Protein AF-0000000086666698 (afdb_homodimer)

pLDDT: mean 89.37, std 16.43, range [21.28, 98.88]

Solvent-accessible surface area (backbone atoms only — not comparable to full-atom values): 31390 Å² total; per-residue (Å²): 134,84,81,78,79,78,75,77,78,77,80,77,75,77,70,74,69,69,66,70,77,75,73,53,64,47,36,32,30,35,35,54,25,46,58,32,77,41,70,49,96,86,42,71,49,53,50,94,73,56,42,22,39,74,70,54,30,25,86,28,43,51,73,78,51,79,39,68,32,31,28,41,44,73,35,39,56,43,76,32,83,58,40,39,69,46,55,92,45,92,59,46,81,63,41,53,20,41,58,43,81,42,64,43,100,83,67,44,84,34,82,44,74,44,74,49,53,75,72,48,40,22,25,34,31,30,24,20,84,58,42,55,44,33,33,29,87,35,65,56,54,49,30,73,48,32,80,78,75,42,58,80,35,57,71,23,20,30,65,37,82,91,44,74,13,25,21,26,52,79,43,83,34,72,38,47,33,27,41,83,40,72,48,54,54,31,52,39,59,65,80,33,46,51,54,68,70,49,47,88,82,44,48,57,21,49,24,37,25,22,61,60,40,55,54,52,42,35,51,24,49,24,29,34,84,96,34,49,60,50,48,55,76,69,50,24,52,38,72,24,27,61,64,60,63,74,45,37,62,57,29,65,42,48,73,76,38,67,40,43,38,32,38,19,41,32,25,36,29,48,88,86,34,54,82,16,12,43,71,67,53,51,50,45,40,28,74,70,34,59,62,26,50,70,132,88,79,78,78,80,74,79,78,76,81,77,76,77,71,75,70,70,67,71,78,77,71,54,64,45,36,33,29,35,36,55,27,50,58,34,76,41,71,50,97,86,41,69,50,54,51,95,72,54,43,22,40,74,73,53,30,25,84,29,42,51,73,78,52,81,38,67,32,31,28,41,46,71,36,38,56,42,77,33,83,59,41,39,69,46,56,92,44,93,60,46,81,63,42,54,22,40,58,43,80,41,65,43,100,84,66,42,84,36,82,46,76,44,73,48,55,72,73,48,40,21,25,34,33,29,24,21,82,57,42,55,43,34,32,30,87,35,65,56,56,47,30,74,48,32,81,79,75,43,60,79,36,57,71,25,19,30,65,38,83,91,43,72,14,25,20,25,53,80,44,84,34,71,38,48,33,27,40,82,41,70,47,54,54,29,52,39,59,67,80,33,47,53,54,67,68,49,47,86,82,44,46,57,20,48,25,36,24,23,61,60,40,56,55,51,42,34,51,25,49,25,30,32,84,98,33,49,59,50,47,55,75,70,49,25,52,39,72,24,28,62,66,59,62,75,46,39,62,57,30,65,42,48,71,76,37,68,41,42,38,33,38,18,40,34,25,36,29,49,87,87,34,52,81,15,13,41,69,66,54,52,50,46,40,27,74,71,34,57,63,26,53,72

Radius of gyration: 33.04 Å; Cα contacts (8 Å, |Δi|>4): 1367; chains: 2; bounding box: 126×126×82 Å

Secondary structure (DSSP, 8-state):
--------------------------EEEEEEEEPPB--BTTB--B-TT--B---SSGGGB---B---EEEEETTEEEE-TTEEEE-SSTTSPPEEEEEEEEE-TTS-EEEEEEEPPEEEEEEEEE--TTS--EEESS-GGG-S-HHHH---EE--EEE-SSSTTEEEESSSBSS-SSBS-TTTTTTS-GGGSPPHHHHTTSPBP-EEES-HHHHHHHHHTTS-TT-TTHHHHTT-EETTEE---SPPTT-SPPTTSPPEEEEEEEE--TTT-TTTSSHHHHHHHHHHS-SEE-/--------------------------EEEEEEEEPPB--BTTB--B-TT--B---SSGGGB---B---EEEEETTEEEE-TTEEEE-SSTTS--EEEEEEEEE-TTS-EEEEEEEPPEEEEEEEEE--TTS--EEESS-GGG-S-HHHH---EE--EEE-SSSTTEEEESSSBSS-SSBS-TTTTTTS-GGGSPPHHHHTTSPBP-EEES-HHHHHHHHHTTS-TT-TTHHHHTT-EETTEE---SPPTT-SPPTTSPPEEEEEEEE--TTT-TTTSSHHHHHHHHHHS-SEE-

Sequence (588 aa):
GKKSERRSKPKESSSKQGGAPQTAPLSFLFVVNEFEICDGEDGPLCDRFGNPLPPNTSANYGTESPGTVWRYGNGTVSQADGYLWRRPQPGQPGNIAYEYQSLDEYGQQTSLDYNMGVHSTHSVFNCWRFLPCIYADADTSIVEDLEVEHRWMQLEFDHDSREPGMTRISGSERYVAGRNPSWIPSLLPETYALPQSQSSSSPQSKGLGGPLGIIIGLMAFNRRPRHADYVFQQGWWRNNRWTGGPRSTHAEPDSKGPPRGVLVQICYDEYSNPHGSNFETLNDFEENGKAIIGGKKSERRSKPKESSSKQGGAPQTAPLSFLFVVNEFEICDGEDGPLCDRFGNPLPPNTSANYGTESPGTVWRYGNGTVSQADGYLWRRPQPGQPGNIAYEYQSLDEYGQQTSLDYNMGVHSTHSVFNCWRFLPCIYADADTSIVEDLEVEHRWMQLEFDHDSREPGMTRISGSERYVAGRNPSWIPSLLPETYALPQSQSSSSPQSKGLGGPLGIIIGLMAFNRRPRHADYVFQQGWWRNNRWTGGPRSTHAEPDSKGPPRGVLVQICYDEYSNPHGSNFETLNDFEENGKAIIG

Organism: Colletotrichum gloeosporioides (NCBI:txid474922)

Foldseek 3Di:
DPPPPPPDDPDPPPPPPPPPPPQFWAKWKKWKKWWDFAADPVGFDADPVQFTDGDQALVGTDDIDTGFMWMDTQQAIDGDPQWGWDDPDFLGDIAIWGWDWDADPVRDIDIDTDGFAFQWKKKWWQRFDVQGIKMWRDDSNNDGGCVVVIDIDGWAWDQDPVDQQETATDDDHQAGTAADDVCPPQLPDCVRHDDPVCHVVGHHHFAYAADPFRSLFSCLLLEAPPCSCVCNVVGQRGSLAGNDDGRDPRSGADNNDDIIIMMMIMGFPCVPGVSNGDNVNNVCCRVPNGSHGD/DPPPPPPPDPDPPPPPPPPPPPQFWAKWKKWKKWWDFAADPVGFDADPVQFTDGDQALVGTDDIDTGFMWMDTQQAIDTDPQWGWDDPDFLGDIAIWGWDWDADPVRDIDIDTDGFAFQWKKKWWQRFDVQGIWMWRDDSNNDGGCVVVIDIDGWAWDQDPVDQQETATDDDHQAGGAADDVCPPQLPDCVRHDDPVCHVVGHHHFAYAADPFRSLFSCLLLEAPPCSCVCNVVGQRGSLAGNDDGRDPRSGADNNDDIIIMMMIMGFPCPPGVSNGDNVNNVCCRVPNGSHGD

Structure (mmCIF, N/CA/C/O backbone):
data_AF-0000000086666698-model_v1
#
loop_
_entity.id
_entity.type
_entity.pdbx_description
1 polymer 'Uncharacterized protein'
#
loop_
_atom_site.group_PDB
_atom_site.id
_atom_site.type_symbol
_atom_site.label_atom_id
_atom_site.label_alt_id
_atom_site.label_comp_id
_atom_site.label_asym_id
_atom_site.label_entity_id
_atom_site.label_seq_id
_atom_site.pdbx_PDB_ins_code
_atom_site.Cartn_x
_atom_site.Cartn_y
_atom_site.Cartn_z
_atom_site.occupancy
_atom_site.B_iso_or_equiv
_atom_site.auth_seq_id
_atom_site.auth_comp_id
_atom_site.auth_asym_id
_atom_site.auth_atom_id
_atom_site.pdbx_PDB_model_num
ATOM 1 N N . GLY A 1 1 ? 70.688 46.688 42.969 1 21.28 1 GLY A N 1
ATOM 2 C CA . GLY A 1 1 ? 69.375 47.031 43.469 1 21.28 1 GLY A CA 1
ATOM 3 C C . GLY A 1 1 ? 68.312 47.094 42.406 1 21.28 1 GLY A C 1
ATOM 4 O O . GLY A 1 1 ? 68.188 48.094 41.688 1 21.28 1 GLY A O 1
ATOM 5 N N . LYS A 1 2 ? 67.938 45.844 41.844 1 33.44 2 LYS A N 1
ATOM 6 C CA . LYS A 1 2 ? 67.125 45.594 40.656 1 33.44 2 LYS A CA 1
ATOM 7 C C . LYS A 1 2 ? 65.75 46.219 40.812 1 33.44 2 LYS A C 1
ATOM 9 O O . LYS A 1 2 ? 65 45.875 41.75 1 33.44 2 LYS A O 1
ATOM 14 N N . LYS A 1 3 ? 65.562 47.5 40.312 1 28.88 3 LYS A N 1
ATOM 15 C CA . LYS A 1 3 ? 64.375 48.312 40.344 1 28.88 3 LYS A CA 1
ATOM 16 C C . LYS A 1 3 ? 63.156 47.5 39.875 1 28.88 3 LYS A C 1
ATOM 18 O O . LYS A 1 3 ? 63.188 46.938 38.781 1 28.88 3 LYS A O 1
ATOM 23 N N . SER A 1 4 ? 62.25 47.062 40.719 1 31.14 4 SER A N 1
ATOM 24 C CA . SER A 1 4 ? 61 46.312 40.688 1 31.14 4 SER A CA 1
ATOM 25 C C . SER A 1 4 ? 59.906 47.094 40 1 31.14 4 SER A C 1
ATOM 27 O O . SER A 1 4 ? 59.438 48.094 40.5 1 31.14 4 SER A O 1
ATOM 29 N N . GLU A 1 5 ? 59.969 47.312 38.719 1 32.91 5 GLU A N 1
ATOM 30 C CA . GLU A 1 5 ? 58.938 48.031 37.938 1 32.91 5 GLU A CA 1
ATOM 31 C C . GLU A 1 5 ? 57.562 47.438 38.125 1 32.91 5 GLU A C 1
ATOM 33 O O . GLU A 1 5 ? 57.375 46.219 37.906 1 32.91 5 GLU A O 1
ATOM 38 N N . ARG A 1 6 ? 56.75 48 39.031 1 30.47 6 ARG A N 1
ATOM 39 C CA . ARG A 1 6 ? 55.344 47.688 39.312 1 30.47 6 ARG A CA 1
ATOM 40 C C . ARG A 1 6 ? 54.469 47.875 38.094 1 30.47 6 ARG A C 1
ATOM 42 O O . ARG A 1 6 ? 54.312 48.969 37.594 1 30.47 6 ARG A O 1
ATOM 49 N N . ARG A 1 7 ? 54.469 46.938 37.188 1 36 7 ARG A N 1
ATOM 50 C CA . ARG A 1 7 ? 53.562 46.938 36.031 1 36 7 ARG A CA 1
ATOM 51 C C . ARG A 1 7 ? 52.125 47.062 36.469 1 36 7 ARG A C 1
ATOM 53 O O . ARG A 1 7 ? 51.656 46.312 37.312 1 36 7 ARG A O 1
ATOM 60 N N . SER A 1 8 ? 51.594 48.281 36.406 1 30.69 8 SER A N 1
ATOM 61 C CA . SER A 1 8 ? 50.188 48.562 36.656 1 30.69 8 SER A CA 1
ATOM 62 C C . SER A 1 8 ? 49.281 47.594 35.875 1 30.69 8 SER A C 1
ATOM 64 O O . SER A 1 8 ? 49.562 47.281 34.719 1 30.69 8 SER A O 1
ATOM 66 N N . LYS A 1 9 ? 48.5 46.75 36.625 1 37.31 9 LYS A N 1
ATOM 67 C CA . LYS A 1 9 ? 47.5 45.781 36.125 1 37.31 9 LYS A CA 1
ATOM 68 C C . LYS A 1 9 ? 46.469 46.469 35.25 1 37.31 9 LYS A C 1
ATOM 70 O O . LYS A 1 9 ? 45.906 47.5 35.656 1 37.31 9 LYS A O 1
ATOM 75 N N . PRO A 1 10 ? 46.531 46.281 33.969 1 35.25 10 PRO A N 1
ATOM 76 C CA . PRO A 1 10 ? 45.5 46.812 33.062 1 35.25 10 PRO A CA 1
ATOM 77 C C . PRO A 1 10 ? 44.094 46.531 33.531 1 35.25 10 PRO A C 1
ATOM 79 O O . PRO A 1 10 ? 43.844 45.5 34.188 1 35.25 10 PRO A O 1
ATOM 82 N N . LYS A 1 11 ? 43.219 47.562 33.812 1 36.91 11 LYS A N 1
ATOM 83 C CA . LYS A 1 11 ? 41.781 47.5 34.094 1 36.91 11 LYS A CA 1
ATOM 84 C C . LYS A 1 11 ? 41.094 46.5 33.156 1 36.91 11 LYS A C 1
ATOM 86 O O . LYS A 1 11 ? 41.281 46.562 31.953 1 36.91 11 LYS A O 1
ATOM 91 N N . GLU A 1 12 ? 40.688 45.312 33.625 1 31.84 12 GLU A N 1
ATOM 92 C CA . GLU A 1 12 ? 39.875 44.281 32.969 1 31.84 12 GLU A CA 1
ATOM 93 C C . GLU A 1 12 ? 38.562 44.875 32.438 1 31.84 12 GLU A C 1
ATOM 95 O O . GLU A 1 12 ? 37.781 45.438 33.188 1 31.84 12 GLU A O 1
ATOM 100 N N . SER A 1 13 ? 38.562 45.5 31.219 1 32.38 13 SER A N 1
ATOM 101 C CA . SER A 1 13 ? 37.312 45.812 30.562 1 32.38 13 SER A CA 1
ATOM 102 C C . SER A 1 13 ? 36.281 44.688 30.672 1 32.38 13 SER A C 1
ATOM 104 O O . SER A 1 13 ? 36.594 43.531 30.359 1 32.38 13 SER A O 1
ATOM 106 N N . SER A 1 14 ? 35.375 44.781 31.672 1 33.34 14 SER A N 1
ATOM 107 C CA . SER A 1 14 ? 34.219 43.906 31.734 1 33.34 14 SER A CA 1
ATOM 108 C C . SER A 1 14 ? 33.531 43.781 30.375 1 33.34 14 SER A C 1
ATOM 110 O O . SER A 1 14 ? 33 44.75 29.844 1 33.34 14 SER A O 1
ATOM 112 N N . SER A 1 15 ? 34.062 43.094 29.453 1 35.66 15 SER A N 1
ATOM 113 C CA . SER A 1 15 ? 33.344 42.688 28.234 1 35.66 15 SER A CA 1
ATOM 114 C C . SER A 1 15 ? 31.938 42.219 28.562 1 35.66 15 SER A C 1
ATOM 116 O O . SER A 1 15 ? 31.766 41.219 29.297 1 35.66 15 SER A O 1
ATOM 118 N N . LYS A 1 16 ? 30.984 43.156 28.703 1 37.97 16 LYS A N 1
ATOM 119 C CA . LYS A 1 16 ? 29.578 42.781 28.625 1 37.97 16 LYS A CA 1
ATOM 120 C C . LYS A 1 16 ? 29.375 41.656 27.594 1 37.97 16 LYS A C 1
ATOM 122 O O . LYS A 1 16 ? 29.625 41.875 26.406 1 37.97 16 LYS A O 1
ATOM 127 N N . GLN A 1 17 ? 29.703 40.5 28 1 34.78 17 GLN A N 1
ATOM 128 C CA . GLN A 1 17 ? 29.203 39.375 27.219 1 34.78 17 GLN A CA 1
ATOM 129 C C . GLN A 1 17 ? 27.812 39.656 26.672 1 34.78 17 GLN A C 1
ATOM 131 O O . GLN A 1 17 ? 26.844 39.75 27.453 1 34.78 17 GLN A O 1
ATOM 136 N N . GLY A 1 18 ? 27.672 40.594 25.734 1 34.94 18 GLY A N 1
ATOM 137 C CA . GLY A 1 18 ? 26.406 40.594 25.016 1 34.94 18 GLY A CA 1
ATOM 138 C C . GLY A 1 18 ? 25.734 39.25 24.969 1 34.94 18 GLY A C 1
ATOM 139 O O . GLY A 1 18 ? 26.344 38.25 24.547 1 34.94 18 GLY A O 1
ATOM 140 N N . GLY A 1 19 ? 24.891 38.969 25.953 1 36.81 19 GLY A N 1
ATOM 141 C CA . GLY A 1 19 ? 24.078 37.75 25.906 1 36.81 19 GLY A CA 1
ATOM 142 C C . GLY A 1 19 ? 23.703 37.344 24.5 1 36.81 19 GLY A C 1
ATOM 143 O O . GLY A 1 19 ? 23.594 38.188 23.609 1 36.81 19 GLY A O 1
ATOM 144 N N . ALA A 1 20 ? 24.141 36.281 24.078 1 44.47 20 ALA A N 1
ATOM 145 C CA . ALA A 1 20 ? 23.672 35.719 22.797 1 44.47 20 ALA A CA 1
ATOM 146 C C . ALA A 1 20 ? 22.25 36.188 22.5 1 44.47 20 ALA A C 1
ATOM 148 O O . ALA A 1 20 ? 21.359 36.125 23.359 1 44.47 20 ALA A O 1
ATOM 149 N N . PRO A 1 21 ? 21.969 37.125 21.688 1 45.5 21 PRO A N 1
ATOM 150 C CA . PRO A 1 21 ? 20.594 37.469 21.375 1 45.5 21 PRO A CA 1
ATOM 151 C C . PRO A 1 21 ? 19.625 36.312 21.484 1 45.5 21 PRO A C 1
ATOM 153 O O . PRO A 1 21 ? 19.922 35.219 20.984 1 45.5 21 PRO A O 1
ATOM 156 N N . GLN A 1 22 ? 19 36.031 22.578 1 50.88 22 GLN A N 1
ATOM 157 C CA . GLN A 1 22 ? 18.031 34.969 22.828 1 50.88 22 GLN A CA 1
ATOM 158 C C . GLN A 1 22 ? 17.125 34.781 21.625 1 50.88 22 GLN A C 1
ATOM 160 O O . GLN A 1 22 ? 16.359 35.688 21.266 1 50.88 22 GLN A O 1
ATOM 165 N N . THR A 1 23 ? 17.562 34.094 20.578 1 69.12 23 THR A N 1
ATOM 166 C CA . THR A 1 23 ? 16.734 33.75 19.422 1 69.12 23 THR A CA 1
ATOM 167 C C . THR A 1 23 ? 15.312 33.406 19.859 1 69.12 23 THR A C 1
ATOM 169 O O . THR A 1 23 ? 15.117 32.688 20.828 1 69.12 23 THR A O 1
ATOM 172 N N . ALA A 1 24 ? 14.398 34.281 19.625 1 83.69 24 ALA A N 1
ATOM 173 C CA . ALA A 1 24 ? 12.984 34.094 19.938 1 83.69 24 ALA A CA 1
ATOM 174 C C . ALA A 1 24 ? 12.547 32.656 19.656 1 83.69 24 ALA A C 1
ATOM 176 O O . ALA A 1 24 ? 12.953 32.062 18.672 1 83.69 24 ALA A O 1
ATOM 177 N N . PRO A 1 25 ? 11.961 32.094 20.688 1 92.38 25 PRO A N 1
ATOM 178 C CA . PRO A 1 25 ? 11.508 30.719 20.516 1 92.38 25 PRO A CA 1
ATOM 179 C C . PRO A 1 25 ? 10.539 30.562 19.344 1 92.38 25 PRO A C 1
ATOM 181 O O . PRO A 1 25 ? 9.766 31.469 19.047 1 92.38 25 PRO A O 1
ATOM 184 N N . LEU A 1 26 ? 10.617 29.469 18.688 1 96.06 26 LEU A N 1
ATOM 185 C CA . LEU A 1 26 ? 9.781 29.188 17.516 1 96.06 26 LEU A CA 1
ATOM 186 C C . LEU A 1 26 ? 8.32 29.031 17.938 1 96.06 26 LEU A C 1
ATOM 188 O O . LEU A 1 26 ? 8.016 28.406 18.953 1 96.06 26 LEU A O 1
ATOM 192 N N . SER A 1 27 ? 7.473 29.656 17.172 1 97.94 27 SER A N 1
ATOM 193 C CA . SER A 1 27 ? 6.039 29.453 17.359 1 97.94 27 SER A CA 1
ATOM 194 C C . SER A 1 27 ? 5.293 29.578 16.031 1 97.94 27 SER A C 1
ATOM 196 O O . SER A 1 27 ? 5.809 30.156 15.078 1 97.94 27 SER A O 1
ATOM 198 N N . PHE A 1 28 ? 4.172 28.984 15.883 1 98.56 28 PHE A N 1
ATOM 199 C CA . PHE A 1 28 ? 3.291 29.141 14.734 1 98.56 28 PHE A CA 1
ATOM 200 C C . PHE A 1 28 ? 1.861 28.75 15.094 1 98.56 28 PHE A C 1
ATOM 202 O O . PHE A 1 28 ? 1.627 28.094 16.109 1 98.56 28 PHE A O 1
ATOM 209 N N . LEU A 1 29 ? 0.937 29.203 14.328 1 98.75 29 LEU A N 1
ATOM 210 C CA . LEU A 1 29 ? -0.471 28.844 14.453 1 98.75 29 LEU A CA 1
ATOM 211 C C . LEU A 1 29 ? -0.858 27.781 13.43 1 98.75 29 LEU A C 1
ATOM 213 O O . LEU A 1 29 ? -0.319 27.766 12.32 1 98.75 29 LEU A O 1
ATOM 217 N N . PHE A 1 30 ? -1.733 26.906 13.836 1 98.81 30 PHE A N 1
ATOM 218 C CA . PHE A 1 30 ? -2.201 25.953 12.828 1 98.81 30 PHE A CA 1
ATOM 219 C C . PHE A 1 30 ? -3.643 25.547 13.109 1 98.81 30 PHE A C 1
ATOM 221 O O . PHE A 1 30 ? -4.137 25.703 14.227 1 98.81 30 PHE A O 1
ATOM 228 N N . VAL A 1 31 ? -4.281 25.109 12.109 1 98.75 31 VAL A N 1
ATOM 229 C CA . VAL A 1 31 ? -5.629 24.547 12.18 1 98.75 31 VAL A CA 1
ATOM 230 C C . VAL A 1 31 ? -5.715 23.281 11.336 1 98.75 31 VAL A C 1
ATOM 232 O O . VAL A 1 31 ? -4.992 23.141 10.344 1 98.75 31 VAL A O 1
ATOM 235 N N . VAL A 1 32 ? -6.473 22.344 11.781 1 98.56 32 VAL A N 1
ATOM 236 C CA . VAL A 1 32 ? -6.777 21.125 11.039 1 98.56 32 VAL A CA 1
ATOM 237 C C . VAL A 1 32 ? -8.281 21.047 10.773 1 98.56 32 VAL A C 1
ATOM 239 O O . VAL A 1 32 ? -9.078 20.938 11.711 1 98.56 32 VAL A O 1
ATOM 242 N N . ASN A 1 33 ? -8.656 21.141 9.5 1 97.94 33 ASN A N 1
ATOM 243 C CA . ASN A 1 33 ? -10.047 21 9.078 1 97.94 33 ASN A CA 1
ATOM 244 C C . ASN A 1 33 ? -10.273 19.703 8.32 1 97.94 33 ASN A C 1
ATOM 246 O O . ASN A 1 33 ? -9.633 19.453 7.297 1 97.94 33 ASN A O 1
ATOM 250 N N . GLU A 1 34 ? -11.18 18.922 8.789 1 97 34 GLU A N 1
ATOM 251 C CA . GLU A 1 34 ? -11.477 17.688 8.078 1 97 34 GLU A CA 1
ATOM 252 C C . GLU A 1 34 ? -12.375 17.938 6.879 1 97 34 GLU A C 1
ATOM 254 O O . GLU A 1 34 ? -13.344 18.688 6.973 1 97 34 GLU A O 1
ATOM 259 N N . PHE A 1 35 ? -12.023 17.328 5.781 1 96.06 35 PHE A N 1
ATOM 260 C CA . PHE A 1 35 ? -12.828 17.469 4.578 1 96.06 35 PHE A CA 1
ATOM 261 C C . PHE A 1 35 ? -14.055 16.562 4.645 1 96.06 35 PHE A C 1
ATOM 263 O O . PHE A 1 35 ? -13.977 15.438 5.145 1 96.06 35 PHE A O 1
ATOM 270 N N . GLU A 1 36 ? -15.102 17.031 4.16 1 94.31 36 GLU A N 1
ATOM 271 C CA . GLU A 1 36 ? -16.234 16.203 3.791 1 94.31 36 GLU A CA 1
ATOM 272 C C . GLU A 1 36 ? -16.234 15.898 2.295 1 94.31 36 GLU A C 1
ATOM 274 O O . GLU A 1 36 ? -16.312 16.828 1.477 1 94.31 36 GLU A O 1
ATOM 279 N N . ILE A 1 37 ? -16.109 14.633 1.993 1 93.75 37 ILE A N 1
ATOM 280 C CA . ILE A 1 37 ? -16.031 14.25 0.588 1 93.75 37 ILE A CA 1
ATOM 281 C C . ILE A 1 37 ? -17.391 13.758 0.112 1 93.75 37 ILE A C 1
ATOM 283 O O . ILE A 1 37 ? -18 12.891 0.744 1 93.75 37 ILE A O 1
ATOM 287 N N . CYS A 1 38 ? -17.828 14.297 -1.006 1 88 38 CYS A N 1
ATOM 288 C CA . CYS A 1 38 ? -19.094 13.914 -1.617 1 88 38 CYS A CA 1
ATOM 289 C C . CYS A 1 38 ? -18.859 13.188 -2.939 1 88 38 CYS A C 1
ATOM 291 O O . CYS A 1 38 ? -18.109 13.664 -3.787 1 88 38 CYS A O 1
ATOM 293 N N . ASP A 1 39 ? -19.375 12 -3.012 1 79.69 39 ASP A N 1
ATOM 294 C CA . ASP A 1 39 ? -19.219 11.266 -4.258 1 79.69 39 ASP A CA 1
ATOM 295 C C . ASP A 1 39 ? -19.922 11.969 -5.414 1 79.69 39 ASP A C 1
ATOM 297 O O . ASP A 1 39 ? -21.016 12.516 -5.234 1 79.69 39 ASP A O 1
ATOM 301 N N . GLY A 1 40 ? -19.188 12.062 -6.465 1 74.38 40 GLY A N 1
ATOM 302 C CA . GLY A 1 40 ? -19.828 12.578 -7.66 1 74.38 40 GLY A CA 1
ATOM 303 C C . GLY A 1 40 ? -20.844 11.617 -8.25 1 74.38 40 GLY A C 1
ATOM 304 O O . GLY A 1 40 ? -21.125 10.562 -7.68 1 74.38 40 GLY A O 1
ATOM 305 N N . GLU A 1 41 ? -21.453 12.094 -9.344 1 72.5 41 GLU A N 1
ATOM 306 C CA . GLU A 1 41 ? -22.438 11.305 -10.055 1 72.5 41 GLU A CA 1
ATOM 307 C C . GLU A 1 41 ? -21.875 9.961 -10.5 1 72.5 41 GLU A C 1
ATOM 309 O O . GLU A 1 41 ? -22.578 8.953 -10.523 1 72.5 41 GLU A O 1
ATOM 314 N N . ASP A 1 42 ? -20.562 9.984 -10.812 1 73.44 42 ASP A N 1
ATOM 315 C CA . ASP A 1 42 ? -19.938 8.789 -11.375 1 73.44 42 ASP A CA 1
ATOM 316 C C . ASP A 1 42 ? -19.359 7.91 -10.273 1 73.44 42 ASP A C 1
ATOM 318 O O . ASP A 1 42 ? -18.719 6.891 -10.555 1 73.44 42 ASP A O 1
ATOM 322 N N . GLY A 1 43 ? -19.547 8.312 -9.07 1 75.25 43 GLY A N 1
ATOM 323 C CA . GLY A 1 43 ? -19.016 7.52 -7.969 1 75.25 43 GLY A CA 1
ATOM 324 C C . GLY A 1 43 ? -17.641 7.969 -7.523 1 75.25 43 GLY A C 1
ATOM 325 O O . GLY A 1 43 ? -17.141 9.008 -7.969 1 75.25 43 GLY A O 1
ATOM 326 N N . PRO A 1 44 ? -17.094 7.18 -6.648 1 80 44 PRO A N 1
ATOM 327 C CA . PRO A 1 44 ? -15.781 7.559 -6.109 1 80 44 PRO A CA 1
ATOM 328 C C . PRO A 1 44 ? -14.664 7.441 -7.141 1 80 44 PRO A C 1
ATOM 330 O O . PRO A 1 44 ? -14.68 6.535 -7.98 1 80 44 PRO A O 1
ATOM 333 N N . LEU A 1 45 ? -13.82 8.453 -7.16 1 88.56 45 LEU A N 1
ATOM 334 C CA . LEU A 1 45 ? -12.633 8.438 -8.016 1 88.56 45 LEU A CA 1
ATOM 335 C C . LEU A 1 45 ? -11.625 7.406 -7.523 1 88.56 45 LEU A C 1
ATOM 337 O O . LEU A 1 45 ? -11.391 7.285 -6.316 1 88.56 45 LEU A O 1
ATOM 341 N N . CYS A 1 46 ? -11.125 6.586 -8.398 1 91.06 46 CYS A N 1
ATOM 342 C CA . CYS A 1 46 ? -10.102 5.613 -8.047 1 91.06 46 CYS A CA 1
ATOM 343 C C . CYS A 1 46 ? -8.992 5.57 -9.094 1 91.06 46 CYS A C 1
ATOM 345 O O . CYS A 1 46 ? -9.203 5.992 -10.234 1 91.06 46 CYS A O 1
ATOM 347 N N . ASP A 1 47 ? -7.871 5.172 -8.711 1 91.38 47 ASP A N 1
ATOM 348 C CA . ASP A 1 47 ? -6.805 4.996 -9.695 1 91.38 47 ASP A CA 1
ATOM 349 C C . ASP A 1 47 ? -6.926 3.641 -10.391 1 91.38 47 ASP A C 1
ATOM 351 O O . ASP A 1 47 ? -7.895 2.91 -10.18 1 91.38 47 ASP A O 1
ATOM 355 N N . ARG A 1 48 ? -6.008 3.342 -11.266 1 89.44 48 ARG A N 1
ATOM 356 C CA . ARG A 1 48 ? -6.094 2.152 -12.109 1 89.44 48 ARG A CA 1
ATOM 357 C C . ARG A 1 48 ? -6.031 0.882 -11.266 1 89.44 48 ARG A C 1
ATOM 359 O O . ARG A 1 48 ? -6.402 -0.197 -11.727 1 89.44 48 ARG A O 1
ATOM 366 N N . PHE A 1 49 ? -5.527 0.995 -10.047 1 91.56 49 PHE A N 1
ATOM 367 C CA . PHE A 1 49 ? -5.398 -0.192 -9.211 1 91.56 49 PHE A CA 1
ATOM 368 C C . PHE A 1 49 ? -6.453 -0.194 -8.109 1 91.56 49 PHE A C 1
ATOM 370 O O . PHE A 1 49 ? -6.34 -0.938 -7.133 1 91.56 49 PHE A O 1
ATOM 377 N N . GLY A 1 50 ? -7.391 0.703 -8.234 1 90.88 50 GLY A N 1
ATOM 378 C CA . GLY A 1 50 ? -8.562 0.649 -7.367 1 90.88 50 GLY A CA 1
ATOM 379 C C . GLY A 1 50 ? -8.406 1.478 -6.105 1 90.88 50 GLY A C 1
ATOM 380 O O . GLY A 1 50 ? -9.297 1.481 -5.25 1 90.88 50 GLY A O 1
ATOM 381 N N . ASN A 1 51 ? -7.305 2.188 -5.906 1 94.44 51 ASN A N 1
ATOM 382 C CA . ASN A 1 51 ? -7.168 3.064 -4.75 1 94.44 51 ASN A CA 1
ATOM 383 C C . ASN A 1 51 ? -8.117 4.254 -4.832 1 94.44 51 ASN A C 1
ATOM 385 O O . ASN A 1 51 ? -8.18 4.934 -5.859 1 94.44 51 ASN A O 1
ATOM 389 N N . PRO A 1 52 ? -8.859 4.465 -3.758 1 95.38 52 PRO A N 1
ATOM 390 C CA . PRO A 1 52 ? -9.672 5.684 -3.758 1 95.38 52 PRO A CA 1
ATOM 391 C C . PRO A 1 52 ? -8.828 6.953 -3.826 1 95.38 52 PRO A C 1
ATOM 393 O O . PRO A 1 52 ? -7.754 7.02 -3.219 1 95.38 52 PRO A O 1
ATOM 396 N N . LEU A 1 53 ? -9.281 7.875 -4.594 1 95 53 LEU A N 1
ATOM 397 C CA . LEU A 1 53 ? -8.562 9.141 -4.742 1 95 53 LEU A CA 1
ATOM 398 C C . LEU A 1 53 ? -9.414 10.305 -4.266 1 95 53 LEU A C 1
ATOM 400 O O . LEU A 1 53 ? -10.641 10.242 -4.305 1 95 53 LEU A O 1
ATOM 404 N N . PRO A 1 54 ? -8.758 11.32 -3.754 1 94.81 54 PRO A N 1
ATOM 405 C CA . PRO A 1 54 ? -9.523 12.523 -3.416 1 94.81 54 PRO A CA 1
ATOM 406 C C . PRO A 1 54 ? -10.133 13.195 -4.641 1 94.81 54 PRO A C 1
ATOM 408 O O . PRO A 1 54 ? -9.719 12.938 -5.77 1 94.81 54 PRO A O 1
ATOM 411 N N . PRO A 1 55 ? -11.148 14.031 -4.41 1 92 55 PRO A N 1
ATOM 412 C CA . PRO A 1 55 ? -11.758 14.758 -5.527 1 92 55 PRO A CA 1
ATOM 413 C C . PRO A 1 55 ? -10.773 15.672 -6.25 1 92 55 PRO A C 1
ATOM 415 O O . PRO A 1 55 ? -9.891 16.25 -5.613 1 92 55 PRO A O 1
ATOM 418 N N . ASN A 1 56 ? -11.016 15.812 -7.512 1 87.88 56 ASN A N 1
ATOM 419 C CA . ASN A 1 56 ? -10.172 16.688 -8.32 1 87.88 56 ASN A CA 1
ATOM 420 C C . ASN A 1 56 ? -10.789 18.062 -8.477 1 87.88 56 ASN A C 1
ATOM 422 O O . ASN A 1 56 ? -10.18 18.953 -9.078 1 87.88 56 ASN A O 1
ATOM 426 N N . THR A 1 57 ? -11.977 18.156 -7.984 1 88.31 57 THR A N 1
ATOM 427 C CA . THR A 1 57 ? -12.68 19.438 -8.125 1 88.31 57 THR A CA 1
ATOM 428 C C . THR A 1 57 ? -13.32 19.844 -6.801 1 88.31 57 THR A C 1
ATOM 430 O O . THR A 1 57 ? -13.75 18.984 -6.023 1 88.31 57 THR A O 1
ATOM 433 N N . SER A 1 58 ? -13.5 21.125 -6.664 1 90.19 58 SER A N 1
ATOM 434 C CA . SER A 1 58 ? -14.078 21.672 -5.445 1 90.19 58 SER A CA 1
ATOM 435 C C . SER A 1 58 ? -15.539 21.266 -5.285 1 90.19 58 SER A C 1
ATOM 437 O O . SER A 1 58 ? -16.062 21.234 -4.168 1 90.19 58 SER A O 1
ATOM 439 N N . ALA A 1 59 ? -16.188 20.844 -6.328 1 88.88 59 ALA A N 1
ATOM 440 C CA . ALA A 1 59 ? -17.609 20.5 -6.32 1 88.88 59 ALA A CA 1
ATOM 441 C C . ALA A 1 59 ? -17.859 19.25 -5.5 1 88.88 59 ALA A C 1
ATOM 443 O O . ALA A 1 59 ? -19 19 -5.082 1 88.88 59 ALA A O 1
ATOM 444 N N . ASN A 1 60 ? -16.875 18.484 -5.234 1 92.38 60 ASN A N 1
ATOM 445 C CA . ASN A 1 60 ? -17.062 17.203 -4.559 1 92.38 60 ASN A CA 1
ATOM 446 C C . ASN A 1 60 ? -16.609 17.266 -3.1 1 92.38 60 ASN A C 1
ATOM 448 O O . ASN A 1 60 ? -16.375 16.234 -2.471 1 92.38 60 ASN A O 1
ATOM 452 N N . TYR A 1 61 ? -16.438 18.484 -2.65 1 92.94 61 TYR A N 1
ATOM 453 C CA . TYR A 1 61 ? -16.203 18.719 -1.229 1 92.94 61 TYR A CA 1
ATOM 454 C C . TYR A 1 61 ? -17.453 19.281 -0.558 1 92.94 61 TYR A C 1
ATOM 456 O O . TYR A 1 61 ? -18.125 20.156 -1.107 1 92.94 61 TYR A O 1
ATOM 464 N N . GLY A 1 62 ? -17.734 18.688 0.574 1 92.25 62 GLY A N 1
ATOM 465 C CA . GLY A 1 62 ? -18.906 19.094 1.317 1 92.25 62 GLY A CA 1
ATOM 466 C C . GLY A 1 62 ? -18.641 20.266 2.252 1 92.25 62 GLY A C 1
ATOM 467 O O . GLY A 1 62 ? -17.75 21.078 2.006 1 92.25 62 GLY A O 1
ATOM 468 N N . THR A 1 63 ? -19.5 20.328 3.23 1 89.56 63 THR A N 1
ATOM 469 C CA . THR A 1 63 ? -19.438 21.422 4.188 1 89.56 63 THR A CA 1
ATOM 470 C C . THR A 1 63 ? -18.219 21.281 5.094 1 89.56 63 THR A C 1
ATOM 472 O O . THR A 1 63 ? -17.922 20.188 5.578 1 89.56 63 THR A O 1
ATOM 475 N N . GLU A 1 64 ? -17.547 22.359 5.207 1 88.06 64 GLU A N 1
ATOM 476 C CA . GLU A 1 64 ? -16.359 22.406 6.059 1 88.06 64 GLU A CA 1
ATOM 477 C C . GLU A 1 64 ? -16.75 22.422 7.535 1 88.06 64 GLU A C 1
ATOM 479 O O . GLU A 1 64 ? -17.688 23.094 7.93 1 88.06 64 GLU A O 1
ATOM 484 N N . SER A 1 65 ? -16.062 21.562 8.32 1 86.31 65 SER A N 1
ATOM 485 C CA . SER A 1 65 ? -16.125 21.641 9.773 1 86.31 65 SER A CA 1
ATOM 486 C C . SER A 1 65 ? -14.828 22.219 10.344 1 86.31 65 SER A C 1
ATOM 488 O O . SER A 1 65 ? -13.836 21.5 10.508 1 86.31 65 SER A O 1
ATOM 490 N N . PRO A 1 66 ? -14.898 23.484 10.648 1 93.25 66 PRO A N 1
ATOM 491 C CA . PRO A 1 66 ? -13.672 24.141 11.094 1 93.25 66 PRO A CA 1
ATOM 492 C C . PRO A 1 66 ? -13.109 23.531 12.383 1 93.25 66 PRO A C 1
ATOM 494 O O . PRO A 1 66 ? -13.867 23.188 13.289 1 93.25 66 PRO A O 1
ATOM 497 N N . GLY A 1 67 ? -11.852 23.391 12.398 1 95.94 67 GLY A N 1
ATOM 498 C CA . GLY A 1 67 ? -11.172 22.938 13.609 1 95.94 67 GLY A CA 1
ATOM 499 C C . GLY A 1 67 ? -10.781 24.078 14.539 1 95.94 67 GLY A C 1
ATOM 500 O O . GLY A 1 67 ? -11.062 25.234 14.25 1 95.94 67 GLY A O 1
ATOM 501 N N . THR A 1 68 ? -10.234 23.719 15.688 1 97.56 68 THR A N 1
ATOM 502 C CA . THR A 1 68 ? -9.648 24.656 16.641 1 97.56 68 THR A CA 1
ATOM 503 C C . THR A 1 68 ? -8.305 25.172 16.141 1 97.56 68 THR A C 1
ATOM 505 O O . THR A 1 68 ? -7.535 24.422 15.531 1 97.56 68 THR A O 1
ATOM 508 N N . VAL A 1 69 ? -8.125 26.422 16.375 1 98.5 69 VAL A N 1
ATOM 509 C CA . VAL A 1 69 ? -6.801 26.953 16.062 1 98.5 69 VAL A CA 1
ATOM 510 C C . VAL A 1 69 ? -5.855 26.688 17.234 1 98.5 69 VAL A C 1
ATOM 512 O O . VAL A 1 69 ? -6.191 26.953 18.391 1 98.5 69 VAL A O 1
ATOM 515 N N . TRP A 1 70 ? -4.699 26.156 16.891 1 98.69 70 TRP A N 1
ATOM 516 C CA . TRP A 1 70 ? -3.691 25.797 17.891 1 98.69 70 TRP A CA 1
ATOM 517 C C . TRP A 1 70 ? -2.434 26.641 17.719 1 98.69 70 TRP A C 1
ATOM 519 O O . TRP A 1 70 ? -2.17 27.156 16.625 1 98.69 70 TRP A O 1
ATOM 529 N N . ARG A 1 71 ? -1.711 26.766 18.828 1 98.38 71 ARG A N 1
ATOM 530 C CA . ARG A 1 71 ? -0.401 27.422 18.812 1 98.38 71 ARG A CA 1
ATOM 531 C C . ARG A 1 71 ? 0.69 26.438 19.25 1 98.38 71 ARG A C 1
ATOM 533 O O . ARG A 1 71 ? 0.587 25.797 20.297 1 98.38 71 ARG A O 1
ATOM 540 N N . TYR A 1 72 ? 1.598 26.266 18.344 1 98.25 72 TYR A N 1
ATOM 541 C CA . TYR A 1 72 ? 2.854 25.625 18.719 1 98.25 72 TYR A CA 1
ATOM 542 C C . TYR A 1 72 ? 3.85 26.656 19.25 1 98.25 72 TYR A C 1
ATOM 544 O O . TYR A 1 72 ? 4.09 27.688 18.594 1 98.25 72 TYR A O 1
ATOM 552 N N . GLY A 1 73 ? 4.41 26.391 20.391 1 95.62 73 GLY A N 1
ATOM 553 C CA . GLY A 1 73 ? 5.449 27.219 20.969 1 95.62 73 GLY A CA 1
ATOM 554 C C . GLY A 1 73 ? 6.543 26.422 21.656 1 95.62 73 GLY A C 1
ATOM 555 O O . GLY A 1 73 ? 6.336 25.875 22.734 1 95.62 73 GLY A O 1
ATOM 556 N N . ASN A 1 74 ? 7.582 26.422 21.031 1 90.38 74 ASN A N 1
ATOM 557 C CA . ASN A 1 74 ? 8.789 25.781 21.578 1 90.38 74 ASN A CA 1
ATOM 558 C C . ASN A 1 74 ? 8.5 24.391 22.125 1 90.38 74 ASN A C 1
ATOM 560 O O . ASN A 1 74 ? 8.836 24.094 23.266 1 90.38 74 ASN A O 1
ATOM 564 N N . GLY A 1 75 ? 7.738 23.641 21.375 1 91.94 75 GLY A N 1
ATOM 565 C CA . GLY A 1 75 ? 7.539 22.234 21.703 1 91.94 75 GLY A CA 1
ATOM 566 C C . GLY A 1 75 ? 6.195 21.953 22.344 1 91.94 75 GLY A C 1
ATOM 567 O O . GLY A 1 75 ? 5.836 20.797 22.562 1 91.94 75 GLY A O 1
ATOM 568 N N . THR A 1 76 ? 5.488 22.984 22.625 1 93.69 76 THR A N 1
ATOM 569 C CA . THR A 1 76 ? 4.191 22.797 23.266 1 93.69 76 THR A CA 1
ATOM 570 C C . THR A 1 76 ? 3.064 23.266 22.359 1 93.69 76 THR A C 1
ATOM 572 O O . THR A 1 76 ? 3.199 24.266 21.656 1 93.69 76 THR A O 1
ATOM 575 N N . VAL A 1 77 ? 1.975 22.516 22.438 1 97.69 77 VAL A N 1
ATOM 576 C CA . VAL A 1 77 ? 0.796 22.875 21.641 1 97.69 77 VAL A CA 1
ATOM 577 C C . VAL A 1 77 ? -0.359 23.234 22.578 1 97.69 77 VAL A C 1
ATOM 579 O O . VAL A 1 77 ? -0.653 22.5 23.531 1 97.69 77 VAL A O 1
ATOM 582 N N . SER A 1 78 ? -0.898 24.422 22.344 1 97.44 78 SER A N 1
ATOM 583 C CA . SER A 1 78 ? -2.047 24.891 23.109 1 97.44 78 SER A CA 1
ATOM 584 C C . SER A 1 78 ? -3.074 25.562 22.203 1 97.44 78 SER A C 1
ATOM 586 O O . SER A 1 78 ? -2.756 25.969 21.078 1 97.44 78 SER A O 1
ATOM 588 N N . GLN A 1 79 ? -4.258 25.594 22.703 1 97.81 79 GLN A N 1
ATOM 589 C CA . GLN A 1 79 ? -5.27 26.328 21.969 1 97.81 79 GLN A CA 1
ATOM 590 C C . GLN A 1 79 ? -4.898 27.797 21.844 1 97.81 79 GLN A C 1
ATOM 592 O O . GLN A 1 79 ? -4.43 28.406 22.797 1 97.81 79 GLN A O 1
ATOM 597 N N . ALA A 1 80 ? -5.074 28.359 20.672 1 97.69 80 ALA A N 1
ATOM 598 C CA . ALA A 1 80 ? -4.773 29.781 20.453 1 97.69 80 ALA A CA 1
ATOM 599 C C . ALA A 1 80 ? -6.004 30.641 20.688 1 97.69 80 ALA A C 1
ATOM 601 O O . ALA A 1 80 ? -6.719 31 19.75 1 97.69 80 ALA A O 1
ATOM 602 N N . ASP A 1 81 ? -6.141 31.094 21.875 1 94.56 81 ASP A N 1
ATOM 603 C CA . ASP A 1 81 ? -7.301 31.906 22.219 1 94.56 81 ASP A CA 1
ATOM 604 C C . ASP A 1 81 ? -7.363 33.188 21.375 1 94.56 81 ASP A C 1
ATOM 606 O O . ASP A 1 81 ? -6.344 33.844 21.188 1 94.56 81 ASP A O 1
ATOM 610 N N . GLY A 1 82 ? -8.539 33.469 20.922 1 93.75 82 GLY A N 1
ATOM 611 C CA . GLY A 1 82 ? -8.742 34.656 20.125 1 93.75 82 GLY A CA 1
ATOM 612 C C . GLY A 1 82 ? -8.578 34.438 18.641 1 93.75 82 GLY A C 1
ATOM 613 O O . GLY A 1 82 ? -8.898 35.312 17.828 1 93.75 82 GLY A O 1
ATOM 614 N N . TYR A 1 83 ? -8.008 33.312 18.297 1 97.19 83 TYR A N 1
ATOM 615 C CA . TYR A 1 83 ? -7.828 33 16.891 1 97.19 83 TYR A CA 1
ATOM 616 C C . TYR A 1 83 ? -8.898 32 16.422 1 97.19 83 TYR A C 1
ATOM 618 O O . TYR A 1 83 ? -9.25 31.078 17.141 1 97.19 83 TYR A O 1
ATOM 626 N N . LEU A 1 84 ? -9.383 32.281 15.195 1 96.81 84 LEU A N 1
ATOM 627 C CA . LEU A 1 84 ? -10.422 31.422 14.633 1 96.81 84 LEU A CA 1
ATOM 628 C C . LEU A 1 84 ? -10.164 31.172 13.148 1 96.81 84 LEU A C 1
ATOM 630 O O . LEU A 1 84 ? -9.477 31.953 12.492 1 96.81 84 LEU A O 1
ATOM 634 N N . TRP A 1 85 ? -10.641 30.078 12.695 1 97.75 85 TRP A N 1
ATOM 635 C CA . TRP A 1 85 ? -10.695 29.828 11.266 1 97.75 85 TRP A CA 1
ATOM 636 C C . TRP A 1 85 ? -11.875 30.547 10.625 1 97.75 85 TRP A C 1
ATOM 638 O O . TRP A 1 85 ? -13 30.469 11.117 1 97.75 85 TRP A O 1
ATOM 648 N N . ARG A 1 86 ? -11.562 31.25 9.547 1 95.56 86 ARG A N 1
ATOM 649 C CA . ARG A 1 86 ? -12.586 32 8.82 1 95.56 86 ARG A CA 1
ATOM 650 C C . ARG A 1 86 ? -12.547 31.672 7.332 1 95.56 86 ARG A C 1
ATOM 652 O O . ARG A 1 86 ? -11.484 31.734 6.707 1 95.56 86 ARG A O 1
ATOM 659 N N . ARG A 1 87 ? -13.594 31.219 6.82 1 95.31 87 ARG A N 1
ATOM 660 C CA . ARG A 1 87 ? -13.844 31.094 5.387 1 95.31 87 ARG A CA 1
ATOM 661 C C . ARG A 1 87 ? -15.125 31.828 4.992 1 95.31 87 ARG A C 1
ATOM 663 O O . ARG A 1 87 ? -16.219 31.438 5.41 1 95.31 87 ARG A O 1
ATOM 670 N N . PRO A 1 88 ? -15.078 32.938 4.18 1 90.81 88 PRO A N 1
ATOM 671 C CA . PRO A 1 88 ? -16.266 33.719 3.877 1 90.81 88 PRO A CA 1
ATOM 672 C C . PRO A 1 88 ? -17.359 32.938 3.199 1 90.81 88 PRO A C 1
ATOM 674 O O . PRO A 1 88 ? -18.531 33.031 3.586 1 90.81 88 PRO A O 1
ATOM 677 N N . GLN A 1 89 ? -17.031 32.188 2.137 1 90 89 GLN A N 1
ATOM 678 C CA . GLN A 1 89 ? -17.969 31.312 1.402 1 90 89 GLN A CA 1
ATOM 679 C C . GLN A 1 89 ? -17.266 30.062 0.885 1 90 89 GLN A C 1
ATOM 681 O O . GLN A 1 89 ? -16.047 30.062 0.692 1 90 89 GLN A O 1
ATOM 686 N N . PRO A 1 90 ? -18.125 29.031 0.741 1 86.31 90 PRO A N 1
ATOM 687 C CA . PRO A 1 90 ? -17.531 27.859 0.113 1 86.31 90 PRO A CA 1
ATOM 688 C C . PRO A 1 90 ? -16.828 28.188 -1.208 1 86.31 90 PRO A C 1
ATOM 690 O O . PRO A 1 90 ? -17.344 28.984 -1.991 1 86.31 90 PRO A O 1
ATOM 693 N N . GLY A 1 91 ? -15.672 27.609 -1.372 1 87.5 91 GLY A N 1
ATOM 694 C CA . GLY A 1 91 ? -14.953 27.844 -2.609 1 87.5 91 GLY A CA 1
ATOM 695 C C . GLY A 1 91 ? -13.984 29 -2.52 1 87.5 91 GLY A C 1
ATOM 696 O O . GLY A 1 91 ? -13.219 29.266 -3.455 1 87.5 91 GLY A O 1
ATOM 697 N N . GLN A 1 92 ? -14.039 29.703 -1.449 1 92.56 92 GLN A N 1
ATOM 698 C CA . GLN A 1 92 ? -13.117 30.828 -1.238 1 92.56 92 GLN A CA 1
ATOM 699 C C . GLN A 1 92 ? -12.016 30.438 -0.26 1 92.56 92 GLN A C 1
ATOM 701 O O . GLN A 1 92 ? -12.18 29.531 0.553 1 92.56 92 GLN A O 1
ATOM 706 N N . PRO A 1 93 ? -10.938 31.125 -0.372 1 95.25 93 PRO A N 1
ATOM 707 C CA . PRO A 1 93 ? -9.844 30.812 0.542 1 95.25 93 PRO A CA 1
ATOM 708 C C . PRO A 1 93 ? -10.195 31.078 2.004 1 95.25 93 PRO A C 1
ATOM 710 O O . PRO A 1 93 ? -10.891 32.062 2.311 1 95.25 93 PRO A O 1
ATOM 713 N N . GLY A 1 94 ? -9.867 30.156 2.873 1 97.12 94 GLY A N 1
ATOM 714 C CA . GLY A 1 94 ? -9.969 30.344 4.312 1 97.12 94 GLY A CA 1
ATOM 715 C C . GLY A 1 94 ? -8.656 30.766 4.953 1 97.12 94 GLY A C 1
ATOM 716 O O . GLY A 1 94 ? -7.598 30.656 4.336 1 97.12 94 GLY A O 1
ATOM 717 N N . ASN A 1 95 ? -8.82 31.281 6.191 1 98 95 ASN A N 1
ATOM 718 C CA . ASN A 1 95 ? -7.633 31.766 6.887 1 98 95 ASN A CA 1
ATOM 719 C C . ASN A 1 95 ? -7.816 31.719 8.398 1 98 95 ASN A C 1
ATOM 721 O O . ASN A 1 95 ? -8.938 31.844 8.898 1 98 95 ASN A O 1
ATOM 725 N N . ILE A 1 96 ? -6.723 31.469 9.062 1 98.31 96 ILE A N 1
ATOM 726 C CA . ILE A 1 96 ? -6.699 31.766 10.492 1 98.31 96 ILE A CA 1
ATOM 727 C C . ILE A 1 96 ? -6.73 33.281 10.711 1 98.31 96 ILE A C 1
ATOM 729 O O . ILE A 1 96 ? -5.941 34 10.117 1 98.31 96 ILE A O 1
ATOM 733 N N . ALA A 1 97 ? -7.652 33.688 11.562 1 97.25 97 ALA A N 1
ATOM 734 C CA . ALA A 1 97 ? -7.797 35.125 11.812 1 97.25 97 ALA A CA 1
ATOM 735 C C . ALA A 1 97 ? -7.84 35.406 13.312 1 97.25 97 ALA A C 1
ATOM 737 O O . ALA A 1 97 ? -8.32 34.594 14.102 1 97.25 97 ALA A O 1
ATOM 738 N N . TYR A 1 98 ? -7.277 36.531 13.594 1 95.56 98 TYR A N 1
ATOM 739 C CA . TYR A 1 98 ? -7.406 37.031 14.953 1 95.56 98 TYR A CA 1
ATOM 740 C C . TYR A 1 98 ? -8.641 37.938 15.07 1 95.56 98 TYR A C 1
ATOM 742 O O . TYR A 1 98 ? -8.812 38.875 14.297 1 95.56 98 TYR A O 1
ATOM 750 N N . GLU A 1 99 ? -9.492 37.531 15.961 1 90.94 99 GLU A N 1
ATOM 751 C CA . GLU A 1 99 ? -10.688 38.344 16.203 1 90.94 99 GLU A CA 1
ATOM 752 C C . GLU A 1 99 ? -10.43 39.406 17.281 1 90.94 99 GLU A C 1
ATOM 754 O O . GLU A 1 99 ? -9.992 39.062 18.375 1 90.94 99 GLU A O 1
ATOM 759 N N . TYR A 1 100 ? -10.695 40.656 16.891 1 87.44 100 TYR A N 1
ATOM 760 C CA . TYR A 1 100 ? -10.523 41.719 17.891 1 87.44 100 TYR A CA 1
ATOM 761 C C . TYR A 1 100 ? -11.711 42.656 17.859 1 87.44 100 TYR A C 1
ATOM 763 O O . TYR A 1 100 ? -12.445 42.719 16.875 1 87.44 100 TYR A O 1
ATOM 771 N N . GLN A 1 101 ? -11.992 43.25 19.016 1 88.5 101 GLN A N 1
ATOM 772 C CA . GLN A 1 101 ? -13.086 44.188 19.156 1 88.5 101 GLN A CA 1
ATOM 773 C C . GLN A 1 101 ? -12.625 45.625 18.844 1 88.5 101 GLN A C 1
ATOM 775 O O . GLN A 1 101 ? -11.508 46 19.203 1 88.5 101 GLN A O 1
ATOM 780 N N . SER A 1 102 ? -13.398 46.188 18.016 1 86.25 102 SER A N 1
ATOM 781 C CA . SER A 1 102 ? -13.156 47.625 17.734 1 86.25 102 SER A CA 1
ATOM 782 C C . SER A 1 102 ? -14.453 48.406 17.797 1 86.25 102 SER A C 1
ATOM 784 O O . SER A 1 102 ? -15.539 47.844 17.922 1 86.25 102 SER A O 1
ATOM 786 N N . LEU A 1 103 ? -14.406 49.688 18 1 87.31 103 LEU A N 1
ATOM 787 C CA . LEU A 1 103 ? -15.555 50.562 17.953 1 87.31 103 LEU A CA 1
ATOM 788 C C . LEU A 1 103 ? -15.797 51.094 16.531 1 87.31 103 LEU A C 1
ATOM 790 O O . LEU A 1 103 ? -14.859 51.469 15.836 1 87.31 103 LEU A O 1
ATOM 794 N N . ASP A 1 104 ? -17.078 50.938 16.141 1 83.94 104 ASP A N 1
ATOM 795 C CA . ASP A 1 104 ? -17.391 51.469 14.812 1 83.94 104 ASP A CA 1
ATOM 796 C C . ASP A 1 104 ? -17.531 52.969 14.852 1 83.94 104 ASP A C 1
ATOM 798 O O . ASP A 1 104 ? -17.203 53.625 15.852 1 83.94 104 ASP A O 1
ATOM 802 N N . GLU A 1 105 ? -17.812 53.531 13.633 1 86.56 105 GLU A N 1
ATOM 803 C CA . GLU A 1 105 ? -17.906 54.969 13.508 1 86.56 105 GLU A CA 1
ATOM 804 C C . GLU A 1 105 ? -18.953 55.531 14.469 1 86.56 105 GLU A C 1
ATOM 806 O O . GLU A 1 105 ? -18.922 56.719 14.789 1 86.56 105 GLU A O 1
ATOM 811 N N . TYR A 1 106 ? -19.812 54.75 14.953 1 90.94 106 TYR A N 1
ATOM 812 C CA . TYR A 1 106 ? -20.891 55.188 15.836 1 90.94 106 TYR A CA 1
ATOM 813 C C . TYR A 1 106 ? -20.578 54.875 17.281 1 90.94 106 TYR A C 1
ATOM 815 O O . TYR A 1 106 ? -21.406 55.062 18.172 1 90.94 106 TYR A O 1
ATOM 823 N N . GLY A 1 107 ? -19.375 54.344 17.516 1 87.88 107 GLY A N 1
ATOM 824 C CA . GLY A 1 107 ? -18.953 54.031 18.875 1 87.88 107 GLY A CA 1
ATOM 825 C C . GLY A 1 107 ? -19.484 52.688 19.359 1 87.88 107 GLY A C 1
ATOM 826 O O . GLY A 1 107 ? -19.438 52.406 20.562 1 87.88 107 GLY A O 1
ATOM 827 N N . GLN A 1 108 ? -20.031 51.969 18.375 1 89.69 108 GLN A N 1
ATOM 828 C CA . GLN A 1 108 ? -20.547 50.656 18.766 1 89.69 108 GLN A CA 1
ATOM 829 C C . GLN A 1 108 ? -19.469 49.594 18.609 1 89.69 108 GLN A C 1
ATOM 831 O O . GLN A 1 108 ? -18.688 49.625 17.656 1 89.69 108 GLN A O 1
ATOM 836 N N . GLN A 1 109 ? -19.469 48.656 19.516 1 89 109 GLN A N 1
ATOM 837 C CA . GLN A 1 109 ? -18.5 47.594 19.5 1 89 109 GLN A CA 1
ATOM 838 C C . GLN A 1 109 ? -18.734 46.656 18.297 1 89 109 GLN A C 1
ATOM 840 O O . GLN A 1 109 ? -19.875 46.219 18.062 1 89 109 GLN A O 1
ATOM 845 N N . THR A 1 110 ? -17.672 46.656 17.484 1 87.5 110 THR A N 1
ATOM 846 C CA . THR A 1 110 ? -17.734 45.719 16.359 1 87.5 110 THR A CA 1
ATOM 847 C C . THR A 1 110 ? -16.562 44.75 16.391 1 87.5 110 THR A C 1
ATOM 849 O O . THR A 1 110 ? -15.484 45.062 16.906 1 87.5 110 THR A O 1
ATOM 852 N N . SER A 1 111 ? -16.875 43.5 16.016 1 86.56 111 SER A N 1
ATOM 853 C CA . SER A 1 111 ? -15.82 42.5 15.906 1 86.56 111 SER A CA 1
ATOM 854 C C . SER A 1 111 ? -15.18 42.5 14.523 1 86.56 111 SER A C 1
ATOM 856 O O . SER A 1 111 ? -15.875 42.5 13.508 1 86.56 111 SER A O 1
ATOM 858 N N . LEU A 1 112 ? -13.828 42.719 14.477 1 87.69 112 LEU A N 1
ATOM 859 C CA . LEU A 1 112 ? -13.07 42.719 13.234 1 87.69 112 LEU A CA 1
ATOM 860 C C . LEU A 1 112 ? -12.094 41.531 13.203 1 87.69 112 LEU A C 1
ATOM 862 O O . LEU A 1 112 ? -11.703 41.031 14.258 1 87.69 112 LEU A O 1
ATOM 866 N N . ASP A 1 113 ? -11.789 41.062 11.977 1 90.88 113 ASP A N 1
ATOM 867 C CA . ASP A 1 113 ? -10.859 39.938 11.789 1 90.88 113 ASP A CA 1
ATOM 868 C C . ASP A 1 113 ? -9.562 40.438 11.133 1 90.88 113 ASP A C 1
ATOM 870 O O . ASP A 1 113 ? -9.586 41.25 10.211 1 90.88 113 ASP A O 1
ATOM 874 N N . TYR A 1 114 ? -8.562 40.031 11.703 1 93.5 114 TYR A N 1
ATOM 875 C CA . TYR A 1 114 ? -7.258 40.219 11.078 1 93.5 114 TYR A CA 1
ATOM 876 C C . TYR A 1 114 ? -6.688 38.875 10.609 1 93.5 114 TYR A C 1
ATOM 878 O O . TYR A 1 114 ? -6.379 38 11.422 1 93.5 114 TYR A O 1
ATOM 886 N N . ASN A 1 115 ? -6.52 38.719 9.273 1 96.12 115 ASN A N 1
ATOM 887 C CA . ASN A 1 115 ? -5.996 37.5 8.711 1 96.12 115 ASN A CA 1
ATOM 888 C C . ASN A 1 115 ? -4.504 37.344 9 1 96.12 115 ASN A C 1
ATOM 890 O O . ASN A 1 115 ? -3.723 38.25 8.766 1 96.12 115 ASN A O 1
ATOM 894 N N . MET A 1 116 ? -4.18 36.219 9.508 1 97.62 116 MET A N 1
ATOM 895 C CA . MET A 1 116 ? -2.771 35.938 9.773 1 97.62 116 MET A CA 1
ATOM 896 C C . MET A 1 116 ? -2.035 35.594 8.477 1 97.62 116 MET A C 1
ATOM 898 O O . MET A 1 116 ? -2.639 35.094 7.531 1 97.62 116 MET A O 1
ATOM 902 N N . GLY A 1 117 ? -0.733 35.906 8.453 1 98 117 GLY A N 1
ATOM 903 C CA . GLY A 1 117 ? 0.08 35.5 7.324 1 98 117 GLY A CA 1
ATOM 904 C C . GLY A 1 117 ? 0.203 34 7.211 1 98 117 GLY A C 1
ATOM 905 O O . GLY A 1 117 ? 0.464 33.312 8.203 1 98 117 GLY A O 1
ATOM 906 N N . VAL A 1 118 ? -0.001 33.5 6 1 98.62 118 VAL A N 1
ATOM 907 C CA . VAL A 1 118 ? 0.004 32.062 5.781 1 98.62 118 VAL A CA 1
ATOM 908 C C . VAL A 1 118 ? 1.417 31.594 5.434 1 98.62 118 VAL A C 1
ATOM 910 O O . VAL A 1 118 ? 2.064 32.156 4.551 1 98.62 118 VAL A O 1
ATOM 913 N N . HIS A 1 119 ? 1.894 30.641 6.176 1 98.69 119 HIS A N 1
ATOM 914 C CA . HIS A 1 119 ? 3.156 30 5.832 1 98.69 119 HIS A CA 1
ATOM 915 C C . HIS A 1 119 ? 2.949 28.891 4.805 1 98.69 119 HIS A C 1
ATOM 917 O O . HIS A 1 119 ? 3.648 28.844 3.789 1 98.69 119 HIS A O 1
ATOM 923 N N . SER A 1 120 ? 2.016 28.047 5.023 1 98.5 120 SER A N 1
ATOM 924 C CA . SER A 1 120 ? 1.729 26.953 4.086 1 98.5 120 SER A CA 1
ATOM 925 C C . SER A 1 120 ? 0.32 26.406 4.285 1 98.5 120 SER A C 1
ATOM 927 O O . SER A 1 120 ? -0.283 26.609 5.344 1 98.5 120 SER A O 1
ATOM 929 N N . THR A 1 121 ? -0.217 25.859 3.236 1 98.25 121 THR A N 1
ATOM 930 C CA . THR A 1 121 ? -1.479 25.125 3.242 1 98.25 121 THR A CA 1
ATOM 931 C C . THR A 1 121 ? -1.32 23.766 2.561 1 98.25 121 THR A C 1
ATOM 933 O O . THR A 1 121 ? -0.752 23.688 1.471 1 98.25 121 THR A O 1
ATOM 936 N N . HIS A 1 122 ? -1.772 22.734 3.264 1 98 122 HIS A N 1
ATOM 937 C CA . HIS A 1 122 ? -1.695 21.391 2.691 1 98 122 HIS A CA 1
ATOM 938 C C . HIS A 1 122 ? -3.035 20.672 2.793 1 98 122 HIS A C 1
ATOM 940 O O . HIS A 1 122 ? -3.738 20.797 3.799 1 98 122 HIS A O 1
ATOM 946 N N . SER A 1 123 ? -3.4 20.016 1.765 1 97.75 123 SER A N 1
ATOM 947 C CA . SER A 1 123 ? -4.414 18.969 1.82 1 97.75 123 SER A CA 1
ATOM 948 C C . SER A 1 123 ? -3.773 17.578 1.921 1 97.75 123 SER A C 1
ATOM 950 O O . SER A 1 123 ? -2.979 17.203 1.061 1 97.75 123 SER A O 1
ATOM 952 N N . VAL A 1 124 ? -4.051 16.875 2.988 1 97.94 124 VAL A N 1
ATOM 953 C CA . VAL A 1 124 ? -3.461 15.57 3.254 1 97.94 124 VAL A CA 1
ATOM 954 C C . VAL A 1 124 ? -4.555 14.5 3.275 1 97.94 124 VAL A C 1
ATOM 956 O O . VAL A 1 124 ? -5.594 14.68 3.922 1 97.94 124 VAL A O 1
ATOM 959 N N . PHE A 1 125 ? -4.312 13.414 2.566 1 97.69 125 PHE A N 1
ATOM 960 C CA . PHE A 1 125 ? -5.348 12.391 2.457 1 97.69 125 PHE A CA 1
ATOM 961 C C . PHE A 1 125 ? -4.793 11.016 2.801 1 97.69 125 PHE A C 1
ATOM 963 O O . PHE A 1 125 ? -3.656 10.695 2.443 1 97.69 125 PHE A O 1
ATOM 970 N N . ASN A 1 126 ? -5.555 10.273 3.508 1 97.56 126 ASN A N 1
ATOM 971 C CA . ASN A 1 126 ? -5.406 8.828 3.623 1 97.56 126 ASN A CA 1
ATOM 972 C C . ASN A 1 126 ? -6.355 8.094 2.682 1 97.56 126 ASN A C 1
ATOM 974 O O . ASN A 1 126 ? -7.574 8.125 2.869 1 97.56 126 ASN A O 1
ATOM 978 N N . CYS A 1 127 ? -5.848 7.406 1.695 1 97 127 CYS A N 1
ATOM 979 C CA . CYS A 1 127 ? -6.633 6.723 0.674 1 97 127 CYS A CA 1
ATOM 980 C C . CYS A 1 127 ? -6.629 5.215 0.903 1 97 127 CYS A C 1
ATOM 982 O O . CYS A 1 127 ? -6.598 4.438 -0.053 1 97 127 CYS A O 1
ATOM 984 N N . TRP A 1 128 ? -6.5 4.867 2.08 1 96.25 128 TRP A N 1
ATOM 985 C CA . TRP A 1 128 ? -6.484 3.484 2.547 1 96.25 128 TRP A CA 1
ATOM 986 C C . TRP A 1 128 ? -5.082 2.895 2.447 1 96.25 128 TRP A C 1
ATOM 988 O O . TRP A 1 128 ? -4.105 3.627 2.27 1 96.25 128 TRP A O 1
ATOM 998 N N . ARG A 1 129 ? -4.871 1.646 2.586 1 96.56 129 ARG A N 1
ATOM 999 C CA . ARG A 1 129 ? -3.639 0.98 2.998 1 96.56 129 ARG A CA 1
ATOM 1000 C C . ARG A 1 129 ? -2.613 0.975 1.87 1 96.56 129 ARG A C 1
ATOM 1002 O O . ARG A 1 129 ? -1.407 0.951 2.121 1 96.56 129 ARG A O 1
ATOM 1009 N N . PHE A 1 130 ? -3.062 1.034 0.636 1 97.12 130 PHE A N 1
ATOM 1010 C CA . PHE A 1 130 ? -2.127 0.938 -0.478 1 97.12 130 PHE A CA 1
ATOM 1011 C C . PHE A 1 130 ? -1.753 2.322 -0.993 1 97.12 130 PHE A C 1
ATOM 1013 O O . PHE A 1 130 ? -0.895 2.455 -1.868 1 97.12 130 PHE A O 1
ATOM 1020 N N . LEU A 1 131 ? -2.406 3.283 -0.486 1 96.69 131 LEU A N 1
ATOM 1021 C CA . LEU A 1 131 ? -2.107 4.695 -0.689 1 96.69 131 LEU A CA 1
ATOM 1022 C C . LEU A 1 131 ? -2.373 5.496 0.582 1 96.69 131 LEU A C 1
ATOM 1024 O O . LEU A 1 131 ? -3.26 6.352 0.608 1 96.69 131 LEU A O 1
ATOM 1028 N N . PRO A 1 132 ? -1.551 5.246 1.55 1 96.56 132 PRO A N 1
ATOM 1029 C CA . PRO A 1 132 ? -1.897 5.664 2.91 1 96.56 132 PRO A CA 1
ATOM 1030 C C . PRO A 1 132 ? -1.721 7.164 3.131 1 96.56 132 PRO A C 1
ATOM 1032 O O . PRO A 1 132 ? -2.246 7.715 4.102 1 96.56 132 PRO A O 1
ATOM 1035 N N . CYS A 1 133 ? -0.941 7.812 2.271 1 97.31 133 CYS A N 1
ATOM 1036 C CA . CYS A 1 133 ? -0.786 9.25 2.441 1 97.31 133 CYS A CA 1
ATOM 1037 C C . CYS A 1 133 ? -0.425 9.922 1.121 1 97.31 133 CYS A C 1
ATOM 1039 O O . CYS A 1 133 ? 0.623 9.633 0.541 1 97.31 133 CYS A O 1
ATOM 1041 N N . ILE A 1 134 ? -1.254 10.789 0.681 1 96.69 134 ILE A N 1
ATOM 1042 C CA . ILE A 1 134 ? -0.946 11.719 -0.405 1 96.69 134 ILE A CA 1
ATOM 1043 C C . ILE A 1 134 ? -1.301 13.141 0.015 1 96.69 134 ILE A C 1
ATOM 1045 O O . ILE A 1 134 ? -2.096 13.344 0.937 1 96.69 134 ILE A O 1
ATOM 1049 N N . TYR A 1 135 ? -0.638 14.062 -0.611 1 96.94 135 TYR A N 1
ATOM 1050 C CA . TYR A 1 135 ? -0.909 15.438 -0.203 1 96.94 135 TYR A CA 1
ATOM 1051 C C . TYR A 1 135 ? -0.725 16.406 -1.37 1 96.94 135 TYR A C 1
ATOM 1053 O O . TYR A 1 135 ? -0.118 16.047 -2.385 1 96.94 135 TYR A O 1
ATOM 1061 N N . ALA A 1 136 ? -1.326 17.5 -1.281 1 96.31 136 ALA A N 1
ATOM 1062 C CA . ALA A 1 136 ? -1.147 18.641 -2.174 1 96.31 136 ALA A CA 1
ATOM 1063 C C . ALA A 1 136 ? -0.83 19.906 -1.386 1 96.31 136 ALA A C 1
ATOM 1065 O O . ALA A 1 136 ? -1.31 20.078 -0.263 1 96.31 136 ALA A O 1
ATOM 1066 N N . ASP A 1 137 ? -0.018 20.75 -1.992 1 95 137 ASP A N 1
ATOM 1067 C CA . ASP A 1 137 ? 0.348 22.016 -1.346 1 95 137 ASP A CA 1
ATOM 1068 C C . ASP A 1 137 ? -0.679 23.094 -1.641 1 95 137 ASP A C 1
ATOM 1070 O O . ASP A 1 137 ? -0.321 24.203 -2.07 1 95 137 ASP A O 1
ATOM 1074 N N . ALA A 1 138 ? -1.937 22.766 -1.409 1 95.88 138 ALA A N 1
ATOM 1075 C CA . ALA A 1 138 ? -3.047 23.688 -1.65 1 95.88 138 ALA A CA 1
ATOM 1076 C C . ALA A 1 138 ? -4.297 23.25 -0.897 1 95.88 138 ALA A C 1
ATOM 1078 O O . ALA A 1 138 ? -4.367 22.125 -0.399 1 95.88 138 ALA A O 1
ATOM 1079 N N . ASP A 1 139 ? -5.156 24.188 -0.759 1 96.81 139 ASP A N 1
ATOM 1080 C CA . ASP A 1 139 ? -6.523 23.859 -0.368 1 96.81 139 ASP A CA 1
ATOM 1081 C C . ASP A 1 139 ? -7.32 23.312 -1.55 1 96.81 139 ASP A C 1
ATOM 1083 O O . ASP A 1 139 ? -7.812 24.078 -2.381 1 96.81 139 ASP A O 1
ATOM 1087 N N . THR A 1 140 ? -7.496 22.047 -1.556 1 95.19 140 THR A N 1
ATOM 1088 C CA . THR A 1 140 ? -8.07 21.391 -2.73 1 95.19 140 THR A CA 1
ATOM 1089 C C . THR A 1 140 ? -9.57 21.641 -2.805 1 95.19 140 THR A C 1
ATOM 1091 O O . THR A 1 140 ? -10.188 21.438 -3.854 1 95.19 140 THR A O 1
ATOM 1094 N N . SER A 1 141 ? -10.148 22.078 -1.741 1 94.75 141 SER A N 1
ATOM 1095 C CA . SER A 1 141 ? -11.594 22.312 -1.717 1 94.75 141 SER A CA 1
ATOM 1096 C C . SER A 1 141 ? -11.961 23.594 -2.449 1 94.75 141 SER A C 1
ATOM 1098 O O . SER A 1 141 ? -13.141 23.922 -2.588 1 94.75 141 SER A O 1
ATOM 1100 N N . ILE A 1 142 ? -11 24.328 -2.93 1 94.56 142 ILE A N 1
ATOM 1101 C CA . ILE A 1 142 ? -11.336 25.578 -3.615 1 94.56 142 ILE A CA 1
ATOM 1102 C C . ILE A 1 142 ? -10.75 25.562 -5.027 1 94.56 142 ILE A C 1
ATOM 1104 O O . ILE A 1 142 ? -10.828 26.562 -5.746 1 94.56 142 ILE A O 1
ATOM 1108 N N . VAL A 1 143 ? -10.078 24.469 -5.367 1 91 143 VAL A N 1
ATOM 1109 C CA . VAL A 1 143 ? -9.453 24.359 -6.68 1 91 143 VAL A CA 1
ATOM 1110 C C . VAL A 1 143 ? -10.461 23.812 -7.688 1 91 143 VAL A C 1
ATOM 1112 O O . VAL A 1 143 ? -11.211 22.875 -7.387 1 91 143 VAL A O 1
ATOM 1115 N N . GLU A 1 144 ? -10.477 24.344 -8.836 1 86.44 144 GLU A N 1
ATOM 1116 C CA . GLU A 1 144 ? -11.422 23.906 -9.859 1 86.44 144 GLU A CA 1
ATOM 1117 C C . GLU A 1 144 ? -10.938 22.641 -10.562 1 86.44 144 GLU A C 1
ATOM 1119 O O . GLU A 1 144 ? -11.727 21.734 -10.828 1 86.44 144 GLU A O 1
ATOM 1124 N N . ASP A 1 145 ? -9.656 22.578 -10.867 1 84.44 145 ASP A N 1
ATOM 1125 C CA . ASP A 1 145 ? -9.062 21.406 -11.508 1 84.44 145 ASP A CA 1
ATOM 1126 C C . ASP A 1 145 ? -7.664 21.141 -10.961 1 84.44 145 ASP A C 1
ATOM 1128 O O . ASP A 1 145 ? -6.684 21.719 -11.422 1 84.44 145 ASP A O 1
ATOM 1132 N N . LEU A 1 146 ? -7.613 20.219 -10.039 1 79.31 146 LEU A N 1
ATOM 1133 C CA . LEU A 1 146 ? -6.371 19.969 -9.32 1 79.31 146 LEU A CA 1
ATOM 1134 C C . LEU A 1 146 ? -5.281 19.484 -10.273 1 79.31 146 LEU A C 1
ATOM 1136 O O . LEU A 1 146 ? -4.125 19.906 -10.156 1 79.31 146 LEU A O 1
ATOM 1140 N N . GLU A 1 147 ? -5.539 18.609 -11.172 1 72.38 147 GLU A N 1
ATOM 1141 C CA . GLU A 1 147 ? -4.531 18 -12.039 1 72.38 147 GLU A CA 1
ATOM 1142 C C . GLU A 1 147 ? -3.893 19.047 -12.953 1 72.38 147 GLU A C 1
ATOM 1144 O O . GLU A 1 147 ? -2.775 18.859 -13.438 1 72.38 147 GLU A O 1
ATOM 1149 N N . VAL A 1 148 ? -4.535 20.062 -13.047 1 65.88 148 VAL A N 1
ATOM 1150 C CA . VAL A 1 148 ? -4.012 21.156 -13.867 1 65.88 148 VAL A CA 1
ATOM 1151 C C . VAL A 1 148 ? -3.209 22.125 -13 1 65.88 148 VAL A C 1
ATOM 1153 O O . VAL A 1 148 ? -2.123 22.562 -13.383 1 65.88 148 VAL A O 1
ATOM 1156 N N . GLU A 1 149 ? -3.662 22.266 -11.805 1 73.12 149 GLU A N 1
ATOM 1157 C CA . GLU A 1 149 ? -3.119 23.328 -10.969 1 73.12 149 GLU A CA 1
ATOM 1158 C C . GLU A 1 149 ? -2.113 22.781 -9.961 1 73.12 149 GLU A C 1
ATOM 1160 O O . GLU A 1 149 ? -1.146 23.469 -9.609 1 73.12 149 GLU A O 1
ATOM 1165 N N . HIS A 1 150 ? -2.457 21.672 -9.547 1 77.25 150 HIS A N 1
ATOM 1166 C CA . HIS A 1 150 ? -1.646 21.016 -8.523 1 77.25 150 HIS A CA 1
ATOM 1167 C C . HIS A 1 150 ? -1.535 19.531 -8.789 1 77.25 150 HIS A C 1
ATOM 1169 O O . HIS A 1 150 ? -2.062 19.016 -9.781 1 77.25 150 HIS A O 1
ATOM 1175 N N . ARG A 1 151 ? -0.663 18.922 -8.117 1 84.44 151 ARG A N 1
ATOM 1176 C CA . ARG A 1 151 ? -0.537 17.469 -8.227 1 84.44 151 ARG A CA 1
ATOM 1177 C C . ARG A 1 151 ? -0.528 16.812 -6.852 1 84.44 151 ARG A C 1
ATOM 1179 O O . ARG A 1 151 ? -0.066 17.406 -5.879 1 84.44 151 ARG A O 1
ATOM 1186 N N . TRP A 1 152 ? -1.162 15.727 -6.863 1 92.94 152 TRP A N 1
ATOM 1187 C CA . TRP A 1 152 ? -1.032 14.898 -5.668 1 92.94 152 TRP A CA 1
ATOM 1188 C C . TRP A 1 152 ? 0.379 14.328 -5.551 1 92.94 152 TRP A C 1
ATOM 1190 O O . TRP A 1 152 ? 0.933 13.812 -6.523 1 92.94 152 TRP A O 1
ATOM 1200 N N . MET A 1 153 ? 0.866 14.516 -4.402 1 93.44 153 MET A N 1
ATOM 1201 C CA . MET A 1 153 ? 2.18 13.953 -4.102 1 93.44 153 MET A CA 1
ATOM 1202 C C . MET A 1 153 ? 2.061 12.781 -3.131 1 93.44 153 MET A C 1
ATOM 1204 O O . MET A 1 153 ? 1.231 12.812 -2.219 1 93.44 153 MET A O 1
ATOM 1208 N N . GLN A 1 154 ? 2.834 11.789 -3.412 1 94.81 154 GLN A N 1
ATOM 1209 C CA . GLN A 1 154 ? 2.914 10.688 -2.463 1 94.81 154 GLN A CA 1
ATOM 1210 C C . GLN A 1 154 ? 3.922 10.984 -1.357 1 94.81 154 GLN A C 1
ATOM 1212 O O . GLN A 1 154 ? 4.891 11.711 -1.573 1 94.81 154 GLN A O 1
ATOM 1217 N N . LEU A 1 155 ? 3.719 10.43 -0.239 1 97.5 155 LEU A N 1
ATOM 1218 C CA . LEU A 1 155 ? 4.645 10.609 0.874 1 97.5 155 LEU A CA 1
ATOM 1219 C C . LEU A 1 155 ? 5.965 9.898 0.605 1 97.5 155 LEU A C 1
ATOM 1221 O O . LEU A 1 155 ? 5.992 8.672 0.448 1 97.5 155 LEU A O 1
ATOM 1225 N N . GLU A 1 156 ? 6.996 10.633 0.479 1 97.38 156 GLU A N 1
ATOM 1226 C CA . GLU A 1 156 ? 8.359 10.148 0.305 1 97.38 156 GLU A CA 1
ATOM 1227 C C . GLU A 1 156 ? 9.328 10.859 1.25 1 97.38 156 GLU A C 1
ATOM 1229 O O . GLU A 1 156 ? 8.992 11.898 1.82 1 97.38 156 GLU A O 1
ATOM 1234 N N . PHE A 1 157 ? 10.461 10.25 1.384 1 98.12 157 PHE A N 1
ATOM 1235 C CA . PHE A 1 157 ? 11.336 10.727 2.455 1 98.12 157 PHE A CA 1
ATOM 1236 C C . PHE A 1 157 ? 12.742 10.969 1.936 1 98.12 157 PHE A C 1
ATOM 1238 O O . PHE A 1 157 ? 13.148 10.391 0.927 1 98.12 157 PHE A O 1
ATOM 1245 N N . ASP A 1 158 ? 13.352 11.867 2.584 1 97.75 158 ASP A N 1
ATOM 1246 C CA . ASP A 1 158 ? 14.797 12.055 2.477 1 97.75 158 ASP A CA 1
ATOM 1247 C C . ASP A 1 158 ? 15.516 11.539 3.721 1 97.75 158 ASP A C 1
ATOM 1249 O O . ASP A 1 158 ? 15.133 11.867 4.848 1 97.75 158 ASP A O 1
ATOM 1253 N N . HIS A 1 159 ? 16.422 10.641 3.486 1 97.19 159 HIS A N 1
ATOM 1254 C CA . HIS A 1 159 ? 17.312 10.211 4.562 1 97.19 159 HIS A CA 1
ATOM 1255 C C . HIS A 1 159 ? 18.453 11.203 4.762 1 97.19 159 HIS A C 1
ATOM 1257 O O . HIS A 1 159 ? 19.359 11.281 3.932 1 97.19 159 HIS A O 1
ATOM 1263 N N . ASP A 1 160 ? 18.375 11.891 5.828 1 94.75 160 ASP A N 1
ATOM 1264 C CA . ASP A 1 160 ? 19.344 12.969 6.059 1 94.75 160 ASP A CA 1
ATOM 1265 C C . ASP A 1 160 ? 20.766 12.422 6.141 1 94.75 160 ASP A C 1
ATOM 1267 O O . ASP A 1 160 ? 21.094 11.695 7.07 1 94.75 160 ASP A O 1
ATOM 1271 N N . SER A 1 161 ? 21.562 12.742 5.215 1 92.69 161 SER A N 1
ATOM 1272 C CA . SER A 1 161 ? 22.922 12.227 5.16 1 92.69 161 SER A CA 1
ATOM 1273 C C . SER A 1 161 ? 23.781 12.82 6.281 1 92.69 161 SER A C 1
ATOM 1275 O O . SER A 1 161 ? 24.75 12.203 6.719 1 92.69 161 SER A O 1
ATOM 1277 N N . ARG A 1 162 ? 23.422 14.023 6.73 1 94 162 ARG A N 1
ATOM 1278 C CA . ARG A 1 162 ? 24.188 14.703 7.773 1 94 162 ARG A CA 1
ATOM 1279 C C . ARG A 1 162 ? 23.875 14.109 9.148 1 94 162 ARG A C 1
ATOM 1281 O O . ARG A 1 162 ? 24.688 14.195 10.062 1 94 162 ARG A O 1
ATOM 1288 N N . GLU A 1 163 ? 22.734 13.547 9.281 1 95.94 163 GLU A N 1
ATOM 1289 C CA . GLU A 1 163 ? 22.312 12.914 10.531 1 95.94 163 GLU A CA 1
ATOM 1290 C C . GLU A 1 163 ? 21.688 11.547 10.273 1 95.94 163 GLU A C 1
ATOM 1292 O O . GLU A 1 163 ? 20.453 11.422 10.258 1 95.94 163 GLU A O 1
ATOM 1297 N N . PRO A 1 164 ? 22.484 10.547 10.203 1 95.94 164 PRO A N 1
ATOM 1298 C CA . PRO A 1 164 ? 21.953 9.211 9.93 1 95.94 164 PRO A CA 1
ATOM 1299 C C . PRO A 1 164 ? 20.859 8.797 10.906 1 95.94 164 PRO A C 1
ATOM 1301 O O . PRO A 1 164 ? 21.016 8.961 12.125 1 95.94 164 PRO A O 1
ATOM 1304 N N . GLY A 1 165 ? 19.75 8.391 10.375 1 97.44 165 GLY A N 1
ATOM 1305 C CA . GLY A 1 165 ? 18.609 8.016 11.188 1 97.44 165 GLY A CA 1
ATOM 1306 C C . GLY A 1 165 ? 17.5 9.07 11.18 1 97.44 165 GLY A C 1
ATOM 1307 O O . GLY A 1 165 ? 16.391 8.812 11.641 1 97.44 165 GLY A O 1
ATOM 1308 N N . MET A 1 166 ? 17.812 10.234 10.633 1 98 166 MET A N 1
ATOM 1309 C CA . MET A 1 166 ? 16.844 11.312 10.555 1 98 166 MET A CA 1
ATOM 1310 C C . MET A 1 166 ? 16.031 11.219 9.266 1 98 166 MET A C 1
ATOM 1312 O O . MET A 1 166 ? 16.594 11.125 8.172 1 98 166 MET A O 1
ATOM 1316 N N . THR A 1 167 ? 14.727 11.203 9.461 1 98.44 167 THR A N 1
ATOM 1317 C CA . THR A 1 167 ? 13.805 11.18 8.336 1 98.44 167 THR A CA 1
ATOM 1318 C C . THR A 1 167 ? 13.266 12.57 8.039 1 98.44 167 THR A C 1
ATOM 1320 O O . THR A 1 167 ? 12.828 13.281 8.953 1 98.44 167 THR A O 1
ATOM 1323 N N . ARG A 1 168 ? 13.305 12.961 6.777 1 98.25 168 ARG A N 1
ATOM 1324 C CA . ARG A 1 168 ? 12.68 14.203 6.344 1 98.25 168 ARG A CA 1
ATOM 1325 C C . ARG A 1 168 ? 11.664 13.953 5.234 1 98.25 168 ARG A C 1
ATOM 1327 O O . ARG A 1 168 ? 11.922 13.164 4.32 1 98.25 168 ARG A O 1
ATOM 1334 N N . ILE A 1 169 ? 10.555 14.562 5.32 1 97.25 169 ILE A N 1
ATOM 1335 C CA . ILE A 1 169 ? 9.539 14.422 4.289 1 97.25 169 ILE A CA 1
ATOM 1336 C C . ILE A 1 169 ? 9.969 15.172 3.029 1 97.25 169 ILE A C 1
ATOM 1338 O O . ILE A 1 169 ? 10.633 16.203 3.113 1 97.25 169 ILE A O 1
ATOM 1342 N N . SER A 1 170 ? 9.523 14.703 1.861 1 89.31 170 SER A N 1
ATOM 1343 C CA . SER A 1 170 ? 9.742 15.273 0.538 1 89.31 170 SER A CA 1
ATOM 1344 C C . SER A 1 170 ? 11.102 14.859 -0.022 1 89.31 170 SER A C 1
ATOM 1346 O O . SER A 1 170 ? 11.953 15.711 -0.297 1 89.31 170 SER A O 1
ATOM 1348 N N . GLY A 1 171 ? 11.305 13.672 -0.166 1 93.12 171 GLY A N 1
ATOM 1349 C CA . GLY A 1 171 ? 12.484 13.094 -0.799 1 93.12 171 GLY A CA 1
ATOM 1350 C C . GLY A 1 171 ? 12.141 12.055 -1.849 1 93.12 171 GLY A C 1
ATOM 1351 O O . GLY A 1 171 ? 11.18 12.219 -2.604 1 93.12 171 GLY A O 1
ATOM 1352 N N . SER A 1 172 ? 13.039 11.086 -1.947 1 93.38 172 SER A N 1
ATOM 1353 C CA . SER A 1 172 ? 12.844 10.094 -2.994 1 93.38 172 SER A CA 1
ATOM 1354 C C . SER A 1 172 ? 12.695 8.695 -2.406 1 93.38 172 SER A C 1
ATOM 1356 O O . SER A 1 172 ? 12.359 7.746 -3.121 1 93.38 172 SER A O 1
ATOM 1358 N N . GLU A 1 173 ? 12.891 8.586 -1.099 1 96.56 173 GLU A N 1
ATOM 1359 C CA . GLU A 1 173 ? 12.805 7.273 -0.467 1 96.56 173 GLU A CA 1
ATOM 1360 C C . GLU A 1 173 ? 11.367 6.938 -0.084 1 96.56 173 GLU A C 1
ATOM 1362 O O . GLU A 1 173 ? 10.609 7.809 0.342 1 96.56 173 GLU A O 1
ATOM 1367 N N . ARG A 1 174 ? 11.062 5.645 -0.086 1 96.38 174 ARG A N 1
ATOM 1368 C CA . ARG A 1 174 ? 9.688 5.207 0.118 1 96.38 174 ARG A CA 1
ATOM 1369 C C . ARG A 1 174 ? 9.477 4.699 1.541 1 96.38 174 ARG A C 1
ATOM 1371 O O . ARG A 1 174 ? 8.359 4.344 1.92 1 96.38 174 ARG A O 1
ATOM 1378 N N . TYR A 1 175 ? 10.516 4.645 2.297 1 97.38 175 TYR A N 1
ATOM 1379 C CA . TYR A 1 175 ? 10.469 4.223 3.693 1 97.38 175 TYR A CA 1
ATOM 1380 C C . TYR A 1 175 ? 11.281 5.168 4.574 1 97.38 175 TYR A C 1
ATOM 1382 O O . TYR A 1 175 ? 12.109 5.938 4.074 1 97.38 175 TYR A O 1
ATOM 1390 N N . VAL A 1 176 ? 11.078 5.16 5.801 1 98 176 VAL A N 1
ATOM 1391 C CA . VAL A 1 176 ? 11.695 6.098 6.738 1 98 176 VAL A CA 1
ATOM 1392 C C . VAL A 1 176 ? 13.133 5.672 7.031 1 98 176 VAL A C 1
ATOM 1394 O O . VAL A 1 176 ? 13.508 4.531 6.766 1 98 176 VAL A O 1
ATOM 1397 N N . ALA A 1 177 ? 13.82 6.629 7.551 1 97.69 177 ALA A N 1
ATOM 1398 C CA . ALA A 1 177 ? 15.203 6.367 7.941 1 97.69 177 ALA A CA 1
ATOM 1399 C C . ALA A 1 177 ? 15.281 5.836 9.367 1 97.69 177 ALA A C 1
ATOM 1401 O O . ALA A 1 177 ? 14.57 6.316 10.258 1 97.69 177 ALA A O 1
ATOM 1402 N N . GLY A 1 178 ? 16.094 4.805 9.594 1 96.94 178 GLY A N 1
ATOM 1403 C CA . GLY A 1 178 ? 16.406 4.344 10.938 1 96.94 178 GLY A CA 1
ATOM 1404 C C . GLY A 1 178 ? 15.453 3.271 11.43 1 96.94 178 GLY A C 1
ATOM 1405 O O . GLY A 1 178 ? 14.328 3.164 10.945 1 96.94 178 GLY A O 1
ATOM 1406 N N . ARG A 1 179 ? 15.875 2.596 12.43 1 96.62 179 ARG A N 1
ATOM 1407 C CA . ARG A 1 179 ? 15.117 1.483 13 1 96.62 179 ARG A CA 1
ATOM 1408 C C . ARG A 1 179 ? 14.195 1.96 14.117 1 96.62 179 ARG A C 1
ATOM 1410 O O . ARG A 1 179 ? 14.5 2.939 14.797 1 96.62 179 ARG A O 1
ATOM 1417 N N . ASN A 1 180 ? 13.125 1.352 14.242 1 93.81 180 ASN A N 1
ATOM 1418 C CA . ASN A 1 180 ? 12.227 1.455 15.383 1 93.81 180 ASN A CA 1
ATOM 1419 C C . ASN A 1 180 ? 11.836 2.904 15.656 1 93.81 180 ASN A C 1
ATOM 1421 O O . ASN A 1 180 ? 11.93 3.369 16.797 1 93.81 180 ASN A O 1
ATOM 1425 N N . PRO A 1 181 ? 11.391 3.568 14.688 1 95.81 181 PRO A N 1
ATOM 1426 C CA . PRO A 1 181 ? 10.875 4.902 15 1 95.81 181 PRO A CA 1
ATOM 1427 C C . PRO A 1 181 ? 9.719 4.867 16 1 95.81 181 PRO A C 1
ATOM 1429 O O . PRO A 1 181 ? 8.828 4.023 15.891 1 95.81 181 PRO A O 1
ATOM 1432 N N . SER A 1 182 ? 9.664 5.77 16.938 1 92.5 182 SER A N 1
ATOM 1433 C CA . SER A 1 182 ? 8.648 5.793 17.984 1 92.5 182 SER A CA 1
ATOM 1434 C C . SER A 1 182 ? 7.281 6.172 17.422 1 92.5 182 SER A C 1
ATOM 1436 O O . SER A 1 182 ? 6.254 5.945 18.062 1 92.5 182 SER A O 1
ATOM 1438 N N . TRP A 1 183 ? 7.258 6.703 16.344 1 95.06 183 TRP A N 1
ATOM 1439 C CA . TRP A 1 183 ? 6.039 7.266 15.773 1 95.06 183 TRP A CA 1
ATOM 1440 C C . TRP A 1 183 ? 5.449 6.328 14.727 1 95.06 183 TRP A C 1
ATOM 1442 O O . TRP A 1 183 ? 4.438 6.648 14.094 1 95.06 183 TRP A O 1
ATOM 1452 N N . ILE A 1 184 ? 5.977 5.188 14.461 1 94.94 184 ILE A N 1
ATOM 1453 C CA . ILE A 1 184 ? 5.41 4.086 13.695 1 94.94 184 ILE A CA 1
ATOM 1454 C C . ILE A 1 184 ? 5.027 2.943 14.633 1 94.94 184 ILE A C 1
ATOM 1456 O O . ILE A 1 184 ? 5.848 2.494 15.438 1 94.94 184 ILE A O 1
ATOM 1460 N N . PRO A 1 185 ? 3.848 2.488 14.547 1 93.5 185 PRO A N 1
ATOM 1461 C CA . PRO A 1 185 ? 2.826 2.725 13.523 1 93.5 185 PRO A CA 1
ATOM 1462 C C . PRO A 1 185 ? 1.801 3.775 13.945 1 93.5 185 PRO A C 1
ATOM 1464 O O . PRO A 1 185 ? 0.707 3.84 13.375 1 93.5 185 PRO A O 1
ATOM 1467 N N . SER A 1 186 ? 2.09 4.547 14.891 1 94.06 186 SER A N 1
ATOM 1468 C CA . SER A 1 186 ? 1.121 5.473 15.469 1 94.06 186 SER A CA 1
ATOM 1469 C C . SER A 1 186 ? 0.793 6.602 14.492 1 94.06 186 SER A C 1
ATOM 1471 O O . SER A 1 186 ? -0.368 6.988 14.352 1 94.06 186 SER A O 1
ATOM 1473 N N . LEU A 1 187 ? 1.774 7.129 13.766 1 94.56 187 LEU A N 1
ATOM 1474 C CA . LEU A 1 187 ? 1.589 8.242 12.836 1 94.56 187 LEU A CA 1
ATOM 1475 C C . LEU A 1 187 ? 1.491 7.734 11.398 1 94.56 187 LEU A C 1
ATOM 1477 O O . LEU A 1 187 ? 0.664 8.219 10.625 1 94.56 187 LEU A O 1
ATOM 1481 N N . LEU A 1 188 ? 2.365 6.801 11.141 1 94.62 188 LEU A N 1
ATOM 1482 C CA . LEU A 1 188 ? 2.414 6.145 9.836 1 94.62 188 LEU A CA 1
ATOM 1483 C C . LEU A 1 188 ? 2.326 4.629 9.984 1 94.62 188 LEU A C 1
ATOM 1485 O O . LEU A 1 188 ? 2.805 4.07 10.969 1 94.62 188 LEU A O 1
ATOM 1489 N N . PRO A 1 189 ? 1.729 4.066 9 1 94.62 189 PRO A N 1
ATOM 1490 C CA . PRO A 1 189 ? 1.686 2.605 9.078 1 94.62 189 PRO A CA 1
ATOM 1491 C C . PRO A 1 189 ? 3.064 1.965 8.938 1 94.62 189 PRO A C 1
ATOM 1493 O O . PRO A 1 189 ? 3.996 2.604 8.445 1 94.62 189 PRO A O 1
ATOM 1496 N N . GLU A 1 190 ? 3.162 0.732 9.359 1 94.94 190 GLU A N 1
ATOM 1497 C CA . GLU A 1 190 ? 4.398 -0.04 9.32 1 94.94 190 GLU A CA 1
ATOM 1498 C C . GLU A 1 190 ? 4.891 -0.222 7.891 1 94.94 190 GLU A C 1
ATOM 1500 O O . GLU A 1 190 ? 6.059 -0.552 7.668 1 94.94 190 GLU A O 1
ATOM 1505 N N . THR A 1 191 ? 4.047 0.004 6.961 1 95.56 191 THR A N 1
ATOM 1506 C CA . THR A 1 191 ? 4.395 -0.143 5.551 1 95.56 191 THR A CA 1
ATOM 1507 C C . THR A 1 191 ? 5.535 0.799 5.176 1 95.56 191 THR A C 1
ATOM 1509 O O . THR A 1 191 ? 6.309 0.513 4.258 1 95.56 191 THR A O 1
ATOM 1512 N N . TYR A 1 192 ? 5.727 1.905 5.945 1 97.31 192 TYR A N 1
ATOM 1513 C CA . TYR A 1 192 ? 6.762 2.896 5.664 1 97.31 192 TYR A CA 1
ATOM 1514 C C . TYR A 1 192 ? 8.047 2.566 6.41 1 97.31 192 TYR A C 1
ATOM 1516 O O . TYR A 1 192 ? 9.062 3.252 6.246 1 97.31 192 TYR A O 1
ATOM 1524 N N . ALA A 1 193 ? 8.086 1.536 7.227 1 96.88 193 ALA A N 1
ATOM 1525 C CA . ALA A 1 193 ? 9.234 1.229 8.07 1 96.88 193 ALA A CA 1
ATOM 1526 C C . ALA A 1 193 ? 10.422 0.762 7.23 1 96.88 193 ALA A C 1
ATOM 1528 O O . ALA A 1 193 ? 10.25 0.322 6.094 1 96.88 193 ALA A O 1
ATOM 1529 N N . LEU A 1 194 ? 11.539 0.876 7.816 1 96.81 194 LEU A N 1
ATOM 1530 C CA . LEU A 1 194 ? 12.773 0.378 7.223 1 96.81 194 LEU A CA 1
ATOM 1531 C C . LEU A 1 194 ? 12.664 -1.111 6.914 1 96.81 194 LEU A C 1
ATOM 1533 O O . LEU A 1 194 ? 12.18 -1.888 7.738 1 96.81 194 LEU A O 1
ATOM 1537 N N . PRO A 1 195 ? 13.047 -1.49 5.672 1 94.19 195 PRO A N 1
ATOM 1538 C CA . PRO A 1 195 ? 13.031 -2.92 5.355 1 94.19 195 PRO A CA 1
ATOM 1539 C C . PRO A 1 195 ? 13.898 -3.744 6.305 1 94.19 195 PRO A C 1
ATOM 1541 O O . PRO A 1 195 ? 14.977 -3.297 6.707 1 94.19 195 PRO A O 1
ATOM 1544 N N . GLN A 1 196 ? 13.414 -4.898 6.523 1 89.69 196 GLN A N 1
ATOM 1545 C CA . GLN A 1 196 ? 14.102 -5.777 7.461 1 89.69 196 GLN A CA 1
ATOM 1546 C C . GLN A 1 196 ? 15.508 -6.113 6.965 1 89.69 196 GLN A C 1
ATOM 1548 O O . GLN A 1 196 ? 16.438 -6.27 7.762 1 89.69 196 GLN A O 1
ATOM 1553 N N . SER A 1 197 ? 15.648 -6.211 5.699 1 90.44 197 SER A N 1
ATOM 1554 C CA . SER A 1 197 ? 16.938 -6.57 5.102 1 90.44 197 SER A CA 1
ATOM 1555 C C . SER A 1 197 ? 18 -5.512 5.402 1 90.44 197 SER A C 1
ATOM 1557 O O . SER A 1 197 ? 19.188 -5.793 5.324 1 90.44 197 SER A O 1
ATOM 1559 N N . GLN A 1 198 ? 17.547 -4.344 5.781 1 91.38 198 GLN A N 1
ATOM 1560 C CA . GLN A 1 198 ? 18.469 -3.242 6.02 1 91.38 198 GLN A CA 1
ATOM 1561 C C . GLN A 1 198 ? 18.578 -2.932 7.512 1 91.38 198 GLN A C 1
ATOM 1563 O O . GLN A 1 198 ? 19.375 -2.08 7.914 1 91.38 198 GLN A O 1
ATOM 1568 N N . SER A 1 199 ? 17.844 -3.578 8.305 1 88.56 199 SER A N 1
ATOM 1569 C CA . SER A 1 199 ? 17.688 -3.215 9.711 1 88.56 199 SER A CA 1
ATOM 1570 C C . SER A 1 199 ? 18.969 -3.406 10.492 1 88.56 199 SER A C 1
ATOM 1572 O O . SER A 1 199 ? 19.312 -2.584 11.344 1 88.56 199 SER A O 1
ATOM 1574 N N . SER A 1 200 ? 19.703 -4.418 10.164 1 89.06 200 SER A N 1
ATOM 1575 C CA . SER A 1 200 ? 20.891 -4.734 10.945 1 89.06 200 SER A CA 1
ATOM 1576 C C . SER A 1 200 ? 21.984 -3.693 10.727 1 89.06 200 SER A C 1
ATOM 1578 O O . SER A 1 200 ? 22.781 -3.42 11.633 1 89.06 200 SER A O 1
ATOM 1580 N N . SER A 1 201 ? 21.984 -3.053 9.633 1 91.69 201 SER A N 1
ATOM 1581 C CA . SER A 1 201 ? 23.062 -2.129 9.297 1 91.69 201 SER A CA 1
ATOM 1582 C C . SER A 1 201 ? 22.625 -0.679 9.445 1 91.69 201 SER A C 1
ATOM 1584 O O . SER A 1 201 ? 23.422 0.243 9.25 1 91.69 201 SER A O 1
ATOM 1586 N N . SER A 1 202 ? 21.422 -0.451 9.867 1 94.88 202 SER A N 1
ATOM 1587 C CA . SER A 1 202 ? 20.891 0.909 9.914 1 94.88 202 SER A CA 1
ATOM 1588 C C . SER A 1 202 ? 20.891 1.46 11.336 1 94.88 202 SER A C 1
ATOM 1590 O O . SER A 1 202 ? 20.734 0.709 12.297 1 94.88 202 SER A O 1
ATOM 1592 N N . PRO A 1 203 ? 21.109 2.717 11.477 1 96.88 203 PRO A N 1
ATOM 1593 C CA . PRO A 1 203 ? 21.047 3.34 12.797 1 96.88 203 PRO A CA 1
ATOM 1594 C C . PRO A 1 203 ? 19.625 3.406 13.344 1 96.88 203 PRO A C 1
ATOM 1596 O O . PRO A 1 203 ? 18.656 3.131 12.617 1 96.88 203 PRO A O 1
ATOM 1599 N N . GLN A 1 204 ? 19.578 3.717 14.602 1 97.19 204 GLN A N 1
ATOM 1600 C CA . GLN A 1 204 ? 18.281 3.973 15.219 1 97.19 204 GLN A CA 1
ATOM 1601 C C . GLN A 1 204 ? 17.641 5.238 14.648 1 97.19 204 GLN A C 1
ATOM 1603 O O . GLN A 1 204 ? 18.344 6.203 14.336 1 97.19 204 GLN A O 1
ATOM 1608 N N . SER A 1 205 ? 16.344 5.242 14.555 1 97.81 205 SER A N 1
ATOM 1609 C CA . SER A 1 205 ? 15.641 6.434 14.102 1 97.81 205 SER A CA 1
ATOM 1610 C C . SER A 1 205 ? 15.906 7.617 15.031 1 97.81 205 SER A C 1
ATOM 1612 O O . SER A 1 205 ? 15.828 7.484 16.25 1 97.81 205 SER A O 1
ATOM 1614 N N . LYS A 1 206 ? 16.109 8.742 14.43 1 97.94 206 LYS A N 1
ATOM 1615 C CA . LYS A 1 206 ? 16.406 9.938 15.219 1 97.94 206 LYS A CA 1
ATOM 1616 C C . LYS A 1 206 ? 15.25 10.93 15.18 1 97.94 206 LYS A C 1
ATOM 1618 O O . LYS A 1 206 ? 15.242 11.906 15.93 1 97.94 206 LYS A O 1
ATOM 1623 N N . GLY A 1 207 ? 14.305 10.672 14.281 1 98 207 GLY A N 1
ATOM 1624 C CA . GLY A 1 207 ? 13.164 11.57 14.297 1 98 207 GLY A CA 1
ATOM 1625 C C . GLY A 1 207 ? 12.609 11.859 12.914 1 98 207 GLY A C 1
ATOM 1626 O O . GLY A 1 207 ? 12.969 11.195 11.945 1 98 207 GLY A O 1
ATOM 1627 N N . LEU A 1 208 ? 11.695 12.797 12.906 1 98.31 208 LEU A N 1
ATOM 1628 C CA . LEU A 1 208 ? 10.969 13.172 11.695 1 98.31 208 LEU A CA 1
ATOM 1629 C C . LEU A 1 208 ? 10.938 14.688 11.539 1 98.31 208 LEU A C 1
ATOM 1631 O O . LEU A 1 208 ? 10.664 15.414 12.492 1 98.31 208 LEU A O 1
ATOM 1635 N N . GLY A 1 209 ? 11.336 15.164 10.398 1 98.12 209 GLY A N 1
ATOM 1636 C CA . GLY A 1 209 ? 11.227 16.562 10 1 98.12 209 GLY A CA 1
ATOM 1637 C C . GLY A 1 209 ? 10.609 16.75 8.625 1 98.12 209 GLY A C 1
ATOM 1638 O O . GLY A 1 209 ? 10.359 15.766 7.922 1 98.12 209 GLY A O 1
ATOM 1639 N N . GLY A 1 210 ? 10.336 18 8.281 1 98.12 210 GLY A N 1
ATOM 1640 C CA . GLY A 1 210 ? 9.711 18.312 7.008 1 98.12 210 GLY A CA 1
ATOM 1641 C C . GLY A 1 210 ? 8.555 19.281 7.125 1 98.12 210 GLY A C 1
ATOM 1642 O O . GLY A 1 210 ? 8.391 19.938 8.164 1 98.12 210 GLY A O 1
ATOM 1643 N N . PRO A 1 211 ? 7.812 19.375 6.082 1 98.5 211 PRO A N 1
ATOM 1644 C CA . PRO A 1 211 ? 6.699 20.328 6.105 1 98.5 211 PRO A CA 1
ATOM 1645 C C . PRO A 1 211 ? 5.715 20.062 7.246 1 98.5 211 PRO A C 1
ATOM 1647 O O . PRO A 1 211 ? 5.156 18.969 7.336 1 98.5 211 PRO A O 1
ATOM 1650 N N . LEU A 1 212 ? 5.484 21.062 8 1 98.44 212 LEU A N 1
ATOM 1651 C CA . LEU A 1 212 ? 4.68 20.953 9.211 1 98.44 212 LEU A CA 1
ATOM 1652 C C . LEU A 1 212 ? 3.242 20.562 8.867 1 98.44 212 LEU A C 1
ATOM 1654 O O . LEU A 1 212 ? 2.617 19.781 9.594 1 98.44 212 LEU A O 1
ATOM 1658 N N . GLY A 1 213 ? 2.771 21.094 7.754 1 98.56 213 GLY A N 1
ATOM 1659 C CA . GLY A 1 213 ? 1.398 20.812 7.367 1 98.56 213 GLY A CA 1
ATOM 1660 C C . GLY A 1 213 ? 1.137 19.344 7.148 1 98.56 213 GLY A C 1
ATOM 1661 O O . GLY A 1 213 ? 0.071 18.828 7.504 1 98.56 213 GLY A O 1
ATOM 1662 N N . ILE A 1 214 ? 2.092 18.641 6.609 1 98.56 214 ILE A N 1
ATOM 1663 C CA . ILE A 1 214 ? 1.955 17.203 6.344 1 98.56 214 ILE A CA 1
ATOM 1664 C C . ILE A 1 214 ? 2.051 16.422 7.652 1 98.56 214 ILE A C 1
ATOM 1666 O O . ILE A 1 214 ? 1.221 15.555 7.926 1 98.56 214 ILE A O 1
ATOM 1670 N N . ILE A 1 215 ? 3.02 16.781 8.445 1 98.5 215 ILE A N 1
ATOM 1671 C CA . ILE A 1 215 ? 3.246 16.078 9.703 1 98.5 215 ILE A CA 1
ATOM 1672 C C . ILE A 1 215 ? 2.023 16.234 10.602 1 98.5 215 ILE A C 1
ATOM 1674 O O . ILE A 1 215 ? 1.555 15.258 11.195 1 98.5 215 ILE A O 1
ATOM 1678 N N . ILE A 1 216 ? 1.491 17.406 10.68 1 98.56 216 ILE A N 1
ATOM 1679 C CA . ILE A 1 216 ? 0.319 17.672 11.5 1 98.56 216 ILE A CA 1
ATOM 1680 C C . ILE A 1 216 ? -0.891 16.938 10.938 1 98.56 216 ILE A C 1
ATOM 1682 O O . ILE A 1 216 ? -1.715 16.406 11.688 1 98.56 216 ILE A O 1
ATOM 1686 N N . GLY A 1 217 ? -1.005 16.875 9.633 1 98.44 217 GLY A N 1
ATOM 1687 C CA . GLY A 1 217 ? -2.047 16.078 9.016 1 98.44 217 GLY A CA 1
ATOM 1688 C C . GLY A 1 217 ? -1.97 14.609 9.406 1 98.44 217 GLY A C 1
ATOM 1689 O O . GLY A 1 217 ? -2.992 13.984 9.695 1 98.44 217 GLY A O 1
ATOM 1690 N N . LEU A 1 218 ? -0.777 14.07 9.422 1 97.94 218 LEU A N 1
ATOM 1691 C CA . LEU A 1 218 ? -0.569 12.68 9.82 1 97.94 218 LEU A CA 1
ATOM 1692 C C . LEU A 1 218 ? -0.977 12.461 11.273 1 97.94 218 LEU A C 1
ATOM 1694 O O . LEU A 1 218 ? -1.557 11.422 11.602 1 97.94 218 LEU A O 1
ATOM 1698 N N . MET A 1 219 ? -0.662 13.453 12.133 1 97.81 219 MET A N 1
ATOM 1699 C CA . MET A 1 219 ? -1.079 13.367 13.531 1 97.81 219 MET A CA 1
ATOM 1700 C C . MET A 1 219 ? -2.6 13.305 13.641 1 97.81 219 MET A C 1
ATOM 1702 O O . MET A 1 219 ? -3.137 12.5 14.406 1 97.81 219 MET A O 1
ATOM 1706 N N . ALA A 1 220 ? -3.225 14.062 12.844 1 97.31 220 ALA A N 1
ATOM 1707 C CA . ALA A 1 220 ? -4.68 14.148 12.883 1 97.31 220 ALA A CA 1
ATOM 1708 C C . ALA A 1 220 ? -5.324 12.82 12.5 1 97.31 220 ALA A C 1
ATOM 1710 O O . ALA A 1 220 ? -6.414 12.492 12.969 1 97.31 220 ALA A O 1
ATOM 1711 N N . PHE A 1 221 ? -4.676 12 11.703 1 97.06 221 PHE A N 1
ATOM 1712 C CA . PHE A 1 221 ? -5.215 10.75 11.195 1 97.06 221 PHE A CA 1
ATOM 1713 C C . PHE A 1 221 ? -5.141 9.656 12.25 1 97.06 221 PHE A C 1
ATOM 1715 O O . PHE A 1 221 ? -5.648 8.547 12.047 1 97.06 221 PHE A O 1
ATOM 1722 N N . ASN A 1 222 ? -4.508 9.914 13.344 1 97.19 222 ASN A N 1
ATOM 1723 C CA . ASN A 1 222 ? -4.387 8.93 14.414 1 97.19 222 ASN A CA 1
ATOM 1724 C C . ASN A 1 222 ? -5.75 8.578 15.008 1 97.19 222 ASN A C 1
ATOM 1726 O O . ASN A 1 222 ? -5.941 7.48 15.531 1 97.19 222 ASN A O 1
ATOM 1730 N N . ARG A 1 223 ? -6.664 9.438 14.859 1 96.31 223 ARG A N 1
ATOM 1731 C CA . ARG A 1 223 ? -7.98 9.258 15.461 1 96.31 223 ARG A CA 1
ATOM 1732 C C . ARG A 1 223 ? -9.055 9.109 14.391 1 96.31 223 ARG A C 1
ATOM 1734 O O . ARG A 1 223 ? -8.797 9.344 13.203 1 96.31 223 ARG A O 1
ATOM 1741 N N . ARG A 1 224 ? -10.203 8.75 14.859 1 95.12 224 ARG A N 1
ATOM 1742 C CA . ARG A 1 224 ? -11.336 8.578 13.953 1 95.12 224 ARG A CA 1
ATOM 1743 C C . ARG A 1 224 ? -11.773 9.914 13.359 1 95.12 224 ARG A C 1
ATOM 1745 O O . ARG A 1 224 ? -11.414 10.969 13.875 1 95.12 224 ARG A O 1
ATOM 1752 N N . PRO A 1 225 ? -12.539 9.859 12.289 1 93.88 225 PRO A N 1
ATOM 1753 C CA . PRO A 1 225 ? -13.047 11.094 11.688 1 93.88 225 PRO A CA 1
ATOM 1754 C C . PRO A 1 225 ? -13.773 11.992 12.688 1 93.88 225 PRO A C 1
ATOM 1756 O O . PRO A 1 225 ? -14.383 11.484 13.633 1 93.88 225 PRO A O 1
ATOM 1759 N N . ARG A 1 226 ? -13.688 13.266 12.5 1 93.5 226 ARG A N 1
ATOM 1760 C CA . ARG A 1 226 ? -14.312 14.305 13.312 1 93.5 226 ARG A CA 1
ATOM 1761 C C . ARG A 1 226 ? -13.594 14.453 14.656 1 93.5 226 ARG A C 1
ATOM 1763 O O . ARG A 1 226 ? -14.109 15.102 15.562 1 93.5 226 ARG A O 1
ATOM 1770 N N . HIS A 1 227 ? -12.453 13.844 14.773 1 95 227 HIS A N 1
ATOM 1771 C CA . HIS A 1 227 ? -11.664 13.945 16 1 95 227 HIS A CA 1
ATOM 1772 C C . HIS A 1 227 ? -10.219 14.32 15.695 1 95 227 HIS A C 1
ATOM 1774 O O . HIS A 1 227 ? -9.297 13.883 16.391 1 95 227 HIS A O 1
ATOM 1780 N N . ALA A 1 228 ? -10.016 15.062 14.68 1 93.94 228 ALA A N 1
ATOM 1781 C CA . ALA A 1 228 ? -8.68 15.422 14.211 1 93.94 228 ALA A CA 1
ATOM 1782 C C . ALA A 1 228 ? -7.93 16.234 15.266 1 93.94 228 ALA A C 1
ATOM 1784 O O . ALA A 1 228 ? -6.703 16.141 15.359 1 93.94 228 ALA A O 1
ATOM 1785 N N . ASP A 1 229 ? -8.656 16.953 16.156 1 95 229 ASP A N 1
ATOM 1786 C CA . ASP A 1 229 ? -8.031 17.828 17.141 1 95 229 ASP A CA 1
ATOM 1787 C C . ASP A 1 229 ? -7.703 17.062 18.422 1 95 229 ASP A C 1
ATOM 1789 O O . ASP A 1 229 ? -6.992 17.578 19.297 1 95 229 ASP A O 1
ATOM 1793 N N . TYR A 1 230 ? -8.211 15.875 18.547 1 95.94 230 TYR A N 1
ATOM 1794 C CA . TYR A 1 230 ? -8.125 15.117 19.781 1 95.94 230 TYR A CA 1
ATOM 1795 C C . TYR A 1 230 ? -6.68 14.961 20.234 1 95.94 230 TYR A C 1
ATOM 1797 O O . TYR A 1 230 ? -6.375 15.109 21.422 1 95.94 230 TYR A O 1
ATOM 1805 N N . VAL A 1 231 ? -5.801 14.758 19.328 1 97.19 231 VAL A N 1
ATOM 1806 C CA . VAL A 1 231 ? -4.414 14.461 19.672 1 97.19 231 VAL A CA 1
ATOM 1807 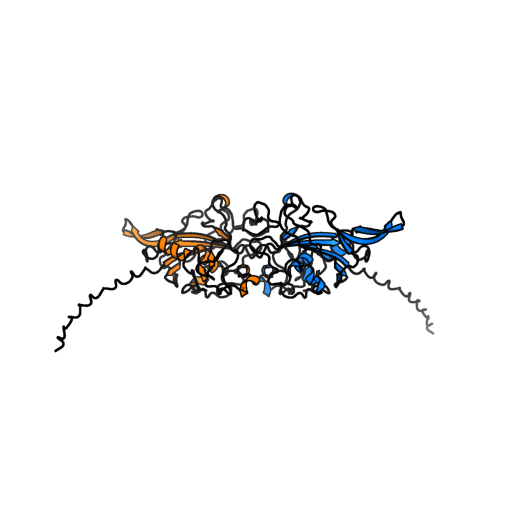C C . VAL A 1 231 ? -3.74 15.695 20.25 1 97.19 231 VAL A C 1
ATOM 1809 O O . VAL A 1 231 ? -2.879 15.586 21.125 1 97.19 231 VAL A O 1
ATOM 1812 N N . PHE A 1 232 ? -4.113 16.828 19.812 1 97.56 232 PHE A N 1
ATOM 1813 C CA . PHE A 1 232 ? -3.553 18.078 20.312 1 97.56 232 PHE A CA 1
ATOM 1814 C C . PHE A 1 232 ? -4.184 18.438 21.656 1 97.56 232 PHE A C 1
ATOM 1816 O O . PHE A 1 232 ? -3.506 18.953 22.547 1 97.56 232 PHE A O 1
ATOM 1823 N N . GLN A 1 233 ? -5.445 18.141 21.781 1 96.44 233 GLN A N 1
ATOM 1824 C CA . GLN A 1 233 ? -6.141 18.359 23.047 1 96.44 233 GLN A CA 1
ATOM 1825 C C . GLN A 1 233 ? -5.527 17.5 24.156 1 96.44 233 GLN A C 1
ATOM 1827 O O . GLN A 1 233 ? -5.41 17.953 25.297 1 96.44 233 GLN A O 1
ATOM 1832 N N . GLN A 1 234 ? -5.102 16.328 23.797 1 96.19 234 GLN A N 1
ATOM 1833 C CA . GLN A 1 234 ? -4.562 15.375 24.766 1 96.19 234 GLN A CA 1
ATOM 1834 C C . GLN A 1 234 ? -3.08 15.641 25.031 1 96.19 234 GLN A C 1
ATOM 1836 O O . GLN A 1 234 ? -2.48 15.023 25.906 1 96.19 234 GLN A O 1
ATOM 1841 N N . GLY A 1 235 ? -2.486 16.484 24.219 1 96.5 235 GLY A N 1
ATOM 1842 C CA . GLY A 1 235 ? -1.081 16.812 24.406 1 96.5 235 GLY A CA 1
ATOM 1843 C C . GLY A 1 235 ? -0.149 15.711 23.938 1 96.5 235 GLY A C 1
ATOM 1844 O O . GLY A 1 235 ? 0.896 15.484 24.562 1 96.5 235 GLY A O 1
ATOM 1845 N N . TRP A 1 236 ? -0.511 15.047 22.938 1 96.5 236 TRP A N 1
ATOM 1846 C CA . TRP A 1 236 ? 0.29 13.906 22.484 1 96.5 236 TRP A CA 1
ATOM 1847 C C . TRP A 1 236 ? 1.528 14.383 21.734 1 96.5 236 TRP A C 1
ATOM 1849 O O . TRP A 1 236 ? 2.48 13.617 21.547 1 96.5 236 TRP A O 1
ATOM 1859 N N . TRP A 1 237 ? 1.485 15.539 21.188 1 97.38 237 TRP A N 1
ATOM 1860 C CA . TRP A 1 237 ? 2.66 16.188 20.625 1 97.38 237 TRP A CA 1
ATOM 1861 C C . TRP A 1 237 ? 3.219 17.234 21.578 1 97.38 237 TRP A C 1
ATOM 1863 O O . TRP A 1 237 ? 2.711 18.359 21.641 1 97.38 237 TRP A O 1
ATOM 1873 N N . ARG A 1 238 ? 4.25 16.859 22.266 1 96.38 238 ARG A N 1
ATOM 1874 C CA . ARG A 1 238 ? 4.832 17.703 23.297 1 96.38 238 ARG A CA 1
ATOM 1875 C C . ARG A 1 238 ? 6.352 17.562 23.328 1 96.38 238 ARG A C 1
ATOM 1877 O O . ARG A 1 238 ? 6.875 16.453 23.266 1 96.38 238 ARG A O 1
ATOM 1884 N N . ASN A 1 239 ? 7 18.734 23.391 1 96 239 ASN A N 1
ATOM 1885 C CA . ASN A 1 239 ? 8.453 18.766 23.391 1 96 239 ASN A CA 1
ATOM 1886 C C . ASN A 1 239 ? 9.047 18.031 22.188 1 96 239 ASN A C 1
ATOM 1888 O O . ASN A 1 239 ? 10.031 17.312 22.312 1 96 239 ASN A O 1
ATOM 1892 N N . ASN A 1 240 ? 8.281 18.125 21.078 1 96.31 240 ASN A N 1
ATOM 1893 C CA . ASN A 1 240 ? 8.672 17.5 19.812 1 96.31 240 ASN A CA 1
ATOM 1894 C C . ASN A 1 240 ? 8.75 15.984 19.938 1 96.31 240 ASN A C 1
ATOM 1896 O O . ASN A 1 240 ? 9.602 15.352 19.312 1 96.31 240 ASN A O 1
ATOM 1900 N N . ARG A 1 241 ? 7.973 15.508 20.797 1 96.75 241 ARG A N 1
ATOM 1901 C CA . ARG A 1 241 ? 7.812 14.062 20.938 1 96.75 241 ARG A CA 1
ATOM 1902 C C . ARG A 1 241 ? 6.363 13.648 20.688 1 96.75 241 ARG A C 1
ATOM 1904 O O . ARG A 1 241 ? 5.434 14.383 21.016 1 96.75 241 ARG A O 1
ATOM 1911 N N . TRP A 1 242 ? 6.262 12.555 20.078 1 96.38 242 TRP A N 1
ATOM 1912 C CA . TRP A 1 242 ? 4.949 11.961 19.844 1 96.38 242 TRP A CA 1
ATOM 1913 C C . TRP A 1 242 ? 4.66 10.867 20.859 1 96.38 242 TRP A C 1
ATOM 1915 O O . TRP A 1 242 ? 5.375 9.867 20.922 1 96.38 242 TRP A O 1
ATOM 1925 N N . THR A 1 243 ? 3.699 11.062 21.625 1 93.62 243 THR A N 1
ATOM 1926 C CA . THR A 1 243 ? 3.367 10.102 22.672 1 93.62 243 THR A CA 1
ATOM 1927 C C . THR A 1 243 ? 1.989 9.492 22.422 1 93.62 243 THR A C 1
ATOM 1929 O O . THR A 1 243 ? 1.391 8.914 23.328 1 93.62 243 THR A O 1
ATOM 1932 N N . GLY A 1 244 ? 1.572 9.758 21.266 1 90.56 244 GLY A N 1
ATOM 1933 C CA . GLY A 1 244 ? 0.26 9.227 20.938 1 90.56 244 GLY A CA 1
ATOM 1934 C C . GLY A 1 244 ? 0.207 7.707 20.969 1 90.56 244 GLY A C 1
ATOM 1935 O O . GLY A 1 244 ? 1.177 7.039 20.609 1 90.56 244 GLY A O 1
ATOM 1936 N N . GLY A 1 245 ? -0.843 7.117 21.484 1 87.75 245 GLY A N 1
ATOM 1937 C CA . GLY A 1 245 ? -1.062 5.68 21.484 1 87.75 245 GLY A CA 1
ATOM 1938 C C . GLY A 1 245 ? -1.348 5.125 20.094 1 87.75 245 GLY A C 1
ATOM 1939 O O . GLY A 1 245 ? -1.127 5.801 19.094 1 87.75 245 GLY A O 1
ATOM 1940 N N . PRO A 1 246 ? -1.771 3.943 20.078 1 90.38 246 PRO A N 1
ATOM 1941 C CA . PRO A 1 246 ? -2.104 3.305 18.797 1 90.38 246 PRO A CA 1
ATOM 1942 C C . PRO A 1 246 ? -3.215 4.031 18.047 1 90.38 246 PRO A C 1
ATOM 1944 O O . PRO A 1 246 ? -4.055 4.691 18.656 1 90.38 246 PRO A O 1
ATOM 1947 N N . ARG A 1 247 ? -3.115 3.934 16.797 1 93.38 247 ARG A N 1
ATOM 1948 C CA . ARG A 1 247 ? -4.168 4.496 15.969 1 93.38 247 ARG A CA 1
ATOM 1949 C C . ARG A 1 247 ? -5.527 3.908 16.328 1 93.38 247 ARG A C 1
ATOM 1951 O O . ARG A 1 247 ? -5.633 2.717 16.625 1 93.38 247 ARG A O 1
ATOM 1958 N N . SER A 1 248 ? -6.508 4.785 16.234 1 93.56 248 SER A N 1
ATOM 1959 C CA . SER A 1 248 ? -7.875 4.312 16.438 1 93.56 248 SER A CA 1
ATOM 1960 C C . SER A 1 248 ? -8.227 3.203 15.453 1 93.56 248 SER A C 1
ATOM 1962 O O . SER A 1 248 ? -7.852 3.26 14.281 1 93.56 248 SER A O 1
ATOM 1964 N N . THR A 1 249 ? -9 2.246 15.898 1 89.62 249 THR A N 1
ATOM 1965 C CA . THR A 1 249 ? -9.453 1.153 15.039 1 89.62 249 THR A CA 1
ATOM 1966 C C . THR A 1 249 ? -10.359 1.675 13.93 1 89.62 249 THR A C 1
ATOM 1968 O O . THR A 1 249 ? -10.578 0.99 12.93 1 89.62 249 THR A O 1
ATOM 1971 N N . HIS A 1 250 ? -10.828 2.92 14.109 1 92 250 HIS A N 1
ATOM 1972 C CA . HIS A 1 250 ? -11.742 3.512 13.141 1 92 250 HIS A CA 1
ATOM 1973 C C . HIS A 1 250 ? -11.078 4.664 12.391 1 92 250 HIS A C 1
ATOM 1975 O O . HIS A 1 250 ? -11.758 5.469 11.75 1 92 250 HIS A O 1
ATOM 1981 N N . ALA A 1 251 ? -9.766 4.75 12.555 1 93.81 251 ALA A N 1
ATOM 1982 C CA . ALA A 1 251 ? -9.039 5.836 11.898 1 93.81 251 ALA A CA 1
ATOM 1983 C C . ALA A 1 251 ? -8.914 5.586 10.398 1 93.81 251 ALA A C 1
ATOM 1985 O O . ALA A 1 251 ? -8.867 6.531 9.609 1 93.81 251 ALA A O 1
ATOM 1986 N N . GLU A 1 252 ? -8.891 4.324 10.07 1 92.44 252 GLU A N 1
ATOM 1987 C CA . GLU A 1 252 ? -8.703 3.939 8.672 1 92.44 252 GLU A CA 1
ATOM 1988 C C . GLU A 1 252 ? -9.977 4.184 7.859 1 92.44 252 GLU A C 1
ATOM 1990 O O . GLU A 1 252 ? -11.07 3.822 8.289 1 92.44 252 GLU A O 1
ATOM 1995 N N . PRO A 1 253 ? -9.797 4.859 6.715 1 94.62 253 PRO A N 1
ATOM 1996 C CA . PRO A 1 253 ? -10.977 5 5.863 1 94.62 253 PRO A CA 1
ATOM 1997 C C . PRO A 1 253 ? -11.43 3.672 5.254 1 94.62 253 PRO A C 1
ATOM 1999 O O . PRO A 1 253 ? -10.734 2.658 5.395 1 94.62 253 PRO A O 1
ATOM 2002 N N . ASP A 1 254 ? -12.602 3.77 4.641 1 92.94 254 ASP A N 1
ATOM 2003 C CA . ASP A 1 254 ? -13.094 2.588 3.939 1 92.94 254 ASP A CA 1
ATOM 2004 C C . ASP A 1 254 ? -12.195 2.227 2.762 1 92.94 254 ASP A C 1
ATOM 2006 O O . ASP A 1 254 ? -11.688 3.111 2.066 1 92.94 254 ASP A O 1
ATOM 2010 N N . SER A 1 255 ? -12.07 0.939 2.514 1 94.5 255 SER A N 1
ATOM 2011 C CA . SER A 1 255 ? -11.172 0.452 1.472 1 94.5 255 SER A CA 1
ATOM 2012 C C . SER A 1 255 ? -11.641 0.899 0.089 1 94.5 255 SER A C 1
ATOM 2014 O O . SER A 1 255 ? -10.836 0.994 -0.84 1 94.5 255 SER A O 1
ATOM 2016 N N . LYS A 1 256 ? -12.883 1.161 -0.051 1 91.62 256 LYS A N 1
ATOM 2017 C CA . LYS A 1 256 ? -13.414 1.532 -1.359 1 91.62 256 LYS A CA 1
ATOM 2018 C C . LYS A 1 256 ? -13.734 3.023 -1.422 1 91.62 256 LYS A C 1
ATOM 2020 O O . LYS A 1 256 ? -14.266 3.508 -2.422 1 91.62 256 LYS A O 1
ATOM 2025 N N . GLY A 1 257 ? -13.391 3.746 -0.36 1 89.88 257 GLY A N 1
ATOM 2026 C CA . GLY A 1 257 ? -13.594 5.188 -0.335 1 89.88 257 GLY A CA 1
ATOM 2027 C C . GLY A 1 257 ? -14.852 5.598 0.402 1 89.88 257 GLY A C 1
ATOM 2028 O O . GLY A 1 257 ? -15.648 4.746 0.812 1 89.88 257 GLY A O 1
ATOM 2029 N N . PRO A 1 258 ? -15.07 6.863 0.51 1 93.5 258 PRO A N 1
ATOM 2030 C CA . PRO A 1 258 ? -14.125 7.918 0.116 1 93.5 258 PRO A CA 1
ATOM 2031 C C . PRO A 1 258 ? -12.891 7.973 1.011 1 93.5 258 PRO A C 1
ATOM 2033 O O . PRO A 1 258 ? -12.922 7.469 2.139 1 93.5 258 PRO A O 1
ATOM 2036 N N . PRO A 1 259 ? -11.773 8.602 0.48 1 96.06 259 PRO A N 1
ATOM 2037 C CA . PRO A 1 259 ? -10.602 8.812 1.338 1 96.06 259 PRO A CA 1
ATOM 2038 C C . PRO A 1 259 ? -10.875 9.789 2.475 1 96.06 259 PRO A C 1
ATOM 2040 O O . PRO A 1 259 ? -11.859 10.539 2.432 1 96.06 259 PRO A O 1
ATOM 2043 N N . ARG A 1 260 ? -10.07 9.672 3.465 1 96.5 260 ARG A N 1
ATOM 2044 C CA . ARG A 1 260 ? -10.117 10.641 4.555 1 96.5 260 ARG A CA 1
ATOM 2045 C C . ARG A 1 260 ? -9.102 11.758 4.34 1 96.5 260 ARG A C 1
ATOM 2047 O O . ARG A 1 260 ? -7.93 11.5 4.074 1 96.5 260 ARG A O 1
ATOM 2054 N N . GLY A 1 261 ? -9.578 13 4.445 1 97.19 261 GLY A N 1
ATOM 2055 C CA . GLY A 1 261 ? -8.688 14.117 4.168 1 97.19 261 GLY A CA 1
ATOM 2056 C C . GLY A 1 261 ? -8.812 15.242 5.176 1 97.19 261 GLY A C 1
ATOM 2057 O O . GLY A 1 261 ? -9.875 15.438 5.773 1 97.19 261 GLY A O 1
ATOM 2058 N N . VAL A 1 262 ? -7.719 15.969 5.316 1 98.06 262 VAL A N 1
ATOM 2059 C CA . VAL A 1 262 ? -7.723 17.141 6.18 1 98.06 262 VAL A CA 1
ATOM 2060 C C . VAL A 1 262 ? -7.004 18.297 5.48 1 98.06 262 VAL A C 1
ATOM 2062 O O . VAL A 1 262 ? -6.082 18.078 4.691 1 98.06 262 VAL A O 1
ATOM 2065 N N . LEU A 1 263 ? -7.457 19.453 5.746 1 98.19 263 LEU A N 1
ATOM 2066 C CA . LEU A 1 263 ? -6.758 20.688 5.43 1 98.19 263 LEU A CA 1
ATOM 2067 C C . LEU A 1 263 ? -5.941 21.172 6.621 1 98.19 263 LEU A C 1
ATOM 2069 O O . LEU A 1 263 ? -6.473 21.312 7.727 1 98.19 263 LEU A O 1
ATOM 2073 N N . VAL A 1 264 ? -4.703 21.391 6.395 1 98.75 264 VAL A N 1
ATOM 2074 C CA . VAL A 1 264 ? -3.867 21.969 7.438 1 98.75 264 VAL A CA 1
ATOM 2075 C C . VAL A 1 264 ? -3.299 23.297 6.957 1 98.75 264 VAL A C 1
ATOM 2077 O O . VAL A 1 264 ? -2.66 23.375 5.902 1 98.75 264 VAL A O 1
ATOM 2080 N N . GLN A 1 265 ? -3.559 24.312 7.684 1 98.81 265 GLN A N 1
ATOM 2081 C CA . GLN A 1 265 ? -2.953 25.609 7.398 1 98.81 265 GLN A CA 1
ATOM 2082 C C . GLN A 1 265 ? -2.043 26.047 8.539 1 98.81 265 GLN A C 1
ATOM 2084 O O . GLN A 1 265 ? -2.42 25.969 9.711 1 98.81 265 GLN A O 1
ATOM 2089 N N . ILE A 1 266 ? -0.858 26.422 8.203 1 98.88 266 ILE A N 1
ATOM 2090 C CA . ILE A 1 266 ? 0.131 26.969 9.125 1 98.88 266 ILE A CA 1
ATOM 2091 C C . ILE A 1 266 ? 0.243 28.484 8.914 1 98.88 266 ILE A C 1
ATOM 2093 O O . ILE A 1 266 ? 0.457 28.938 7.789 1 98.88 266 ILE A O 1
ATOM 2097 N N . CYS A 1 267 ? 0.135 29.234 10 1 98.81 267 CYS A N 1
ATOM 2098 C CA . CYS A 1 267 ? 0.264 30.688 9.93 1 98.81 267 CYS A CA 1
ATOM 2099 C C . CYS A 1 267 ? 1.341 31.188 10.883 1 98.81 267 CYS A C 1
ATOM 2101 O O . CYS A 1 267 ? 1.678 30.516 11.852 1 98.81 267 CYS A O 1
ATOM 2103 N N . TYR A 1 268 ? 1.813 32.344 10.477 1 98.44 268 TYR A N 1
ATOM 2104 C CA . TYR A 1 268 ? 2.758 33 11.367 1 98.44 268 TYR A CA 1
ATOM 2105 C C . TYR A 1 268 ? 2.055 33.531 12.609 1 98.44 268 TYR A C 1
ATOM 2107 O O . TYR A 1 268 ? 0.929 34.031 12.531 1 98.44 268 TYR A O 1
ATOM 2115 N N . ASP A 1 269 ? 2.674 33.281 13.711 1 96.5 269 ASP A N 1
ATOM 2116 C CA . ASP A 1 269 ? 2.234 33.875 14.969 1 96.5 269 ASP A CA 1
ATOM 2117 C C . ASP A 1 269 ? 2.719 35.344 15.086 1 96.5 269 ASP A C 1
ATOM 2119 O O . ASP A 1 269 ? 3.369 35.688 16.078 1 96.5 269 ASP A O 1
ATOM 2123 N N . GLU A 1 270 ? 2.395 36.094 14.141 1 92.25 270 GLU A N 1
ATOM 2124 C CA . GLU A 1 270 ? 3.043 37.375 13.914 1 92.25 270 GLU A CA 1
ATOM 2125 C C . GLU A 1 270 ? 2.643 38.375 14.992 1 92.25 270 GLU A C 1
ATOM 2127 O O . GLU A 1 270 ? 3.4 39.312 15.297 1 92.25 270 GLU A O 1
ATOM 2132 N N . TYR A 1 271 ? 1.516 38.281 15.57 1 89.81 271 TYR A N 1
ATOM 2133 C CA . TYR A 1 271 ? 1.084 39.219 16.609 1 89.81 271 TYR A CA 1
ATOM 2134 C C . TYR A 1 271 ? 1.782 38.906 17.938 1 89.81 271 TYR A C 1
ATOM 2136 O O . TYR A 1 271 ? 2.25 39.844 18.609 1 89.81 271 TYR A O 1
ATOM 2144 N N . SER A 1 272 ? 1.925 37.688 18.266 1 90.06 272 SER A N 1
ATOM 2145 C CA . SER A 1 272 ? 2.43 37.312 19.578 1 90.06 272 SER A CA 1
ATOM 2146 C C . SER A 1 272 ? 3.939 37.094 19.562 1 90.06 272 SER A C 1
ATOM 2148 O O . SER A 1 272 ? 4.617 37.281 20.562 1 90.06 272 SER A O 1
ATOM 2150 N N . ASN A 1 273 ? 4.445 36.688 18.438 1 94.06 273 ASN A N 1
ATOM 2151 C CA . ASN A 1 273 ? 5.859 36.312 18.344 1 94.06 273 ASN A CA 1
ATOM 2152 C C . ASN A 1 273 ? 6.43 36.656 16.969 1 94.06 273 ASN A C 1
ATOM 2154 O O . ASN A 1 273 ? 6.914 35.75 16.266 1 94.06 273 ASN A O 1
ATOM 2158 N N . PRO A 1 274 ? 6.496 37.875 16.578 1 92.62 274 PRO A N 1
ATOM 2159 C CA . PRO A 1 274 ? 6.941 38.25 15.242 1 92.62 274 PRO A CA 1
ATOM 2160 C C . PRO A 1 274 ? 8.391 37.875 14.961 1 92.62 274 PRO A C 1
ATOM 2162 O O . PRO A 1 274 ? 8.758 37.656 13.805 1 92.62 274 PRO A O 1
ATOM 2165 N N . HIS A 1 275 ? 9.203 37.719 15.977 1 93.06 275 HIS A N 1
ATOM 2166 C CA . HIS A 1 275 ? 10.617 37.438 15.773 1 93.06 275 HIS A CA 1
ATOM 2167 C C . HIS A 1 275 ? 10.859 35.938 15.633 1 93.06 275 HIS A C 1
ATOM 2169 O O . HIS A 1 275 ? 11.789 35.531 14.938 1 93.06 275 HIS A O 1
ATOM 2175 N N . GLY A 1 276 ? 10.031 35.188 16.281 1 95.44 276 GLY A N 1
ATOM 2176 C CA . GLY A 1 276 ? 10.227 33.75 16.266 1 95.44 276 GLY A CA 1
ATOM 2177 C C . GLY A 1 276 ? 9.305 33.031 15.281 1 95.44 276 GLY A C 1
ATOM 2178 O O . GLY A 1 276 ? 9.406 31.828 15.102 1 95.44 276 GLY A O 1
ATOM 2179 N N . SER A 1 277 ? 8.438 33.781 14.648 1 97.44 277 SER A N 1
ATOM 2180 C CA . SER A 1 277 ? 7.449 33.219 13.742 1 97.44 277 SER A CA 1
ATOM 2181 C C . SER A 1 277 ? 7.41 33.969 12.414 1 97.44 277 SER A C 1
ATOM 2183 O O . SER A 1 277 ? 6.57 34.844 12.227 1 97.44 277 SER A O 1
ATOM 2185 N N . ASN A 1 278 ? 8.297 33.625 11.555 1 96.69 278 ASN A N 1
ATOM 2186 C CA . ASN A 1 278 ? 8.406 34.188 10.219 1 96.69 278 ASN A CA 1
ATOM 2187 C C . ASN A 1 278 ? 8.875 33.125 9.203 1 96.69 278 ASN A C 1
ATOM 2189 O O . ASN A 1 278 ? 9.102 31.969 9.555 1 96.69 278 ASN A O 1
ATOM 2193 N N . PHE A 1 279 ? 9 33.594 7.988 1 97.25 279 PHE A N 1
ATOM 2194 C CA . PHE A 1 279 ? 9.32 32.656 6.91 1 97.25 279 PHE A CA 1
ATOM 2195 C C . PHE A 1 279 ? 10.641 31.953 7.176 1 97.25 279 PHE A C 1
ATOM 2197 O O . PHE A 1 279 ? 10.734 30.719 7.051 1 97.25 279 PHE A O 1
ATOM 2204 N N . GLU A 1 280 ? 11.594 32.656 7.57 1 96.69 280 GLU A N 1
ATOM 2205 C CA . GLU A 1 280 ? 12.938 32.125 7.746 1 96.69 280 GLU A CA 1
ATOM 2206 C C . GLU A 1 280 ? 12.984 31.094 8.875 1 96.69 280 GLU A C 1
ATOM 2208 O O . GLU A 1 280 ? 13.531 30 8.711 1 96.69 280 GLU A O 1
ATOM 2213 N N . THR A 1 281 ? 12.352 31.469 10 1 96.75 281 THR A N 1
ATOM 2214 C CA . THR A 1 281 ? 12.414 30.594 11.164 1 96.75 281 THR A CA 1
ATOM 2215 C C . THR A 1 281 ? 11.633 29.312 10.922 1 96.75 281 THR A C 1
ATOM 2217 O O . THR A 1 281 ? 12.102 28.219 11.25 1 96.75 281 THR A O 1
ATOM 2220 N N . LEU A 1 282 ? 10.453 29.391 10.336 1 98.06 282 LEU A N 1
ATOM 2221 C CA . LEU A 1 282 ? 9.641 28.219 10.078 1 98.06 282 LEU A CA 1
ATOM 2222 C C . LEU A 1 282 ? 10.281 27.344 9 1 98.06 282 LEU A C 1
ATOM 2224 O O . LEU A 1 282 ? 10.289 26.109 9.109 1 98.06 282 LEU A O 1
ATOM 2228 N N . ASN A 1 283 ? 10.812 27.984 7.992 1 97.75 283 ASN A N 1
ATOM 2229 C CA . ASN A 1 283 ? 11.484 27.234 6.938 1 97.75 283 ASN A CA 1
ATOM 2230 C C . ASN A 1 283 ? 12.703 26.484 7.473 1 97.75 283 ASN A C 1
ATOM 2232 O O . ASN A 1 283 ? 12.953 25.344 7.098 1 97.75 283 ASN A O 1
ATOM 2236 N N . ASP A 1 284 ? 13.406 27.188 8.281 1 97.19 284 ASP A N 1
ATOM 2237 C CA . ASP A 1 284 ? 14.57 26.547 8.891 1 97.19 284 ASP A CA 1
ATOM 2238 C C . ASP A 1 284 ? 14.156 25.344 9.727 1 97.19 284 ASP A C 1
ATOM 2240 O O . ASP A 1 284 ? 14.805 24.281 9.672 1 97.19 284 ASP A O 1
ATOM 2244 N N . PHE A 1 285 ? 13.18 25.469 10.508 1 97.38 285 PHE A N 1
ATOM 2245 C CA . PHE A 1 285 ? 12.695 24.359 11.336 1 97.38 285 PHE A CA 1
ATOM 2246 C C . PHE A 1 285 ? 12.258 23.188 10.469 1 97.38 285 PHE A C 1
ATOM 2248 O O . PHE A 1 285 ? 12.578 22.031 10.766 1 97.38 285 PHE A O 1
ATOM 2255 N N . GLU A 1 286 ? 11.539 23.438 9.383 1 97.94 286 GLU A N 1
ATOM 2256 C CA . GLU A 1 286 ? 11.07 22.375 8.484 1 97.94 286 GLU A CA 1
ATOM 2257 C C . GLU A 1 286 ? 12.242 21.688 7.793 1 97.94 286 GLU A C 1
ATOM 2259 O O . GLU A 1 286 ? 12.211 20.484 7.57 1 97.94 286 GLU A O 1
ATOM 2264 N N . GLU A 1 287 ? 13.25 22.406 7.484 1 96.12 287 GLU A N 1
ATOM 2265 C CA . GLU A 1 287 ? 14.383 21.875 6.73 1 96.12 287 GLU A CA 1
ATOM 2266 C C . GLU A 1 287 ? 15.359 21.141 7.648 1 96.12 287 GLU A C 1
ATOM 2268 O O . GLU A 1 287 ? 15.93 20.125 7.262 1 96.12 287 GLU A O 1
ATOM 2273 N N . ASN A 1 288 ? 15.477 21.688 8.883 1 95.62 288 ASN A N 1
ATOM 2274 C CA . ASN A 1 288 ? 16.594 21.203 9.695 1 95.62 288 ASN A CA 1
ATOM 2275 C C . ASN A 1 288 ? 16.109 20.703 11.055 1 95.62 288 ASN A C 1
ATOM 2277 O O . ASN A 1 288 ? 16.844 20 11.758 1 95.62 288 ASN A O 1
ATOM 2281 N N . GLY A 1 289 ? 14.977 21.125 11.461 1 95.69 289 GLY A N 1
ATOM 2282 C CA . GLY A 1 289 ? 14.492 20.797 12.789 1 95.69 289 GLY A CA 1
ATOM 2283 C C . GLY A 1 289 ? 13.875 19.406 12.875 1 95.69 289 GLY A C 1
ATOM 2284 O O . GLY A 1 289 ? 13.734 18.719 11.852 1 95.69 289 GLY A O 1
ATOM 2285 N N . LYS A 1 290 ? 13.586 19.031 14.094 1 96.69 290 LYS A N 1
ATOM 2286 C CA . LYS A 1 290 ? 12.891 17.781 14.375 1 96.69 290 LYS A CA 1
ATOM 2287 C C . LYS A 1 290 ? 11.484 18.047 14.906 1 96.69 290 LYS A C 1
ATOM 2289 O O . LYS A 1 290 ? 11.312 18.469 16.047 1 96.69 290 LYS A O 1
ATOM 2294 N N . ALA A 1 291 ? 10.555 17.828 14.016 1 97.44 291 ALA A N 1
ATOM 2295 C CA . ALA A 1 291 ? 9.18 17.953 14.492 1 97.44 291 ALA A CA 1
ATOM 2296 C C . ALA A 1 291 ? 8.852 16.875 15.516 1 97.44 291 ALA A C 1
ATOM 2298 O O . ALA A 1 291 ? 8.133 17.125 16.484 1 97.44 291 ALA A O 1
ATOM 2299 N N . ILE A 1 292 ? 9.414 15.664 15.258 1 97.38 292 ILE A N 1
ATOM 2300 C CA . ILE A 1 292 ? 9.312 14.555 16.203 1 97.38 292 ILE A CA 1
ATOM 2301 C C . ILE A 1 292 ? 10.703 13.992 16.484 1 97.38 292 ILE A C 1
ATOM 2303 O O . ILE A 1 292 ? 11.414 13.57 15.562 1 97.38 292 ILE A O 1
ATOM 2307 N N . ILE A 1 293 ? 10.992 13.93 17.672 1 95.44 293 ILE A N 1
ATOM 2308 C CA . ILE A 1 293 ? 12.273 13.375 18.078 1 95.44 293 ILE A CA 1
ATOM 2309 C C . ILE A 1 293 ? 12.156 11.867 18.25 1 95.44 293 ILE A C 1
ATOM 2311 O O . ILE A 1 293 ? 11.148 11.367 18.766 1 95.44 293 ILE A O 1
ATOM 2315 N N . GLY A 1 294 ? 13.156 11.141 17.75 1 86.88 294 GLY A N 1
ATOM 2316 C CA . GLY A 1 294 ? 13.164 9.688 17.75 1 86.88 294 GLY A CA 1
ATOM 2317 C C . GLY A 1 294 ? 13.445 9.086 19.109 1 86.88 294 GLY A C 1
ATOM 2318 O O . GLY A 1 294 ? 13.953 9.766 20 1 86.88 294 GLY A O 1
ATOM 2319 N N . GLY B 1 1 ? -58.219 -70.062 17.781 1 21.64 1 GLY B N 1
ATOM 2320 C CA . GLY B 1 1 ? -56.844 -70.5 17.578 1 21.64 1 GLY B CA 1
ATOM 2321 C C . GLY B 1 1 ? -56.156 -69.75 16.438 1 21.64 1 GLY B C 1
ATOM 2322 O O . GLY B 1 1 ? -56.594 -69.812 15.289 1 21.64 1 GLY B O 1
ATOM 2323 N N . LYS B 1 2 ? -55.438 -68.625 16.828 1 33.62 2 LYS B N 1
ATOM 2324 C CA . LYS B 1 2 ? -54.906 -67.5 16.047 1 33.62 2 LYS B CA 1
ATOM 2325 C C . LYS B 1 2 ? -53.875 -68.062 15.016 1 33.62 2 LYS B C 1
ATOM 2327 O O . LYS B 1 2 ? -52.844 -68.625 15.383 1 33.62 2 LYS B O 1
ATOM 2332 N N . LYS B 1 3 ? -54.438 -68.438 13.82 1 28.95 3 LYS B N 1
ATOM 2333 C CA . LYS B 1 3 ? -53.656 -68.875 12.664 1 28.95 3 LYS B CA 1
ATOM 2334 C C . LYS B 1 3 ? -52.469 -67.938 12.414 1 28.95 3 LYS B C 1
ATOM 2336 O O . LYS B 1 3 ? -52.625 -66.75 12.266 1 28.95 3 LYS B O 1
ATOM 2341 N N . SER B 1 4 ? -51.25 -68.375 12.75 1 29.95 4 SER B N 1
ATOM 2342 C CA . SER B 1 4 ? -49.906 -67.812 12.688 1 29.95 4 SER B CA 1
ATOM 2343 C C . SER B 1 4 ? -49.438 -67.688 11.242 1 29.95 4 SER B C 1
ATOM 2345 O O . SER B 1 4 ? -49.188 -68.688 10.586 1 29.95 4 SER B O 1
ATOM 2347 N N . GLU B 1 5 ? -50.031 -66.875 10.391 1 32.03 5 GLU B N 1
ATOM 2348 C CA . GLU B 1 5 ? -49.562 -66.688 9.023 1 32.03 5 GLU B CA 1
ATOM 2349 C C . GLU B 1 5 ? -48.094 -66.312 8.977 1 32.03 5 GLU B C 1
ATOM 2351 O O . GLU B 1 5 ? -47.688 -65.312 9.57 1 32.03 5 GLU B O 1
ATOM 2356 N N . ARG B 1 6 ? -47.219 -67.25 8.789 1 30.28 6 ARG B N 1
ATOM 2357 C CA . ARG B 1 6 ? -45.75 -67.125 8.602 1 30.28 6 ARG B CA 1
ATOM 2358 C C . ARG B 1 6 ? -45.438 -66.312 7.352 1 30.28 6 ARG B C 1
ATOM 2360 O O . ARG B 1 6 ? -45.75 -66.75 6.234 1 30.28 6 ARG B O 1
ATOM 2367 N N . ARG B 1 7 ? -45.5 -65.062 7.406 1 35.31 7 ARG B N 1
ATOM 2368 C CA . ARG B 1 7 ? -45.031 -64.125 6.344 1 35.31 7 ARG B CA 1
ATOM 2369 C C . ARG B 1 7 ? -43.594 -64.438 5.941 1 35.31 7 ARG B C 1
ATOM 2371 O O . ARG B 1 7 ? -42.719 -64.5 6.793 1 35.31 7 ARG B O 1
ATOM 2378 N N . SER B 1 8 ? -43.438 -65.188 4.848 1 30.59 8 SER B N 1
ATOM 2379 C CA . SER B 1 8 ? -42.125 -65.438 4.23 1 30.59 8 SER B CA 1
ATOM 2380 C C . SER B 1 8 ? -41.344 -64.125 4.074 1 30.59 8 SER B C 1
ATOM 2382 O O . SER B 1 8 ? -41.938 -63.062 3.748 1 30.59 8 SER B O 1
ATOM 2384 N N . LYS B 1 9 ? -40.125 -64 4.691 1 35.97 9 LYS B N 1
ATOM 2385 C CA . LYS B 1 9 ? -39.125 -62.969 4.676 1 35.97 9 LYS B CA 1
ATOM 2386 C C . LYS B 1 9 ? -38.656 -62.656 3.25 1 35.97 9 LYS B C 1
ATOM 2388 O O . LYS B 1 9 ? -38.281 -63.562 2.504 1 35.97 9 LYS B O 1
ATOM 2393 N N . PRO B 1 10 ? -39.156 -61.594 2.656 1 34.03 10 PRO B N 1
ATOM 2394 C CA . PRO B 1 10 ? -38.688 -61.188 1.324 1 34.03 10 PRO B CA 1
ATOM 2395 C C . PRO B 1 10 ? -37.156 -61.188 1.223 1 34.03 10 PRO B C 1
ATOM 2397 O O . PRO B 1 10 ? -36.469 -60.938 2.219 1 34.03 10 PRO B O 1
ATOM 2400 N N . LYS B 1 11 ? -36.5 -62 0.323 1 35.44 11 LYS B N 1
ATOM 2401 C CA . LYS B 1 11 ? -35.094 -62 -0.063 1 35.44 11 LYS B CA 1
ATOM 2402 C C . LYS B 1 11 ? -34.562 -60.594 -0.244 1 35.44 11 LYS B C 1
ATOM 2404 O O . LYS B 1 11 ? -35.156 -59.781 -0.968 1 35.44 11 LYS B O 1
ATOM 2409 N N . GLU B 1 12 ? -33.812 -60.031 0.694 1 32.06 12 GLU B N 1
ATOM 2410 C CA . GLU B 1 12 ? -33.094 -58.75 0.663 1 32.06 12 GLU B CA 1
ATOM 2411 C C . GLU B 1 12 ? -32.188 -58.656 -0.556 1 32.06 12 GLU B C 1
ATOM 2413 O O . GLU B 1 12 ? -31.297 -59.5 -0.73 1 32.06 12 GLU B O 1
ATOM 2418 N N . SER B 1 13 ? -32.688 -58.281 -1.772 1 32.53 13 SER B N 1
ATOM 2419 C CA . SER B 1 13 ? -31.797 -57.938 -2.883 1 32.53 13 SER B CA 1
ATOM 2420 C C . SER B 1 13 ? -30.625 -57.094 -2.416 1 32.53 13 SER B C 1
ATOM 2422 O O . SER B 1 13 ? -30.828 -56.094 -1.725 1 32.53 13 SER B O 1
ATOM 2424 N N . SER B 1 14 ? -29.453 -57.75 -2.232 1 33.38 14 SER B N 1
ATOM 2425 C CA . SER B 1 14 ? -28.203 -57.031 -2.021 1 33.38 14 SER B CA 1
ATOM 2426 C C . SER B 1 14 ? -28 -55.938 -3.045 1 33.38 14 SER B C 1
ATOM 2428 O O . SER B 1 14 ? -27.875 -56.188 -4.242 1 33.38 14 SER B O 1
ATOM 2430 N N . SER B 1 15 ? -28.703 -54.844 -2.975 1 35.72 15 SER B N 1
ATOM 2431 C CA . SER B 1 15 ? -28.359 -53.656 -3.748 1 35.72 15 SER B CA 1
ATOM 2432 C C . SER B 1 15 ? -26.859 -53.375 -3.727 1 35.72 15 SER B C 1
ATOM 2434 O O . SER B 1 15 ? -26.281 -53.188 -2.66 1 35.72 15 SER B O 1
ATOM 2436 N N . LYS B 1 16 ? -26.109 -54 -4.664 1 38.41 16 LYS B N 1
ATOM 2437 C CA . LYS B 1 16 ? -24.766 -53.5 -4.965 1 38.41 16 LYS B CA 1
ATOM 2438 C C . LYS B 1 16 ? -24.703 -52 -4.887 1 38.41 16 LYS B C 1
ATOM 2440 O O . LYS B 1 16 ? -25.375 -51.281 -5.656 1 38.41 16 LYS B O 1
ATOM 2445 N N . GLN B 1 17 ? -24.641 -51.531 -3.725 1 34.41 17 GLN B N 1
ATOM 2446 C CA . GLN B 1 17 ? -24.234 -50.125 -3.594 1 34.41 17 GLN B CA 1
ATOM 2447 C C . GLN B 1 17 ? -23.156 -49.781 -4.617 1 34.41 17 GLN B C 1
ATOM 2449 O O . GLN B 1 17 ? -22.047 -50.281 -4.559 1 34.41 17 GLN B O 1
ATOM 2454 N N . GLY B 1 18 ? -23.5 -49.719 -5.898 1 35.06 18 GLY B N 1
ATOM 2455 C CA . GLY B 1 18 ? -22.562 -49.031 -6.789 1 35.06 18 GLY B CA 1
ATOM 2456 C C . GLY B 1 18 ? -21.703 -48 -6.086 1 35.06 18 GLY B C 1
ATOM 2457 O O . GLY B 1 18 ? -22.219 -47.125 -5.402 1 35.06 18 GLY B O 1
ATOM 2458 N N . GLY B 1 19 ? -20.547 -48.406 -5.605 1 36.5 19 GLY B N 1
ATOM 2459 C CA . GLY B 1 19 ? -19.594 -47.469 -5.059 1 36.5 19 GLY B CA 1
ATOM 2460 C C . GLY B 1 19 ? -19.641 -46.125 -5.742 1 36.5 19 GLY B C 1
ATOM 2461 O O . GLY B 1 19 ? -20 -46.031 -6.918 1 36.5 19 GLY B O 1
ATOM 2462 N N . ALA B 1 20 ? -20 -45.125 -5.105 1 43.88 20 ALA B N 1
ATOM 2463 C CA . ALA B 1 20 ? -19.859 -43.781 -5.625 1 43.88 20 ALA B CA 1
ATOM 2464 C C . ALA B 1 20 ? -18.703 -43.688 -6.617 1 43.88 20 ALA B C 1
ATOM 2466 O O . ALA B 1 20 ? -17.609 -44.156 -6.352 1 43.88 20 ALA B O 1
ATOM 2467 N N . PRO B 1 21 ? -18.891 -43.719 -7.887 1 45.41 21 PRO B N 1
ATOM 2468 C CA . PRO B 1 21 ? -17.75 -43.562 -8.789 1 45.41 21 PRO B CA 1
ATOM 2469 C C . PRO B 1 21 ? -16.625 -42.719 -8.172 1 45.41 21 PRO B C 1
ATOM 2471 O O . PRO B 1 21 ? -16.875 -41.656 -7.602 1 45.41 21 PRO B O 1
ATOM 2474 N N . GLN B 1 22 ? -15.656 -43.281 -7.523 1 50.84 22 GLN B N 1
ATOM 2475 C CA . GLN B 1 22 ? -14.5 -42.656 -6.906 1 50.84 22 GLN B CA 1
ATOM 2476 C C . GLN B 1 22 ? -13.977 -41.5 -7.766 1 50.84 22 GLN B C 1
ATOM 2478 O O . GLN B 1 22 ? -13.508 -41.719 -8.891 1 50.84 22 GLN B O 1
ATOM 2483 N N . THR B 1 23 ? -14.609 -40.344 -7.75 1 69.19 23 THR B N 1
ATOM 2484 C CA . THR B 1 23 ? -14.141 -39.156 -8.461 1 69.19 23 THR B CA 1
ATOM 2485 C C . THR B 1 23 ? -12.617 -39.062 -8.391 1 69.19 23 THR B C 1
ATOM 2487 O O . THR B 1 23 ? -12.023 -39.281 -7.336 1 69.19 23 THR B O 1
ATOM 2490 N N . ALA B 1 24 ? -11.945 -39.344 -9.469 1 83.62 24 ALA B N 1
ATOM 2491 C CA . ALA B 1 24 ? -10.5 -39.25 -9.586 1 83.62 24 ALA B CA 1
ATOM 2492 C C . ALA B 1 24 ? -9.953 -38.031 -8.828 1 83.62 24 ALA B C 1
ATOM 2494 O O . ALA B 1 24 ? -10.555 -36.969 -8.836 1 83.62 24 ALA B O 1
ATOM 2495 N N . PRO B 1 25 ? -9 -38.375 -7.984 1 92.25 25 PRO B N 1
ATOM 2496 C CA . PRO B 1 25 ? -8.422 -37.281 -7.207 1 92.25 25 PRO B CA 1
ATOM 2497 C C . PRO B 1 25 ? -7.863 -36.156 -8.086 1 92.25 25 PRO B C 1
ATOM 2499 O O . PRO B 1 25 ? -7.367 -36.438 -9.188 1 92.25 25 PRO B O 1
ATOM 2502 N N . LEU B 1 26 ? -7.992 -34.969 -7.656 1 95.94 26 LEU B N 1
ATOM 2503 C CA . LEU B 1 26 ? -7.531 -33.812 -8.391 1 95.94 26 LEU B CA 1
ATOM 2504 C C . LEU B 1 26 ? -6.008 -33.781 -8.5 1 95.94 26 LEU B C 1
ATOM 2506 O O . LEU B 1 26 ? -5.309 -34.094 -7.531 1 95.94 26 LEU B O 1
ATOM 2510 N N . SER B 1 27 ? -5.543 -33.531 -9.68 1 97.88 27 SER B N 1
ATOM 2511 C CA . SER B 1 27 ? -4.113 -33.312 -9.875 1 97.88 27 SER B CA 1
ATOM 2512 C C . SER B 1 27 ? -3.855 -32.281 -10.992 1 97.88 27 SER B C 1
ATOM 2514 O O . SER B 1 27 ? -4.727 -32.031 -11.828 1 97.88 27 SER B O 1
ATOM 2516 N N . PHE B 1 28 ? -2.76 -31.641 -11 1 98.56 28 PHE B N 1
ATOM 2517 C CA . PHE B 1 28 ? -2.322 -30.75 -12.07 1 98.56 28 PHE B CA 1
ATOM 2518 C C . PHE B 1 28 ? -0.811 -30.562 -12.023 1 98.56 28 PHE B C 1
ATOM 2520 O O . PHE B 1 28 ? -0.171 -30.844 -11.016 1 98.56 28 PHE B O 1
ATOM 2527 N N . LEU B 1 29 ? -0.251 -30.141 -13.094 1 98.75 29 LEU B N 1
ATOM 2528 C CA . LEU B 1 29 ? 1.161 -29.797 -13.203 1 98.75 29 LEU B CA 1
ATOM 2529 C C . LEU B 1 29 ? 1.354 -28.281 -13.148 1 98.75 29 LEU B C 1
ATOM 2531 O O . LEU B 1 29 ? 0.5 -27.531 -13.625 1 98.75 29 LEU B O 1
ATOM 2535 N N . PHE B 1 30 ? 2.424 -27.875 -12.531 1 98.81 30 PHE B N 1
ATOM 2536 C CA . PHE B 1 30 ? 2.686 -26.453 -12.57 1 98.81 30 PHE B CA 1
ATOM 2537 C C . PHE B 1 30 ? 4.184 -26.172 -12.562 1 98.81 30 PHE B C 1
ATOM 2539 O O . PHE B 1 30 ? 4.977 -27.031 -12.18 1 98.81 30 PHE B O 1
ATOM 2546 N N . VAL B 1 31 ? 4.535 -25.047 -13.047 1 98.75 31 VAL B N 1
ATOM 2547 C CA . VAL B 1 31 ? 5.902 -24.547 -13.023 1 98.75 31 VAL B CA 1
ATOM 2548 C C . VAL B 1 31 ? 5.906 -23.078 -12.602 1 98.75 31 VAL B C 1
ATOM 2550 O O . VAL B 1 31 ? 4.934 -22.359 -12.844 1 98.75 31 VAL B O 1
ATOM 2553 N N . VAL B 1 32 ? 6.895 -22.688 -11.875 1 98.62 32 VAL B N 1
ATOM 2554 C CA . VAL B 1 32 ? 7.125 -21.297 -11.5 1 98.62 32 VAL B CA 1
ATOM 2555 C C . VAL B 1 32 ? 8.461 -20.812 -12.07 1 98.62 32 VAL B C 1
ATOM 2557 O O . VAL B 1 32 ? 9.516 -21.328 -11.695 1 98.62 32 VAL B O 1
ATOM 2560 N N . ASN B 1 33 ? 8.391 -19.875 -13.016 1 97.94 33 ASN B N 1
ATOM 2561 C CA . ASN B 1 33 ? 9.586 -19.266 -13.594 1 97.94 33 ASN B CA 1
ATOM 2562 C C . ASN B 1 33 ? 9.75 -17.828 -13.156 1 97.94 33 ASN B C 1
ATOM 2564 O O . ASN B 1 33 ? 8.859 -17 -13.367 1 97.94 33 ASN B O 1
ATOM 2568 N N . GLU B 1 34 ? 10.859 -17.531 -12.578 1 97.19 34 GLU B N 1
ATOM 2569 C CA . GLU B 1 34 ? 11.094 -16.141 -12.18 1 97.19 34 GLU B CA 1
ATOM 2570 C C . GLU B 1 34 ? 11.516 -15.289 -13.367 1 97.19 34 GLU B C 1
ATOM 2572 O O . GLU B 1 34 ? 12.344 -15.719 -14.188 1 97.19 34 GLU B O 1
ATOM 2577 N N . PHE B 1 35 ? 10.922 -14.133 -13.453 1 96.19 35 PHE B N 1
ATOM 2578 C CA . PHE B 1 35 ? 11.281 -13.203 -14.523 1 96.19 35 PHE B CA 1
ATOM 2579 C C . PHE B 1 35 ? 12.586 -12.484 -14.203 1 96.19 35 PHE B C 1
ATOM 2581 O O . PHE B 1 35 ? 12.828 -12.117 -13.047 1 96.19 35 PHE B O 1
ATOM 2588 N N . GLU B 1 36 ? 13.352 -12.305 -15.172 1 94.31 36 GLU B N 1
ATOM 2589 C CA . GLU B 1 36 ? 14.43 -11.312 -15.125 1 94.31 36 GLU B CA 1
ATOM 2590 C C . GLU B 1 36 ? 14 -10.008 -15.797 1 94.31 36 GLU B C 1
ATOM 2592 O O . GLU B 1 36 ? 13.68 -9.992 -16.984 1 94.31 36 GLU B O 1
ATOM 2597 N N . ILE B 1 37 ? 13.961 -8.977 -14.992 1 93.75 37 ILE B N 1
ATOM 2598 C CA . ILE B 1 37 ? 13.5 -7.691 -15.508 1 93.75 37 ILE B CA 1
ATOM 2599 C C . ILE B 1 37 ? 14.695 -6.812 -15.859 1 93.75 37 ILE B C 1
ATOM 2601 O O . ILE B 1 37 ? 15.594 -6.625 -15.031 1 93.75 37 ILE B O 1
ATOM 2605 N N . CYS B 1 38 ? 14.672 -6.277 -17.047 1 88.06 38 CYS B N 1
ATOM 2606 C CA . CYS B 1 38 ? 15.727 -5.383 -17.531 1 88.06 38 CYS B CA 1
ATOM 2607 C C . CYS B 1 38 ? 15.195 -3.961 -17.703 1 88.06 38 CYS B C 1
ATOM 2609 O O . CYS B 1 38 ? 14.133 -3.752 -18.281 1 88.06 38 CYS B O 1
ATOM 2611 N N . ASP B 1 39 ? 15.836 -3.066 -17.047 1 79.69 39 ASP B N 1
ATOM 2612 C CA . ASP B 1 39 ? 15.398 -1.683 -17.172 1 79.69 39 ASP B CA 1
ATOM 2613 C C . ASP B 1 39 ? 15.586 -1.181 -18.609 1 79.69 39 ASP B C 1
ATOM 2615 O O . ASP B 1 39 ? 16.578 -1.521 -19.266 1 79.69 39 ASP B O 1
ATOM 2619 N N . GLY B 1 40 ? 14.539 -0.56 -19.062 1 74.31 40 GLY B N 1
ATOM 2620 C CA . GLY B 1 40 ? 14.688 0.087 -20.359 1 74.31 40 GLY B CA 1
ATOM 2621 C C . GLY B 1 40 ? 15.594 1.306 -20.312 1 74.31 40 GLY B C 1
ATOM 2622 O O . GLY B 1 40 ? 16.188 1.604 -19.281 1 74.31 40 GLY B O 1
ATOM 2623 N N . GLU B 1 41 ? 15.742 1.9 -21.484 1 72.19 41 GLU B N 1
ATOM 2624 C CA . GLU B 1 41 ? 16.562 3.096 -21.641 1 72.19 41 GLU B CA 1
ATOM 2625 C C . GLU B 1 41 ? 16.078 4.219 -20.719 1 72.19 41 GLU B C 1
ATOM 2627 O O . GLU B 1 41 ? 16.891 5 -20.219 1 72.19 41 GLU B O 1
ATOM 2632 N N . ASP B 1 42 ? 14.75 4.238 -20.516 1 73.38 42 ASP B N 1
ATOM 2633 C CA . ASP B 1 42 ? 14.172 5.348 -19.75 1 73.38 42 ASP B CA 1
ATOM 2634 C C . ASP B 1 42 ? 14.094 5.012 -18.266 1 73.38 42 ASP B C 1
ATOM 2636 O O . ASP B 1 42 ? 13.555 5.789 -17.469 1 73.38 42 ASP B O 1
ATOM 2640 N N . GLY B 1 43 ? 14.594 3.887 -17.906 1 74.94 43 GLY B N 1
ATOM 2641 C CA . GLY B 1 43 ? 14.555 3.51 -16.5 1 74.94 43 GLY B CA 1
ATOM 2642 C C . GLY B 1 43 ? 13.344 2.678 -16.141 1 74.94 43 GLY B C 1
ATOM 2643 O O . GLY B 1 43 ? 12.586 2.262 -17.016 1 74.94 43 GLY B O 1
ATOM 2644 N N . PRO B 1 44 ? 13.234 2.447 -14.875 1 79.62 44 PRO B N 1
ATOM 2645 C CA . PRO B 1 44 ? 12.125 1.606 -14.43 1 79.62 44 PRO B CA 1
ATOM 2646 C C . PRO B 1 44 ? 10.766 2.289 -14.594 1 79.62 44 PRO B C 1
ATOM 2648 O O . PRO B 1 44 ? 10.656 3.504 -14.414 1 79.62 44 PRO B O 1
ATOM 2651 N N . LEU B 1 45 ? 9.828 1.528 -15.094 1 88.56 45 LEU B N 1
ATOM 2652 C CA . LEU B 1 45 ? 8.453 2 -15.203 1 88.56 45 LEU B CA 1
ATOM 2653 C C . LEU B 1 45 ? 7.816 2.164 -13.828 1 88.56 45 LEU B C 1
ATOM 2655 O O . LEU B 1 45 ? 8 1.316 -12.953 1 88.56 45 LEU B O 1
ATOM 2659 N N . CYS B 1 46 ? 7.188 3.277 -13.586 1 91.12 46 CYS B N 1
ATOM 2660 C CA . CYS B 1 46 ? 6.488 3.502 -12.32 1 91.12 46 CYS B CA 1
ATOM 2661 C C . CYS B 1 46 ? 5.125 4.141 -12.562 1 91.12 46 CYS B C 1
ATOM 2663 O O . CYS B 1 46 ? 4.895 4.742 -13.609 1 91.12 46 CYS B O 1
ATOM 2665 N N . ASP B 1 47 ? 4.246 3.955 -11.688 1 91.44 47 ASP B N 1
ATOM 2666 C CA . ASP B 1 47 ? 2.965 4.645 -11.797 1 91.44 47 ASP B CA 1
ATOM 2667 C C . ASP B 1 47 ? 3.057 6.066 -11.242 1 91.44 47 ASP B C 1
ATOM 2669 O O . ASP B 1 47 ? 4.141 6.527 -10.883 1 91.44 47 ASP B O 1
ATOM 2673 N N . ARG B 1 48 ? 1.973 6.781 -11.234 1 89.38 48 ARG B N 1
ATOM 2674 C CA . ARG B 1 48 ? 1.968 8.195 -10.875 1 89.38 48 ARG B CA 1
ATOM 2675 C C . ARG B 1 48 ? 2.371 8.391 -9.414 1 89.38 48 ARG B C 1
ATOM 2677 O O . ARG B 1 48 ? 2.736 9.5 -9.016 1 89.38 48 ARG B O 1
ATOM 2684 N N . PHE B 1 49 ? 2.266 7.328 -8.633 1 91.62 49 PHE B N 1
ATOM 2685 C CA . PHE B 1 49 ? 2.594 7.469 -7.215 1 91.62 49 PHE B CA 1
ATOM 2686 C C . PHE B 1 49 ? 3.93 6.805 -6.902 1 91.62 49 PHE B C 1
ATOM 2688 O O . PHE B 1 49 ? 4.246 6.555 -5.738 1 91.62 49 PHE B O 1
ATOM 2695 N N . GLY B 1 50 ? 4.617 6.445 -7.941 1 90.81 50 GLY B N 1
ATOM 2696 C CA . GLY B 1 50 ? 5.996 6.012 -7.766 1 90.81 50 GLY B CA 1
ATOM 2697 C C . GLY B 1 50 ? 6.133 4.512 -7.582 1 90.81 50 GLY B C 1
ATOM 2698 O O . GLY B 1 50 ? 7.234 4.008 -7.359 1 90.81 50 GLY B O 1
ATOM 2699 N N . ASN B 1 51 ? 5.059 3.73 -7.633 1 94.44 51 ASN B N 1
ATOM 2700 C CA . ASN B 1 51 ? 5.172 2.279 -7.555 1 94.44 51 ASN B CA 1
ATOM 2701 C C . ASN B 1 51 ? 5.859 1.704 -8.789 1 94.44 51 ASN B C 1
ATOM 2703 O O . ASN B 1 51 ? 5.492 2.033 -9.922 1 94.44 51 ASN B O 1
ATOM 2707 N N . PRO B 1 52 ? 6.875 0.877 -8.547 1 95.38 52 PRO B N 1
ATOM 2708 C CA . PRO B 1 52 ? 7.449 0.197 -9.703 1 95.38 52 PRO B CA 1
ATOM 2709 C C . PRO B 1 52 ? 6.445 -0.704 -10.422 1 95.38 52 PRO B C 1
ATOM 2711 O O . PRO B 1 52 ? 5.621 -1.354 -9.773 1 95.38 52 PRO B O 1
ATOM 2714 N N . LEU B 1 53 ? 6.484 -0.68 -11.711 1 95 53 LEU B N 1
ATOM 2715 C CA . LEU B 1 53 ? 5.578 -1.498 -12.508 1 95 53 LEU B CA 1
ATOM 2716 C C . LEU B 1 53 ? 6.352 -2.49 -13.367 1 95 53 LEU B C 1
ATOM 2718 O O . LEU B 1 53 ? 7.504 -2.234 -13.734 1 95 53 LEU B O 1
ATOM 2722 N N . PRO B 1 54 ? 5.746 -3.615 -13.609 1 94.88 54 PRO B N 1
ATOM 2723 C CA . PRO B 1 54 ? 6.391 -4.543 -14.547 1 94.88 54 PRO B CA 1
ATOM 2724 C C . PRO B 1 54 ? 6.477 -3.982 -15.969 1 94.88 54 PRO B C 1
ATOM 2726 O O . PRO B 1 54 ? 5.758 -3.037 -16.312 1 94.88 54 PRO B O 1
ATOM 2729 N N . PRO B 1 55 ? 7.383 -4.551 -16.766 1 92.06 55 PRO B N 1
ATOM 2730 C CA . PRO B 1 55 ? 7.5 -4.098 -18.156 1 92.06 55 PRO B CA 1
ATOM 2731 C C . PRO B 1 55 ? 6.215 -4.305 -18.953 1 92.06 55 PRO B C 1
ATOM 2733 O O . PRO B 1 55 ? 5.504 -5.293 -18.75 1 92.06 55 PRO B O 1
ATOM 2736 N N . ASN B 1 56 ? 6.027 -3.426 -19.891 1 88.06 56 ASN B N 1
ATOM 2737 C CA . ASN B 1 56 ? 4.855 -3.512 -20.75 1 88.06 56 ASN B CA 1
ATOM 2738 C C . ASN B 1 56 ? 5.176 -4.219 -22.062 1 88.06 56 ASN B C 1
ATOM 2740 O O . ASN B 1 56 ? 4.285 -4.441 -22.891 1 88.06 56 ASN B O 1
ATOM 2744 N N . THR B 1 57 ? 6.434 -4.473 -22.203 1 88.56 57 THR B N 1
ATOM 2745 C CA . THR B 1 57 ? 6.859 -5.102 -23.453 1 88.56 57 THR B CA 1
ATOM 2746 C C . THR B 1 57 ? 7.824 -6.25 -23.172 1 88.56 57 THR B C 1
ATOM 2748 O O . THR B 1 57 ? 8.602 -6.203 -22.219 1 88.56 57 THR B O 1
ATOM 2751 N N . SER B 1 58 ? 7.844 -7.176 -24.109 1 90.31 58 SER B N 1
ATOM 2752 C CA . SER B 1 58 ? 8.688 -8.359 -23.984 1 90.31 58 SER B CA 1
ATOM 2753 C C . SER B 1 58 ? 10.164 -7.996 -24.047 1 90.31 58 SER B C 1
ATOM 2755 O O . SER B 1 58 ? 11.016 -8.719 -23.516 1 90.31 58 SER B O 1
ATOM 2757 N N . ALA B 1 59 ? 10.492 -6.848 -24.562 1 88.94 59 ALA B N 1
ATOM 2758 C CA . ALA B 1 59 ? 11.875 -6.422 -24.75 1 88.94 59 ALA B CA 1
ATOM 2759 C C . ALA B 1 59 ? 12.562 -6.168 -23.406 1 88.94 59 ALA B C 1
ATOM 2761 O O . ALA B 1 59 ? 13.797 -6.145 -23.344 1 88.94 59 ALA B O 1
ATOM 2762 N N . ASN B 1 60 ? 11.844 -6.008 -22.375 1 92.38 60 ASN B N 1
ATOM 2763 C CA . ASN B 1 60 ? 12.422 -5.645 -21.078 1 92.38 60 ASN B CA 1
ATOM 2764 C C . ASN B 1 60 ? 12.445 -6.828 -20.125 1 92.38 60 ASN B C 1
ATOM 2766 O O . ASN B 1 60 ? 12.578 -6.652 -18.906 1 92.38 60 ASN B O 1
ATOM 2770 N N . TYR B 1 61 ? 12.242 -7.996 -20.703 1 92.94 61 TYR B N 1
ATOM 2771 C CA . TYR B 1 61 ? 12.438 -9.234 -19.969 1 92.94 61 TYR B CA 1
ATOM 2772 C C . TYR B 1 61 ? 13.742 -9.922 -20.375 1 92.94 61 TYR B C 1
ATOM 2774 O O . TYR B 1 61 ? 14.07 -9.984 -21.562 1 92.94 61 TYR B O 1
ATOM 2782 N N . GLY B 1 62 ? 14.453 -10.336 -19.359 1 92.12 62 GLY B N 1
ATOM 2783 C CA . GLY B 1 62 ? 15.734 -10.984 -19.594 1 92.12 62 GLY B CA 1
ATOM 2784 C C . GLY B 1 62 ? 15.609 -12.477 -19.844 1 92.12 62 GLY B C 1
ATOM 2785 O O . GLY B 1 62 ? 14.57 -12.945 -20.312 1 92.12 62 GLY B O 1
ATOM 2786 N N . THR B 1 63 ? 16.703 -13.117 -19.594 1 89.69 63 THR B N 1
ATOM 2787 C CA . THR B 1 63 ? 16.781 -14.555 -19.828 1 89.69 63 THR B CA 1
ATOM 2788 C C . THR B 1 63 ? 15.945 -15.32 -18.812 1 89.69 63 THR B C 1
ATOM 2790 O O . THR B 1 63 ? 15.984 -15.016 -17.609 1 89.69 63 THR B O 1
ATOM 2793 N N . GLU B 1 64 ? 15.188 -16.219 -19.328 1 88.31 64 GLU B N 1
ATOM 2794 C CA . GLU B 1 64 ? 14.344 -17.062 -18.484 1 88.31 64 GLU B CA 1
ATOM 2795 C C . GLU B 1 64 ? 15.172 -18.125 -17.766 1 88.31 64 GLU B C 1
ATOM 2797 O O . GLU B 1 64 ? 16.078 -18.719 -18.359 1 88.31 64 GLU B O 1
ATOM 2802 N N . SER B 1 65 ? 14.953 -18.25 -16.453 1 86.81 65 SER B N 1
ATOM 2803 C CA . SER B 1 65 ? 15.453 -19.391 -15.695 1 86.81 65 SER B CA 1
ATOM 2804 C C . SER B 1 65 ? 14.336 -20.359 -15.359 1 86.81 65 SER B C 1
ATOM 2806 O O . SER B 1 65 ? 13.586 -20.141 -14.398 1 86.81 65 SER B O 1
ATOM 2808 N N . PRO B 1 66 ? 14.281 -21.406 -16.125 1 93.5 66 PRO B N 1
ATOM 2809 C CA . PRO B 1 66 ? 13.156 -22.328 -15.945 1 93.5 66 PRO B CA 1
ATOM 2810 C C . PRO B 1 66 ? 13.133 -22.969 -14.555 1 93.5 66 PRO B C 1
ATOM 2812 O O . PRO B 1 66 ? 14.188 -23.297 -14.008 1 93.5 66 PRO B O 1
ATOM 2815 N N . GLY B 1 67 ? 11.977 -23.047 -14.023 1 95.94 67 GLY B N 1
ATOM 2816 C CA . GLY B 1 67 ? 11.797 -23.734 -12.758 1 95.94 67 GLY B CA 1
ATOM 2817 C C . GLY B 1 67 ? 11.547 -25.219 -12.914 1 95.94 67 GLY B C 1
ATOM 2818 O O . GLY B 1 67 ? 11.523 -25.734 -14.031 1 95.94 67 GLY B O 1
ATOM 2819 N N . THR B 1 68 ? 11.469 -25.906 -11.789 1 97.56 68 THR B N 1
ATOM 2820 C CA . THR B 1 68 ? 11.078 -27.312 -11.734 1 97.56 68 THR B CA 1
ATOM 2821 C C . THR B 1 68 ? 9.586 -27.484 -11.992 1 97.56 68 THR B C 1
ATOM 2823 O O . THR B 1 68 ? 8.781 -26.656 -11.547 1 97.56 68 THR B O 1
ATOM 2826 N N . VAL B 1 69 ? 9.297 -28.516 -12.727 1 98.5 69 VAL B N 1
ATOM 2827 C CA . VAL B 1 69 ? 7.879 -28.828 -12.875 1 98.5 69 VAL B CA 1
ATOM 2828 C C . VAL B 1 69 ? 7.406 -29.656 -11.68 1 98.5 69 VAL B C 1
ATOM 2830 O O . VAL B 1 69 ? 8.039 -30.641 -11.312 1 98.5 69 VAL B O 1
ATOM 2833 N N . TRP B 1 70 ? 6.297 -29.219 -11.109 1 98.69 70 TRP B N 1
ATOM 2834 C CA . TRP B 1 70 ? 5.719 -29.859 -9.938 1 98.69 70 TRP B CA 1
ATOM 2835 C C . TRP B 1 70 ? 4.363 -30.484 -10.266 1 98.69 70 TRP B C 1
ATOM 2837 O O . TRP B 1 70 ? 3.693 -30.047 -11.211 1 98.69 70 TRP B O 1
ATOM 2847 N N . ARG B 1 71 ? 4.02 -31.484 -9.484 1 98.38 71 ARG B N 1
ATOM 2848 C CA . ARG B 1 71 ? 2.697 -32.094 -9.547 1 98.38 71 ARG B CA 1
ATOM 2849 C C . ARG B 1 71 ? 1.954 -31.922 -8.227 1 98.38 71 ARG B C 1
ATOM 2851 O O . ARG B 1 71 ? 2.482 -32.25 -7.164 1 98.38 71 ARG B O 1
ATOM 2858 N N . TYR B 1 72 ? 0.844 -31.281 -8.336 1 98.25 72 TYR B N 1
ATOM 2859 C CA . TYR B 1 72 ? -0.117 -31.344 -7.238 1 98.25 72 TYR B CA 1
ATOM 2860 C C . TYR B 1 72 ? -1.04 -32.531 -7.375 1 98.25 72 TYR B C 1
ATOM 2862 O O . TYR B 1 72 ? -1.621 -32.781 -8.438 1 98.25 72 TYR B O 1
ATOM 2870 N N . GLY B 1 73 ? -1.157 -33.312 -6.332 1 95.44 73 GLY B N 1
ATOM 2871 C CA . GLY B 1 73 ? -2.072 -34.438 -6.281 1 95.44 73 GLY B CA 1
ATOM 2872 C C . GLY B 1 73 ? -2.76 -34.594 -4.938 1 95.44 73 GLY B C 1
ATOM 2873 O O . GLY B 1 73 ? -2.141 -35 -3.959 1 95.44 73 GLY B O 1
ATOM 2874 N N . ASN B 1 74 ? -3.93 -34.281 -4.957 1 89.88 74 ASN B N 1
ATOM 2875 C CA . ASN B 1 74 ? -4.789 -34.469 -3.789 1 89.88 74 ASN B CA 1
ATOM 2876 C C . ASN B 1 74 ? -4.133 -33.906 -2.525 1 89.88 74 ASN B C 1
ATOM 2878 O O . ASN B 1 74 ? -4.039 -34.594 -1.517 1 89.88 74 ASN B O 1
ATOM 2882 N N . GLY B 1 75 ? -3.568 -32.75 -2.648 1 91.69 75 GLY B N 1
ATOM 2883 C CA . GLY B 1 75 ? -3.072 -32.031 -1.485 1 91.69 75 GLY B CA 1
ATOM 2884 C C . GLY B 1 75 ? -1.567 -32.125 -1.322 1 91.69 75 GLY B C 1
ATOM 2885 O O . GLY B 1 75 ? -0.992 -31.469 -0.441 1 91.69 75 GLY B O 1
ATOM 2886 N N . THR B 1 76 ? -0.955 -32.875 -2.139 1 93.5 76 THR B N 1
ATOM 2887 C CA . THR B 1 76 ? 0.492 -33.031 -2.035 1 93.5 76 THR B CA 1
ATOM 2888 C C . THR B 1 76 ? 1.186 -32.5 -3.281 1 93.5 76 THR B C 1
ATOM 2890 O O . THR B 1 76 ? 0.683 -32.656 -4.395 1 93.5 76 THR B O 1
ATOM 2893 N N . VAL B 1 77 ? 2.342 -31.922 -3.029 1 97.69 77 VAL B N 1
ATOM 2894 C CA . VAL B 1 77 ? 3.145 -31.406 -4.129 1 97.69 77 VAL B CA 1
ATOM 2895 C C . VAL B 1 77 ? 4.469 -32.156 -4.211 1 97.69 77 VAL B C 1
ATOM 2897 O O . VAL B 1 77 ? 5.148 -32.344 -3.201 1 97.69 77 VAL B O 1
ATOM 2900 N N . SER B 1 78 ? 4.723 -32.688 -5.398 1 97.38 78 SER B N 1
ATOM 2901 C CA . SER B 1 78 ? 5.973 -33.375 -5.656 1 97.38 78 SER B CA 1
ATOM 2902 C C . SER B 1 78 ? 6.547 -33 -7.02 1 97.38 78 SER B C 1
ATOM 2904 O O . SER B 1 78 ? 5.832 -32.5 -7.879 1 97.38 78 SER B O 1
ATOM 2906 N N . GLN B 1 79 ? 7.816 -33.219 -7.125 1 97.81 79 GLN B N 1
ATOM 2907 C CA . GLN B 1 79 ? 8.414 -33 -8.438 1 97.81 79 GLN B CA 1
ATOM 2908 C C . GLN B 1 79 ? 7.809 -33.938 -9.484 1 97.81 79 GLN B C 1
ATOM 2910 O O . GLN B 1 79 ? 7.586 -35.125 -9.211 1 97.81 79 GLN B O 1
ATOM 2915 N N . ALA B 1 80 ? 7.512 -33.406 -10.648 1 97.62 80 ALA B N 1
ATOM 2916 C CA . ALA B 1 80 ? 6.945 -34.219 -11.734 1 97.62 80 ALA B CA 1
ATOM 2917 C C . ALA B 1 80 ? 8.039 -34.781 -12.625 1 97.62 80 ALA B C 1
ATOM 2919 O O . ALA B 1 80 ? 8.367 -34.219 -13.664 1 97.62 80 ALA B O 1
ATOM 2920 N N . ASP B 1 81 ? 8.469 -35.938 -12.312 1 94.44 81 ASP B N 1
ATOM 2921 C CA . ASP B 1 81 ? 9.547 -36.562 -13.07 1 94.44 81 ASP B CA 1
ATOM 2922 C C . ASP B 1 81 ? 9.148 -36.75 -14.531 1 94.44 81 ASP B C 1
ATOM 2924 O O . ASP B 1 81 ? 8.031 -37.188 -14.828 1 94.44 81 ASP B O 1
ATOM 2928 N N . GLY B 1 82 ? 10.062 -36.438 -15.391 1 93.69 82 GLY B N 1
ATOM 2929 C CA . GLY B 1 82 ? 9.828 -36.594 -16.812 1 93.69 82 GLY B CA 1
ATOM 2930 C C . GLY B 1 82 ? 9.234 -35.375 -17.469 1 93.69 82 GLY B C 1
ATOM 2931 O O . GLY B 1 82 ? 9.133 -35.312 -18.703 1 93.69 82 GLY B O 1
ATOM 2932 N N . TYR B 1 83 ? 8.766 -34.469 -16.656 1 97.19 83 TYR B N 1
ATOM 2933 C CA . TYR B 1 83 ? 8.203 -33.25 -17.188 1 97.19 83 TYR B CA 1
ATOM 2934 C C . TYR B 1 83 ? 9.195 -32.094 -17.078 1 97.19 83 TYR B C 1
ATOM 2936 O O . TYR B 1 83 ? 9.906 -31.969 -16.078 1 97.19 83 TYR B O 1
ATOM 2944 N N . LEU B 1 84 ? 9.227 -31.281 -18.141 1 96.75 84 LEU B N 1
ATOM 2945 C CA . LEU B 1 84 ? 10.148 -30.141 -18.188 1 96.75 84 LEU B CA 1
ATOM 2946 C C . LEU B 1 84 ? 9.477 -28.922 -18.781 1 96.75 84 LEU B C 1
ATOM 2948 O O . LEU B 1 84 ? 8.5 -29.047 -19.531 1 96.75 84 LEU B O 1
ATOM 2952 N N . TRP B 1 85 ? 9.938 -27.812 -18.391 1 97.69 85 TRP B N 1
ATOM 2953 C CA . TRP B 1 85 ? 9.578 -26.562 -19.062 1 97.69 85 TRP B CA 1
ATOM 2954 C C . TRP B 1 85 ? 10.367 -26.391 -20.359 1 97.69 85 TRP B C 1
ATOM 2956 O O . TRP B 1 85 ? 11.594 -26.547 -20.375 1 97.69 85 TRP B O 1
ATOM 2966 N N . ARG B 1 86 ? 9.641 -26.109 -21.422 1 95.56 86 ARG B N 1
ATOM 2967 C CA . ARG B 1 86 ? 10.258 -25.906 -22.734 1 95.56 86 ARG B CA 1
ATOM 2968 C C . ARG B 1 86 ? 9.797 -24.594 -23.359 1 95.56 86 ARG B C 1
ATOM 2970 O O . ARG B 1 86 ? 8.594 -24.328 -23.438 1 95.56 86 ARG B O 1
ATOM 2977 N N . ARG B 1 87 ? 10.68 -23.75 -23.656 1 95.25 87 ARG B N 1
ATOM 2978 C CA . ARG B 1 87 ? 10.469 -22.578 -24.484 1 95.25 87 ARG B CA 1
ATOM 2979 C C . ARG B 1 87 ? 11.43 -22.578 -25.672 1 95.25 87 ARG B C 1
ATOM 2981 O O . ARG B 1 87 ? 12.648 -22.469 -25.484 1 95.25 87 ARG B O 1
ATOM 2988 N N . PRO B 1 88 ? 10.953 -22.703 -26.953 1 90.69 88 PRO B N 1
ATOM 2989 C CA . PRO B 1 88 ? 11.844 -22.828 -28.109 1 90.69 88 PRO B CA 1
ATOM 2990 C C . PRO B 1 88 ? 12.789 -21.641 -28.281 1 90.69 88 PRO B C 1
ATOM 2992 O O . PRO B 1 88 ? 13.984 -21.828 -28.516 1 90.69 88 PRO B O 1
ATOM 2995 N N . GLN B 1 89 ? 12.273 -20.406 -28.219 1 89.88 89 GLN B N 1
ATOM 2996 C CA . GLN B 1 89 ? 13.047 -19.172 -28.312 1 89.88 89 GLN B CA 1
ATOM 2997 C C . GLN B 1 89 ? 12.414 -18.062 -27.484 1 89.88 89 GLN B C 1
ATOM 2999 O O . GLN B 1 89 ? 11.219 -18.094 -27.203 1 89.88 89 GLN B O 1
ATOM 3004 N N . PRO B 1 90 ? 13.336 -17.156 -27.094 1 85.94 90 PRO B N 1
ATOM 3005 C CA . PRO B 1 90 ? 12.75 -16 -26.391 1 85.94 90 PRO B CA 1
ATOM 3006 C C . PRO B 1 90 ? 11.633 -15.336 -27.188 1 85.94 90 PRO B C 1
ATOM 3008 O O . PRO B 1 90 ? 11.734 -15.211 -28.422 1 85.94 90 PRO B O 1
ATOM 3011 N N . GLY B 1 91 ? 10.562 -15.008 -26.484 1 87.38 91 GLY B N 1
ATOM 3012 C CA . GLY B 1 91 ? 9.461 -14.352 -27.156 1 87.38 91 GLY B CA 1
ATOM 3013 C C . GLY B 1 91 ? 8.398 -15.32 -27.656 1 87.38 91 GLY B C 1
ATOM 3014 O O . GLY B 1 91 ? 7.359 -14.898 -28.172 1 87.38 91 GLY B O 1
ATOM 3015 N N . GLN B 1 92 ? 8.68 -16.562 -27.547 1 92.5 92 GLN B N 1
ATOM 3016 C CA . GLN B 1 92 ? 7.711 -17.578 -27.953 1 92.5 92 GLN B CA 1
ATOM 3017 C C . GLN B 1 92 ? 7.047 -18.219 -26.734 1 92.5 92 GLN B C 1
ATOM 3019 O O . GLN B 1 92 ? 7.609 -18.203 -25.641 1 92.5 92 GLN B O 1
ATOM 3024 N N . PRO B 1 93 ? 5.895 -18.734 -26.984 1 95.19 93 PRO B N 1
ATOM 3025 C CA . PRO B 1 93 ? 5.207 -19.375 -25.859 1 95.19 93 PRO B CA 1
ATOM 3026 C C . PRO B 1 93 ? 5.957 -20.578 -25.312 1 95.19 93 PRO B C 1
ATOM 3028 O O . PRO B 1 93 ? 6.543 -21.344 -26.078 1 95.19 93 PRO B O 1
ATOM 3031 N N . GLY B 1 94 ? 6.09 -20.672 -24 1 97.19 94 GLY B N 1
ATOM 3032 C CA . GLY B 1 94 ? 6.613 -21.844 -23.328 1 97.19 94 GLY B CA 1
ATOM 3033 C C . GLY B 1 94 ? 5.527 -22.797 -22.844 1 97.19 94 GLY B C 1
ATOM 3034 O O . GLY B 1 94 ? 4.352 -22.422 -22.797 1 97.19 94 GLY B O 1
ATOM 3035 N N . ASN B 1 95 ? 5.992 -24.031 -22.547 1 97.94 95 ASN B N 1
ATOM 3036 C CA . ASN B 1 95 ? 5.031 -25.031 -22.109 1 97.94 95 ASN B CA 1
ATOM 3037 C C . ASN B 1 95 ? 5.688 -26.109 -21.25 1 97.94 95 ASN B C 1
ATOM 3039 O O . ASN B 1 95 ? 6.875 -26.391 -21.391 1 97.94 95 ASN B O 1
ATOM 3043 N N . ILE B 1 96 ? 4.902 -26.594 -20.312 1 98.31 96 ILE B N 1
ATOM 3044 C CA . ILE B 1 96 ? 5.293 -27.844 -19.688 1 98.31 96 ILE B CA 1
ATOM 3045 C C . ILE B 1 96 ? 5.168 -28.984 -20.688 1 98.31 96 ILE B C 1
ATOM 3047 O O . ILE B 1 96 ? 4.133 -29.141 -21.328 1 98.31 96 ILE B O 1
ATOM 3051 N N . ALA B 1 97 ? 6.246 -29.766 -20.781 1 97.25 97 ALA B N 1
ATOM 3052 C CA . ALA B 1 97 ? 6.254 -30.859 -21.75 1 97.25 97 ALA B CA 1
ATOM 3053 C C . ALA B 1 97 ? 6.723 -32.156 -21.094 1 97.25 97 ALA B C 1
ATOM 3055 O O . ALA B 1 97 ? 7.535 -32.125 -20.172 1 97.25 97 ALA B O 1
ATOM 3056 N N . TYR B 1 98 ? 6.102 -33.188 -21.578 1 95.5 98 TYR B N 1
ATOM 3057 C CA . TYR B 1 98 ? 6.57 -34.5 -21.219 1 95.5 98 TYR B CA 1
ATOM 3058 C C . TYR B 1 98 ? 7.633 -35 -22.188 1 95.5 98 TYR B C 1
ATOM 3060 O O . TYR B 1 98 ? 7.414 -35 -23.406 1 95.5 98 TYR B O 1
ATOM 3068 N N . GLU B 1 99 ? 8.781 -35.25 -21.625 1 90.56 99 GLU B N 1
ATOM 3069 C CA . GLU B 1 99 ? 9.852 -35.781 -22.469 1 90.56 99 GLU B CA 1
ATOM 3070 C C . GLU B 1 99 ? 9.789 -37.312 -22.531 1 90.56 99 GLU B C 1
ATOM 3072 O O . GLU B 1 99 ? 9.781 -38 -21.5 1 90.56 99 GLU B O 1
ATOM 3077 N N . TYR B 1 100 ? 9.719 -37.812 -23.781 1 87.12 100 TYR B N 1
ATOM 3078 C CA . TYR B 1 100 ? 9.711 -39.25 -23.938 1 87.12 100 TYR B CA 1
ATOM 3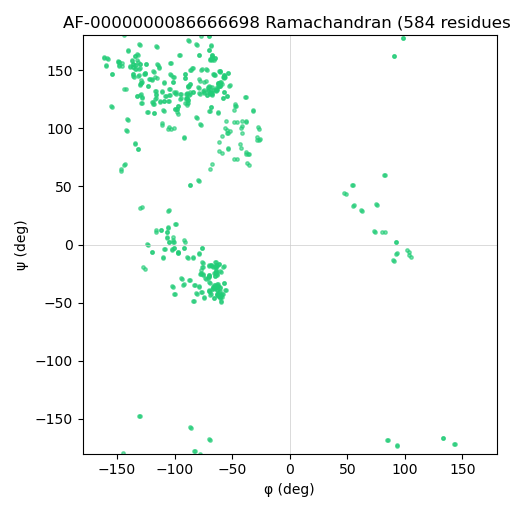079 C C . TYR B 1 100 ? 10.68 -39.688 -25.031 1 87.12 100 TYR B C 1
ATOM 3081 O O . TYR B 1 100 ? 11.047 -38.906 -25.891 1 87.12 100 TYR B O 1
ATOM 3089 N N . GLN B 1 101 ? 11.203 -40.906 -24.859 1 88.19 101 GLN B N 1
ATOM 3090 C CA . GLN B 1 101 ? 12.133 -41.469 -25.828 1 88.19 101 GLN B CA 1
ATOM 3091 C C . GLN B 1 101 ? 11.391 -42.25 -26.906 1 88.19 101 GLN B C 1
ATOM 3093 O O . GLN B 1 101 ? 10.406 -42.906 -26.625 1 88.19 101 GLN B O 1
ATOM 3098 N N . SER B 1 102 ? 11.781 -41.875 -28.094 1 85.81 102 SER B N 1
ATOM 3099 C CA . SER B 1 102 ? 11.25 -42.625 -29.219 1 85.81 102 SER B CA 1
ATOM 3100 C C . SER B 1 102 ? 12.359 -43.031 -30.188 1 85.81 102 SER B C 1
ATOM 3102 O O . SER B 1 102 ? 13.508 -42.594 -30.047 1 85.81 102 SER B O 1
ATOM 3104 N N . LEU B 1 103 ? 12.195 -44.031 -30.969 1 86.69 103 LEU B N 1
ATOM 3105 C CA . LEU B 1 103 ? 13.133 -44.406 -32.031 1 86.69 103 LEU B CA 1
ATOM 3106 C C . LEU B 1 103 ? 12.836 -43.656 -33.312 1 86.69 103 LEU B C 1
ATOM 3108 O O . LEU B 1 103 ? 11.672 -43.5 -33.719 1 86.69 103 LEU B O 1
ATOM 3112 N N . ASP B 1 104 ? 13.93 -43.094 -33.844 1 83.44 104 ASP B N 1
ATOM 3113 C CA . ASP B 1 104 ? 13.727 -42.406 -35.125 1 83.44 104 ASP B CA 1
ATOM 3114 C C . ASP B 1 104 ? 13.633 -43.406 -36.281 1 83.44 104 ASP B C 1
ATOM 3116 O O . ASP B 1 104 ? 13.547 -44.625 -36.031 1 83.44 104 ASP B O 1
ATOM 3120 N N . GLU B 1 105 ? 13.445 -42.812 -37.5 1 85.94 105 GLU B N 1
ATOM 3121 C CA . GLU B 1 105 ? 13.273 -43.656 -38.656 1 85.94 105 GLU B CA 1
ATOM 3122 C C . GLU B 1 105 ? 14.461 -44.594 -38.844 1 85.94 105 GLU B C 1
ATOM 3124 O O . GLU B 1 105 ? 14.352 -45.625 -39.531 1 85.94 105 GLU B O 1
ATOM 3129 N N . TYR B 1 106 ? 15.555 -44.312 -38.281 1 90.75 106 TYR B N 1
ATOM 3130 C CA . TYR B 1 106 ? 16.766 -45.094 -38.438 1 90.75 106 TYR B CA 1
ATOM 3131 C C . TYR B 1 106 ? 16.984 -46 -37.219 1 90.75 106 TYR B C 1
ATOM 3133 O O . TYR B 1 106 ? 18.031 -46.656 -37.094 1 90.75 106 TYR B O 1
ATOM 3141 N N . GLY B 1 107 ? 16 -46.031 -36.312 1 87.31 107 GLY B N 1
ATOM 3142 C CA . GLY B 1 107 ? 16.094 -46.875 -35.125 1 87.31 107 GLY B CA 1
ATOM 3143 C C . GLY B 1 107 ? 16.938 -46.281 -34.031 1 87.31 107 GLY B C 1
ATOM 3144 O O . GLY B 1 107 ? 17.328 -47 -33.094 1 87.31 107 GLY B O 1
ATOM 3145 N N . GLN B 1 108 ? 17.25 -45 -34.25 1 89.44 108 GLN B N 1
ATOM 3146 C CA . GLN B 1 108 ? 18.047 -44.344 -33.219 1 89.44 108 GLN B CA 1
ATOM 3147 C C . GLN B 1 108 ? 17.156 -43.688 -32.188 1 89.44 108 GLN B C 1
ATOM 3149 O O . GLN B 1 108 ? 16.109 -43.125 -32.5 1 89.44 108 GLN B O 1
ATOM 3154 N N . GLN B 1 109 ? 17.594 -43.75 -30.953 1 88.5 109 GLN B N 1
ATOM 3155 C CA . GLN B 1 109 ? 16.844 -43.156 -29.859 1 88.5 109 GLN B CA 1
ATOM 3156 C C . GLN B 1 109 ? 16.828 -41.625 -29.953 1 88.5 109 GLN B C 1
ATOM 3158 O O . GLN B 1 109 ? 17.875 -41 -30.156 1 88.5 109 GLN B O 1
ATOM 3163 N N . THR B 1 110 ? 15.562 -41.188 -30.094 1 87.25 110 THR B N 1
ATOM 3164 C CA . THR B 1 110 ? 15.398 -39.719 -30.094 1 87.25 110 THR B CA 1
ATOM 3165 C C . THR B 1 110 ? 14.453 -39.281 -28.984 1 87.25 110 THR B C 1
ATOM 3167 O O . THR B 1 110 ? 13.555 -40.031 -28.594 1 87.25 110 THR B O 1
ATOM 3170 N N . SER B 1 111 ? 14.805 -38.125 -28.375 1 86.06 111 SER B N 1
ATOM 3171 C CA . SER B 1 111 ? 13.945 -37.562 -27.359 1 86.06 111 SER B CA 1
ATOM 3172 C C . SER B 1 111 ? 12.898 -36.625 -27.984 1 86.06 111 SER B C 1
ATOM 3174 O O . SER B 1 111 ? 13.234 -35.781 -28.812 1 86.06 111 SER B O 1
ATOM 3176 N N . LEU B 1 112 ? 11.578 -36.938 -27.75 1 87.38 112 LEU B N 1
ATOM 3177 C CA . LEU B 1 112 ? 10.477 -36.094 -28.234 1 87.38 112 LEU B CA 1
ATOM 3178 C C . LEU B 1 112 ? 9.734 -35.469 -27.062 1 87.38 112 LEU B C 1
ATOM 3180 O O . LEU B 1 112 ? 9.766 -35.969 -25.938 1 87.38 112 LEU B O 1
ATOM 3184 N N . ASP B 1 113 ? 9.125 -34.281 -27.344 1 90.81 113 ASP B N 1
ATOM 3185 C CA . ASP B 1 113 ? 8.367 -33.562 -26.344 1 90.81 113 ASP B CA 1
ATOM 3186 C C . ASP B 1 113 ? 6.871 -33.562 -26.656 1 90.81 113 ASP B C 1
ATOM 3188 O O . ASP B 1 113 ? 6.477 -33.438 -27.812 1 90.81 113 ASP B O 1
ATOM 3192 N N . TYR B 1 114 ? 6.184 -33.875 -25.703 1 93.25 114 TYR B N 1
ATOM 3193 C CA . TYR B 1 114 ? 4.734 -33.719 -25.781 1 93.25 114 TYR B CA 1
ATOM 3194 C C . TYR B 1 114 ? 4.258 -32.594 -24.906 1 93.25 114 TYR B C 1
ATOM 3196 O O . TYR B 1 114 ? 4.363 -32.656 -23.672 1 93.25 114 TYR B O 1
ATOM 3204 N N . ASN B 1 115 ? 3.707 -31.531 -25.516 1 96.06 115 ASN B N 1
ATOM 3205 C CA . ASN B 1 115 ? 3.225 -30.375 -24.766 1 96.06 115 ASN B CA 1
ATOM 3206 C C . ASN B 1 115 ? 1.939 -30.703 -24 1 96.06 115 ASN B C 1
ATOM 3208 O O . ASN B 1 115 ? 0.994 -31.234 -24.578 1 96.06 115 ASN B O 1
ATOM 3212 N N . MET B 1 116 ? 1.967 -30.391 -22.766 1 97.62 116 MET B N 1
ATOM 3213 C CA . MET B 1 116 ? 0.771 -30.609 -21.969 1 97.62 116 MET B CA 1
ATOM 3214 C C . MET B 1 116 ? -0.276 -29.531 -22.234 1 97.62 116 MET B C 1
ATOM 3216 O O . MET B 1 116 ? 0.065 -28.406 -22.609 1 97.62 116 MET B O 1
ATOM 3220 N N . GLY B 1 117 ? -1.557 -29.922 -22.078 1 98 117 GLY B N 1
ATOM 3221 C CA . GLY B 1 117 ? -2.615 -28.938 -22.172 1 98 117 GLY B CA 1
ATOM 3222 C C . GLY B 1 117 ? -2.543 -27.875 -21.078 1 98 117 GLY B C 1
ATOM 3223 O O . GLY B 1 117 ? -2.373 -28.219 -19.906 1 98 117 GLY B O 1
ATOM 3224 N N . VAL B 1 118 ? -2.65 -26.625 -21.5 1 98.62 118 VAL B N 1
ATOM 3225 C CA . VAL B 1 118 ? -2.512 -25.531 -20.547 1 98.62 118 VAL B CA 1
ATOM 3226 C C . VAL B 1 118 ? -3.877 -25.172 -19.969 1 98.62 118 VAL B C 1
ATOM 3228 O O . VAL B 1 118 ? -4.844 -24.984 -20.703 1 98.62 118 VAL B O 1
ATOM 3231 N N . HIS B 1 119 ? -3.957 -25.172 -18.672 1 98.69 119 HIS B N 1
ATOM 3232 C CA . HIS B 1 119 ? -5.152 -24.672 -18 1 98.69 119 HIS B CA 1
ATOM 3233 C C . HIS B 1 119 ? -5.121 -23.156 -17.859 1 98.69 119 HIS B C 1
ATOM 3235 O O . HIS B 1 119 ? -6.09 -22.484 -18.188 1 98.69 119 HIS B O 1
ATOM 3241 N N . SER B 1 120 ? -4.043 -22.625 -17.391 1 98.5 120 SER B N 1
ATOM 3242 C CA . SER B 1 120 ? -3.91 -21.188 -17.234 1 98.5 120 SER B CA 1
ATOM 3243 C C . SER B 1 120 ? -2.443 -20.766 -17.156 1 98.5 120 SER B C 1
ATOM 3245 O O . SER B 1 120 ? -1.575 -21.594 -16.859 1 98.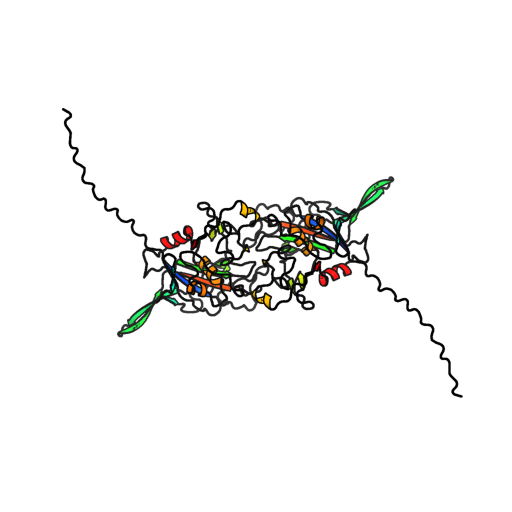5 120 SER B O 1
ATOM 3247 N N . THR B 1 121 ? -2.188 -19.547 -17.531 1 98.25 121 THR B N 1
ATOM 3248 C CA . THR B 1 121 ? -0.893 -18.891 -17.391 1 98.25 121 THR B CA 1
ATOM 3249 C C . THR B 1 121 ? -1.053 -17.516 -16.734 1 98.25 121 THR B C 1
ATOM 3251 O O . THR B 1 121 ? -1.911 -16.734 -17.141 1 98.25 121 THR B O 1
ATOM 3254 N N . HIS B 1 122 ? -0.265 -17.297 -15.695 1 98.06 122 HIS B N 1
ATOM 3255 C CA . HIS B 1 122 ? -0.319 -16 -15.016 1 98.06 122 HIS B CA 1
ATOM 3256 C C . HIS B 1 122 ? 1.077 -15.414 -14.852 1 98.06 122 HIS B C 1
ATOM 3258 O O . HIS B 1 122 ? 2.033 -16.141 -14.57 1 98.06 122 HIS B O 1
ATOM 3264 N N . SER B 1 123 ? 1.191 -14.164 -15.086 1 97.81 123 SER B N 1
ATOM 3265 C CA . SER B 1 123 ? 2.312 -13.375 -14.594 1 97.81 123 SER B CA 1
ATOM 3266 C C . SER B 1 123 ? 1.95 -12.641 -13.305 1 97.81 123 SER B C 1
ATOM 3268 O O . SER B 1 123 ? 0.99 -11.867 -13.273 1 97.81 123 SER B O 1
ATOM 3270 N N . VAL B 1 124 ? 2.65 -12.93 -12.234 1 98 124 VAL B N 1
ATOM 3271 C CA . VAL B 1 124 ? 2.377 -12.359 -10.922 1 98 124 VAL B CA 1
ATOM 3272 C C . VAL B 1 124 ? 3.568 -11.516 -10.469 1 98 124 VAL B C 1
ATOM 3274 O O . VAL B 1 124 ? 4.715 -11.961 -10.547 1 98 124 VAL B O 1
ATOM 3277 N N . PHE B 1 125 ? 3.273 -10.312 -10 1 97.75 125 PHE B N 1
ATOM 3278 C CA . PHE B 1 125 ? 4.363 -9.414 -9.633 1 97.75 125 PHE B CA 1
ATOM 3279 C C . PHE B 1 125 ? 4.156 -8.852 -8.234 1 97.75 125 PHE B C 1
ATOM 3281 O O . PHE B 1 125 ? 3.029 -8.539 -7.844 1 97.75 125 PHE B O 1
ATOM 3288 N N . ASN B 1 126 ? 5.203 -8.781 -7.5 1 97.62 126 ASN B N 1
ATOM 3289 C CA . ASN B 1 126 ? 5.32 -7.941 -6.312 1 97.62 126 ASN B CA 1
ATOM 3290 C C . ASN B 1 126 ? 6.02 -6.621 -6.621 1 97.62 126 ASN B C 1
ATOM 3292 O O . ASN B 1 126 ? 7.215 -6.602 -6.922 1 97.62 126 ASN B O 1
ATOM 3296 N N . CYS B 1 127 ? 5.324 -5.52 -6.547 1 97.06 127 CYS B N 1
ATOM 3297 C CA . CYS B 1 127 ? 5.836 -4.199 -6.887 1 97.06 127 CYS B CA 1
ATOM 3298 C C . CYS B 1 127 ? 6.125 -3.383 -5.633 1 97.06 127 CYS B C 1
ATOM 3300 O O . CYS B 1 127 ? 5.906 -2.172 -5.609 1 97.06 127 CYS B O 1
ATOM 3302 N N . TRP B 1 128 ? 6.438 -4.047 -4.645 1 96.25 128 TRP B N 1
ATOM 3303 C CA . TRP B 1 128 ? 6.777 -3.494 -3.338 1 96.25 128 TRP B CA 1
ATOM 3304 C C . TRP B 1 128 ? 5.52 -3.24 -2.51 1 96.25 128 TRP B C 1
ATOM 3306 O O . TRP B 1 128 ? 4.441 -3.73 -2.846 1 96.25 128 TRP B O 1
ATOM 3316 N N . ARG B 1 129 ? 5.566 -2.553 -1.436 1 96.62 129 ARG B N 1
ATOM 3317 C CA . ARG B 1 129 ? 4.645 -2.604 -0.307 1 96.62 129 ARG B CA 1
ATOM 3318 C C . ARG B 1 129 ? 3.328 -1.909 -0.646 1 96.62 129 ARG B C 1
ATOM 3320 O O . ARG B 1 129 ? 2.281 -2.248 -0.089 1 96.62 129 ARG B O 1
ATOM 3327 N N . PHE B 1 130 ? 3.34 -0.975 -1.564 1 97.12 130 PHE B N 1
ATOM 3328 C CA . PHE B 1 130 ? 2.127 -0.22 -1.854 1 97.12 130 PHE B CA 1
ATOM 3329 C C . PHE B 1 130 ? 1.405 -0.798 -3.064 1 97.12 130 PHE B C 1
ATOM 3331 O O . PHE B 1 130 ? 0.304 -0.362 -3.404 1 97.12 130 PHE B O 1
ATOM 3338 N N . LEU B 1 131 ? 2.029 -1.701 -3.686 1 96.69 131 LEU B N 1
ATOM 3339 C CA . LEU B 1 131 ? 1.475 -2.518 -4.758 1 96.69 131 LEU B CA 1
ATOM 3340 C C . LEU B 1 131 ? 2.008 -3.945 -4.688 1 96.69 131 LEU B C 1
ATOM 3342 O O . LEU B 1 131 ? 2.721 -4.391 -5.59 1 96.69 131 LEU B O 1
ATOM 3346 N N . PRO B 1 132 ? 1.583 -4.625 -3.674 1 96.56 132 PRO B N 1
ATOM 3347 C CA . PRO B 1 132 ? 2.277 -5.855 -3.289 1 96.56 132 PRO B CA 1
ATOM 3348 C C . PRO B 1 132 ? 1.959 -7.027 -4.219 1 96.56 132 PRO B C 1
ATOM 3350 O O . PRO B 1 132 ? 2.676 -8.031 -4.219 1 96.56 132 PRO B O 1
ATOM 3353 N N . CYS B 1 133 ? 0.868 -6.926 -4.961 1 97.31 133 CYS B N 1
ATOM 3354 C CA . CYS B 1 133 ? 0.561 -8.016 -5.883 1 97.31 133 CYS B CA 1
ATOM 3355 C C . CYS B 1 133 ? -0.299 -7.523 -7.039 1 97.31 133 CYS B C 1
ATOM 3357 O O . CYS B 1 133 ? -1.422 -7.062 -6.832 1 97.31 133 CYS B O 1
ATOM 3359 N N . ILE B 1 134 ? 0.202 -7.645 -8.211 1 96.69 134 ILE B N 1
ATOM 3360 C CA . ILE B 1 134 ? -0.572 -7.492 -9.438 1 96.69 134 ILE B CA 1
ATOM 3361 C C . ILE B 1 134 ? -0.319 -8.68 -10.359 1 96.69 134 ILE B C 1
ATOM 3363 O O . ILE B 1 134 ? 0.688 -9.383 -10.211 1 96.69 134 ILE B O 1
ATOM 3367 N N . TYR B 1 135 ? -1.266 -8.922 -11.195 1 96.94 135 TYR B N 1
ATOM 3368 C CA . TYR B 1 135 ? -1.091 -10.086 -12.062 1 96.94 135 TYR B CA 1
ATOM 3369 C C . TYR B 1 135 ? -1.777 -9.875 -13.406 1 96.94 135 TYR B C 1
ATOM 3371 O O . TYR B 1 135 ? -2.611 -8.977 -13.555 1 96.94 135 TYR B O 1
ATOM 3379 N N . ALA B 1 136 ? -1.339 -10.562 -14.367 1 96.31 136 ALA B N 1
ATOM 3380 C CA . ALA B 1 136 ? -1.96 -10.672 -15.68 1 96.31 136 ALA B CA 1
ATOM 3381 C C . ALA B 1 136 ? -2.195 -12.133 -16.062 1 96.31 136 ALA B C 1
ATOM 3383 O O . ALA B 1 136 ? -1.42 -13.008 -15.672 1 96.31 136 ALA B O 1
ATOM 3384 N N . ASP B 1 137 ? -3.281 -12.367 -16.797 1 94.94 137 ASP B N 1
ATOM 3385 C CA . ASP B 1 137 ? -3.604 -13.719 -17.219 1 94.94 137 ASP B CA 1
ATOM 3386 C C . ASP B 1 137 ? -2.895 -14.062 -18.531 1 94.94 137 ASP B C 1
ATOM 3388 O O . ASP B 1 137 ? -3.525 -14.531 -19.484 1 94.94 137 ASP B O 1
ATOM 3392 N N . ALA B 1 138 ? -1.589 -13.828 -18.547 1 95.88 138 ALA B N 1
ATOM 3393 C CA . ALA B 1 138 ? -0.762 -14.086 -19.719 1 95.88 138 ALA B CA 1
ATOM 3394 C C . ALA B 1 138 ? 0.715 -14.172 -19.344 1 95.88 138 ALA B C 1
ATOM 3396 O O . ALA B 1 138 ? 1.104 -13.789 -18.234 1 95.88 138 ALA B O 1
ATOM 3397 N N . ASP B 1 139 ? 1.417 -14.766 -20.219 1 96.81 139 ASP B N 1
ATOM 3398 C CA . ASP B 1 139 ? 2.871 -14.648 -20.188 1 96.81 139 ASP B CA 1
ATOM 3399 C C . ASP B 1 139 ? 3.322 -13.289 -20.734 1 96.81 139 ASP B C 1
ATOM 3401 O O . ASP B 1 139 ? 3.406 -13.102 -21.953 1 96.81 139 ASP B O 1
ATOM 3405 N N . THR B 1 140 ? 3.676 -12.438 -19.844 1 95.25 140 THR B N 1
ATOM 3406 C CA . THR B 1 140 ? 3.938 -11.055 -20.25 1 95.25 140 THR B CA 1
ATOM 3407 C C . THR B 1 140 ? 5.289 -10.945 -20.953 1 95.25 140 THR B C 1
ATOM 3409 O O . THR B 1 140 ? 5.559 -9.945 -21.625 1 95.25 140 THR B O 1
ATOM 3412 N N . SER B 1 141 ? 6.105 -11.93 -20.828 1 94.75 141 SER B N 1
ATOM 3413 C CA . SER B 1 141 ? 7.43 -11.891 -21.438 1 94.75 141 SER B CA 1
ATOM 3414 C C . SER B 1 141 ? 7.352 -12.133 -22.938 1 94.75 141 SER B C 1
ATOM 3416 O O . SER B 1 141 ? 8.367 -12.07 -23.641 1 94.75 141 SER B O 1
ATOM 3418 N N . ILE B 1 142 ? 6.191 -12.391 -23.469 1 94.56 142 ILE B N 1
ATOM 3419 C CA . ILE B 1 142 ? 6.105 -12.641 -24.906 1 94.56 142 ILE B CA 1
ATOM 3420 C C . ILE B 1 142 ? 5.121 -11.664 -25.547 1 94.56 142 ILE B C 1
ATOM 3422 O O . ILE B 1 142 ? 4.824 -11.766 -26.734 1 94.56 142 ILE B O 1
ATOM 3426 N N . VAL B 1 143 ? 4.539 -10.797 -24.719 1 91.06 143 VAL B N 1
ATOM 3427 C CA . VAL B 1 143 ? 3.559 -9.836 -25.219 1 91.06 143 VAL B CA 1
ATOM 3428 C C . VAL B 1 143 ? 4.27 -8.586 -25.719 1 91.06 143 VAL B C 1
ATOM 3430 O O . VAL B 1 143 ? 5.195 -8.086 -25.078 1 91.06 143 VAL B O 1
ATOM 3433 N N . GLU B 1 144 ? 3.854 -8.07 -26.797 1 86.56 144 GLU B N 1
ATOM 3434 C CA . GLU B 1 144 ? 4.48 -6.887 -27.391 1 86.56 144 GLU B CA 1
ATOM 3435 C C . GLU B 1 144 ? 3.992 -5.613 -26.703 1 86.56 144 GLU B C 1
ATOM 3437 O O . GLU B 1 144 ? 4.781 -4.707 -26.438 1 86.56 144 GLU B O 1
ATOM 3442 N N . ASP B 1 145 ? 2.701 -5.527 -26.438 1 85 145 ASP B N 1
ATOM 3443 C CA . ASP B 1 145 ? 2.107 -4.375 -25.766 1 85 145 ASP B CA 1
ATOM 3444 C C . ASP B 1 145 ? 1.013 -4.809 -24.797 1 85 145 ASP B C 1
ATOM 3446 O O . ASP B 1 145 ? -0.139 -4.996 -25.188 1 85 145 ASP B O 1
ATOM 3450 N N . LEU B 1 146 ? 1.392 -4.91 -23.562 1 80 146 LEU B N 1
ATOM 3451 C CA . LEU B 1 146 ? 0.497 -5.465 -22.562 1 80 146 LEU B CA 1
ATOM 3452 C C . LEU B 1 146 ? -0.755 -4.609 -22.406 1 80 146 LEU B C 1
ATOM 3454 O O . LEU B 1 146 ? -1.862 -5.137 -22.281 1 80 146 LEU B O 1
ATOM 3458 N N . GLU B 1 147 ? -0.672 -3.328 -22.375 1 73 147 GLU B N 1
ATOM 3459 C CA . GLU B 1 147 ? -1.798 -2.438 -22.109 1 73 147 GLU B CA 1
ATOM 3460 C C . GLU B 1 147 ? -2.848 -2.531 -23.219 1 73 147 GLU B C 1
ATOM 3462 O O . GLU B 1 147 ? -4.016 -2.209 -23 1 73 147 GLU B O 1
ATOM 3467 N N . VAL B 1 148 ? -2.428 -3.02 -24.25 1 67.88 148 VAL B N 1
ATOM 3468 C CA . VAL B 1 148 ? -3.34 -3.195 -25.375 1 67.88 148 VAL B CA 1
ATOM 3469 C C . VAL B 1 148 ? -3.971 -4.582 -25.328 1 67.88 148 VAL B C 1
ATOM 3471 O O . VAL B 1 148 ? -5.176 -4.734 -25.531 1 67.88 148 VAL B O 1
ATOM 3474 N N . GLU B 1 149 ? -3.182 -5.496 -24.859 1 74 149 GLU B N 1
ATOM 3475 C CA . GLU B 1 149 ? -3.592 -6.891 -24.984 1 74 149 GLU B CA 1
ATOM 3476 C C . GLU B 1 149 ? -4.137 -7.43 -23.656 1 74 149 GLU B C 1
ATOM 3478 O O . GLU B 1 149 ? -5.031 -8.273 -23.656 1 74 149 GLU B O 1
ATOM 3483 N N . HIS B 1 150 ? -3.51 -6.949 -22.703 1 78.12 150 HIS B N 1
ATOM 3484 C CA . HIS B 1 150 ? -3.855 -7.41 -21.359 1 78.12 150 HIS B CA 1
ATOM 3485 C C . HIS B 1 150 ? -3.834 -6.258 -20.359 1 78.12 150 HIS B C 1
ATOM 3487 O O . HIS B 1 150 ? -3.559 -5.113 -20.734 1 78.12 150 HIS B O 1
ATOM 3493 N N . ARG B 1 151 ? -4.367 -6.5 -19.25 1 84.69 151 ARG B N 1
ATOM 3494 C CA . ARG B 1 151 ? -4.328 -5.496 -18.188 1 84.69 151 ARG B CA 1
ATOM 3495 C C . ARG B 1 151 ? -3.797 -6.09 -16.891 1 84.69 151 AR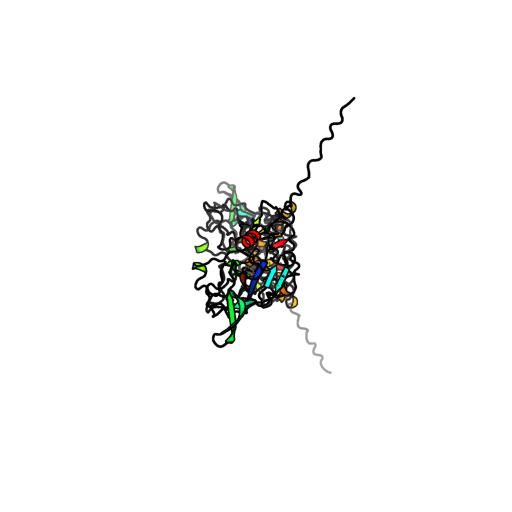G B C 1
ATOM 3497 O O . ARG B 1 151 ? -4.012 -7.273 -16.609 1 84.69 151 ARG B O 1
ATOM 3504 N N . TRP B 1 152 ? -3.021 -5.285 -16.297 1 93 152 TRP B N 1
ATOM 3505 C CA . TRP B 1 152 ? -2.641 -5.652 -14.938 1 93 152 TRP B CA 1
ATOM 3506 C C . TRP B 1 152 ? -3.84 -5.578 -14 1 93 152 TRP B C 1
ATOM 3508 O O . TRP B 1 152 ? -4.59 -4.602 -14.016 1 93 152 TRP B O 1
ATOM 3518 N N . MET B 1 153 ? -3.963 -6.613 -13.305 1 93.44 153 MET B N 1
ATOM 3519 C CA . MET B 1 153 ? -5.012 -6.656 -12.289 1 93.44 153 MET B CA 1
ATOM 3520 C C . MET B 1 153 ? -4.414 -6.598 -10.883 1 93.44 153 MET B C 1
ATOM 3522 O O . MET B 1 153 ? -3.352 -7.168 -10.633 1 93.44 153 MET B O 1
ATOM 3526 N N . GLN B 1 154 ? -5.09 -5.867 -10.07 1 94.75 154 GLN B N 1
ATOM 3527 C CA . GLN B 1 154 ? -4.695 -5.863 -8.664 1 94.75 154 GLN B CA 1
ATOM 3528 C C . GLN B 1 154 ? -5.332 -7.027 -7.91 1 94.75 154 GLN B C 1
ATOM 3530 O O . GLN B 1 154 ? -6.414 -7.492 -8.273 1 94.75 154 GLN B O 1
ATOM 3535 N N . LEU B 1 155 ? -4.695 -7.465 -6.902 1 97.5 155 LEU B N 1
ATOM 3536 C CA . LEU B 1 155 ? -5.234 -8.539 -6.078 1 97.5 155 LEU B CA 1
ATOM 3537 C C . LEU B 1 155 ? -6.445 -8.07 -5.285 1 97.5 155 LEU B C 1
ATOM 3539 O O . LEU B 1 155 ? -6.336 -7.156 -4.461 1 97.5 155 LEU B O 1
ATOM 3543 N N . GLU B 1 156 ? -7.562 -8.609 -5.566 1 97.31 156 GLU B N 1
ATOM 3544 C CA . GLU B 1 156 ? -8.82 -8.359 -4.875 1 97.31 156 GLU B CA 1
ATOM 3545 C C . GLU B 1 156 ? -9.531 -9.672 -4.539 1 97.31 156 GLU B C 1
ATOM 3547 O O . GLU B 1 156 ? -9.195 -10.719 -5.086 1 97.31 156 GLU B O 1
ATOM 3552 N N . PHE B 1 157 ? -10.469 -9.547 -3.658 1 98.12 157 PHE B N 1
ATOM 3553 C CA . PHE B 1 157 ? -11.016 -10.781 -3.096 1 98.12 157 PHE B CA 1
ATOM 3554 C C . PHE B 1 157 ? -12.539 -10.758 -3.131 1 98.12 157 PHE B C 1
ATOM 3556 O O . PHE B 1 157 ? -13.156 -9.688 -3.156 1 98.12 157 PHE B O 1
ATOM 3563 N N . ASP B 1 158 ? -13.023 -11.922 -3.229 1 97.81 158 ASP B N 1
ATOM 3564 C CA . ASP B 1 158 ? -14.438 -12.18 -2.969 1 97.81 158 ASP B CA 1
ATOM 3565 C C . ASP B 1 158 ? -14.633 -12.867 -1.62 1 97.81 158 ASP B C 1
ATOM 3567 O O . ASP B 1 158 ? -13.969 -13.859 -1.324 1 97.81 158 ASP B O 1
ATOM 3571 N N . HIS B 1 159 ? -15.43 -12.242 -0.803 1 97.25 159 HIS B N 1
ATOM 3572 C CA . HIS B 1 159 ? -15.852 -12.898 0.432 1 97.25 159 HIS B CA 1
ATOM 3573 C C . HIS B 1 159 ? -17.016 -13.859 0.182 1 97.25 159 HIS B C 1
ATOM 3575 O O . HIS B 1 159 ? -18.141 -13.422 -0.078 1 97.25 159 HIS B O 1
ATOM 3581 N N . ASP B 1 160 ? -16.719 -15.078 0.283 1 94.88 160 ASP B N 1
ATOM 3582 C CA . ASP B 1 160 ? -17.703 -16.094 -0.076 1 94.88 160 ASP B CA 1
ATOM 3583 C C . ASP B 1 160 ? -18.922 -16 0.826 1 94.88 160 ASP B C 1
ATOM 3585 O O . ASP B 1 160 ? -18.844 -16.266 2.027 1 94.88 160 ASP B O 1
ATOM 3589 N N . SER B 1 161 ? -20.016 -15.656 0.295 1 92.69 161 SER B N 1
ATOM 3590 C CA . SER B 1 161 ? -21.234 -15.484 1.074 1 92.69 161 SER B CA 1
ATOM 3591 C C . SER B 1 161 ? -21.766 -16.828 1.565 1 92.69 161 SER B C 1
ATOM 3593 O O . SER B 1 161 ? -22.453 -16.891 2.59 1 92.69 161 SER B O 1
ATOM 3595 N N . ARG B 1 162 ? -21.453 -17.891 0.823 1 94.06 162 ARG B N 1
ATOM 3596 C CA . ARG B 1 162 ? -21.938 -19.219 1.179 1 94.06 162 ARG B CA 1
ATOM 3597 C C . ARG B 1 162 ? -21.125 -19.812 2.334 1 94.06 162 ARG B C 1
ATOM 3599 O O . ARG B 1 162 ? -21.625 -20.656 3.08 1 94.06 162 ARG B O 1
ATOM 3606 N N . GLU B 1 163 ? -19.938 -19.375 2.457 1 95.94 163 GLU B N 1
ATOM 3607 C CA . GLU B 1 163 ? -19.062 -19.828 3.533 1 95.94 163 GLU B CA 1
ATOM 3608 C C . GLU B 1 163 ? -18.344 -18.641 4.195 1 95.94 163 GLU B C 1
ATOM 3610 O O . GLU B 1 163 ? -17.188 -18.359 3.891 1 95.94 163 GLU B O 1
ATOM 3615 N N . PRO B 1 164 ? -18.969 -18.062 5.145 1 95.88 164 PRO B N 1
ATOM 3616 C CA . PRO B 1 164 ? -18.375 -16.906 5.809 1 95.88 164 PRO B CA 1
ATOM 3617 C C . PRO B 1 164 ? -16.969 -17.203 6.344 1 95.88 164 PRO B C 1
ATOM 3619 O O . PRO B 1 164 ? -16.75 -18.234 6.984 1 95.88 164 PRO B O 1
ATOM 3622 N N . GLY B 1 165 ? -16.047 -16.359 5.977 1 97.44 165 GLY B N 1
ATOM 3623 C CA . GLY B 1 165 ? -14.656 -16.547 6.367 1 97.44 165 GLY B CA 1
ATOM 3624 C C . GLY B 1 165 ? -13.781 -17.078 5.238 1 97.44 165 GLY B C 1
ATOM 3625 O O . GLY B 1 165 ? -12.555 -17.078 5.352 1 97.44 165 GLY B O 1
ATOM 3626 N N . MET B 1 166 ? -14.414 -17.469 4.152 1 98.06 166 MET B N 1
ATOM 3627 C CA . MET B 1 166 ? -13.688 -17.984 2.996 1 98.06 166 MET B CA 1
ATOM 3628 C C . MET B 1 166 ? -13.32 -16.844 2.045 1 98.06 166 MET B C 1
ATOM 3630 O O . MET B 1 166 ? -14.18 -16.062 1.65 1 98.06 166 MET B O 1
ATOM 3634 N N . THR B 1 167 ? -12.039 -16.797 1.751 1 98.44 167 THR B N 1
ATOM 3635 C CA . THR B 1 167 ? -11.531 -15.797 0.813 1 98.44 167 THR B CA 1
ATOM 3636 C C . THR B 1 167 ? -11.32 -16.406 -0.567 1 98.44 167 THR B C 1
ATOM 3638 O O . THR B 1 167 ? -10.734 -17.484 -0.692 1 98.44 167 THR B O 1
ATOM 3641 N N . ARG B 1 168 ? -11.82 -15.742 -1.581 1 98.25 168 ARG B N 1
ATOM 3642 C CA . ARG B 1 168 ? -11.555 -16.141 -2.959 1 98.25 168 ARG B CA 1
ATOM 3643 C C . ARG B 1 168 ? -10.922 -15.008 -3.748 1 98.25 168 ARG B C 1
ATOM 3645 O O . ARG B 1 168 ? -11.328 -13.852 -3.623 1 98.25 168 ARG B O 1
ATOM 3652 N N . ILE B 1 169 ? -9.938 -15.305 -4.504 1 97.25 169 ILE B N 1
ATOM 3653 C CA . ILE B 1 169 ? -9.289 -14.297 -5.332 1 97.25 169 ILE B CA 1
ATOM 3654 C C . ILE B 1 169 ? -10.203 -13.914 -6.492 1 97.25 169 ILE B C 1
ATOM 3656 O O . ILE B 1 169 ? -10.953 -14.75 -7 1 97.25 169 ILE B O 1
ATOM 3660 N N . SER B 1 170 ? -10.102 -12.664 -6.965 1 89.38 170 SER B N 1
ATOM 3661 C CA . SER B 1 170 ? -10.812 -12.086 -8.102 1 89.38 170 SER B CA 1
ATOM 3662 C C . SER B 1 170 ? -12.203 -11.609 -7.691 1 89.38 170 SER B C 1
ATOM 3664 O O . SER B 1 170 ? -13.211 -12.086 -8.227 1 89.38 170 SER B O 1
ATOM 3666 N N . GLY B 1 171 ? -12.266 -10.766 -6.824 1 93.25 171 GLY B N 1
ATOM 3667 C CA . GLY B 1 171 ? -13.484 -10.086 -6.391 1 93.25 171 GLY B CA 1
ATOM 3668 C C . GLY B 1 171 ? -13.344 -8.578 -6.352 1 93.25 171 GLY B C 1
ATOM 3669 O O . GLY B 1 171 ? -12.719 -7.984 -7.234 1 93.25 171 GLY B O 1
ATOM 3670 N N . SER B 1 172 ? -14.062 -8.008 -5.414 1 93.38 172 SER B N 1
ATOM 3671 C CA . SER B 1 172 ? -14.07 -6.547 -5.355 1 93.38 172 SER B CA 1
ATOM 3672 C C . SER B 1 172 ? -13.531 -6.043 -4.02 1 93.38 172 SER B C 1
ATOM 3674 O O . SER B 1 172 ? -13.297 -4.844 -3.852 1 93.38 172 SER B O 1
ATOM 3676 N N . GLU B 1 173 ? -13.289 -6.98 -3.109 1 96.56 173 GLU B N 1
ATOM 3677 C CA . GLU B 1 173 ? -12.812 -6.574 -1.789 1 96.56 173 GLU B CA 1
ATOM 3678 C C . GLU B 1 173 ? -11.297 -6.422 -1.772 1 96.56 173 GLU B C 1
ATOM 3680 O O . GLU B 1 173 ? -10.586 -7.199 -2.414 1 96.56 173 GLU B O 1
ATOM 3685 N N . ARG B 1 174 ? -10.812 -5.539 -0.926 1 96.38 174 ARG B N 1
ATOM 3686 C CA . ARG B 1 174 ? -9.391 -5.203 -0.924 1 96.38 174 ARG B CA 1
ATOM 3687 C C . ARG B 1 174 ? -8.664 -5.891 0.23 1 96.38 174 ARG B C 1
ATOM 3689 O O . ARG B 1 174 ? -7.445 -5.77 0.365 1 96.38 174 ARG B O 1
ATOM 3696 N N . TYR B 1 175 ? -9.398 -6.566 1.048 1 97.44 175 TYR B N 1
ATOM 3697 C CA . TYR B 1 175 ? -8.852 -7.32 2.17 1 97.44 175 TYR B CA 1
ATOM 3698 C C . TYR B 1 175 ? -9.469 -8.711 2.25 1 97.44 175 TYR B C 1
ATOM 3700 O O . TYR B 1 175 ? -10.523 -8.961 1.652 1 97.44 175 TYR B O 1
ATOM 3708 N N . VAL B 1 176 ? -8.898 -9.594 2.914 1 98 176 VAL B N 1
ATOM 3709 C CA . VAL B 1 176 ? -9.312 -10.992 2.963 1 98 176 VAL B CA 1
ATOM 3710 C C . VAL B 1 176 ? -10.5 -11.141 3.91 1 98 176 VAL B C 1
ATOM 3712 O O . VAL B 1 176 ? -10.773 -10.25 4.719 1 98 176 VAL B O 1
ATOM 3715 N N . ALA B 1 177 ? -11.117 -12.25 3.744 1 97.75 177 ALA B N 1
ATOM 3716 C CA . ALA B 1 177 ? -12.25 -12.578 4.609 1 97.75 177 ALA B CA 1
ATOM 3717 C C . ALA B 1 177 ? -11.781 -13.305 5.871 1 97.75 177 ALA B C 1
ATOM 3719 O O . ALA B 1 177 ? -10.898 -14.156 5.812 1 97.75 177 ALA B O 1
ATOM 3720 N N . GLY B 1 178 ? -12.328 -12.906 7.023 1 96.94 178 GLY B N 1
ATOM 3721 C CA . GLY B 1 178 ? -12.117 -13.656 8.258 1 96.94 178 GLY B CA 1
ATOM 3722 C C . GLY B 1 178 ? -10.906 -13.18 9.039 1 96.94 178 GLY B C 1
ATOM 3723 O O . GLY B 1 178 ? -10 -12.57 8.477 1 96.94 178 GLY B O 1
ATOM 3724 N N . ARG B 1 179 ? -10.883 -13.555 10.266 1 96.62 179 ARG B N 1
ATOM 3725 C CA . ARG B 1 179 ? -9.836 -13.141 11.188 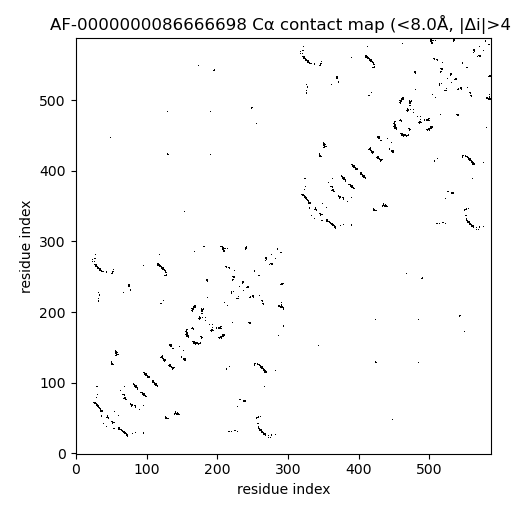1 96.62 179 ARG B CA 1
ATOM 3726 C C . ARG B 1 179 ? -8.68 -14.141 11.203 1 96.62 179 ARG B C 1
ATOM 3728 O O . ARG B 1 179 ? -8.891 -15.336 10.969 1 96.62 179 ARG B O 1
ATOM 3735 N N . ASN B 1 180 ? -7.559 -13.688 11.391 1 93.88 180 ASN B N 1
ATOM 3736 C CA . ASN B 1 180 ? -6.363 -14.469 11.695 1 93.88 180 ASN B CA 1
ATOM 3737 C C . ASN B 1 180 ? -6.121 -15.555 10.656 1 93.88 180 ASN B C 1
ATOM 3739 O O . ASN B 1 180 ? -5.91 -16.719 11.008 1 93.88 180 ASN B O 1
ATOM 3743 N N . PRO B 1 181 ? -6.117 -15.203 9.453 1 95.81 181 PRO B N 1
ATOM 3744 C CA . PRO B 1 181 ? -5.727 -16.219 8.477 1 95.81 181 PRO B CA 1
ATOM 3745 C C . PRO B 1 181 ? -4.324 -16.766 8.727 1 95.81 181 PRO B C 1
ATOM 3747 O O . PRO B 1 181 ? -3.393 -16 8.992 1 95.81 181 PRO B O 1
ATOM 3750 N N . SER B 1 182 ? -4.094 -18.047 8.609 1 92.56 182 SER B N 1
ATOM 3751 C CA . SER B 1 182 ? -2.812 -18.688 8.891 1 92.56 182 SER B CA 1
ATOM 3752 C C . SER B 1 182 ? -1.771 -18.312 7.836 1 92.56 182 SER B C 1
ATOM 3754 O O . SER B 1 182 ? -0.572 -18.5 8.055 1 92.56 182 SER B O 1
ATOM 3756 N N . TRP B 1 183 ? -2.191 -17.875 6.793 1 95.12 183 TRP B N 1
ATOM 3757 C CA . TRP B 1 183 ? -1.32 -17.641 5.645 1 95.12 183 TRP B CA 1
ATOM 3758 C C . TRP B 1 183 ? -0.958 -16.156 5.531 1 95.12 183 TRP B C 1
ATOM 3760 O O . TRP B 1 183 ? -0.271 -15.75 4.594 1 95.12 183 TRP B O 1
ATOM 3770 N N . ILE B 1 184 ? -1.362 -15.281 6.402 1 94.88 184 ILE B N 1
ATOM 3771 C CA . ILE B 1 184 ? -0.914 -13.906 6.578 1 94.88 184 ILE B CA 1
ATOM 3772 C C . ILE B 1 184 ? -0.083 -13.797 7.855 1 94.88 184 ILE B C 1
ATOM 3774 O O . ILE B 1 184 ? -0.521 -14.219 8.93 1 94.88 184 ILE B O 1
ATOM 3778 N N . PRO B 1 185 ? 1.055 -13.266 7.766 1 93.62 185 PRO B N 1
ATOM 3779 C CA . PRO B 1 185 ? 1.651 -12.508 6.66 1 93.62 185 PRO B CA 1
ATOM 3780 C C . PRO B 1 185 ? 2.59 -13.359 5.805 1 93.62 185 PRO B C 1
ATOM 3782 O O . PRO B 1 185 ? 3.43 -12.812 5.082 1 93.62 185 PRO B O 1
ATOM 3785 N N . SER B 1 186 ? 2.504 -14.609 5.883 1 94.12 186 SER B N 1
ATOM 3786 C CA . SER B 1 186 ? 3.455 -15.5 5.227 1 94.12 186 SER B CA 1
ATOM 3787 C C . SER B 1 186 ? 3.287 -15.469 3.709 1 94.12 186 SER B C 1
ATOM 3789 O O . SER B 1 186 ? 4.273 -15.438 2.971 1 94.12 186 SER B O 1
ATOM 3791 N N . LEU B 1 187 ? 2.055 -15.422 3.199 1 94.69 187 LEU B N 1
ATOM 3792 C CA . LEU B 1 187 ? 1.769 -15.422 1.769 1 94.69 187 LEU B CA 1
ATOM 3793 C C . LEU B 1 187 ? 1.482 -14.008 1.271 1 94.69 187 LEU B C 1
ATOM 3795 O O . LEU B 1 187 ? 1.942 -13.617 0.194 1 94.69 187 LEU B O 1
ATOM 3799 N N . LEU B 1 188 ? 0.719 -13.352 2.092 1 94.81 188 LEU B N 1
ATOM 3800 C CA . LEU B 1 188 ? 0.358 -11.961 1.828 1 94.81 188 LEU B CA 1
ATOM 3801 C C . LEU B 1 188 ? 0.719 -11.07 3.012 1 94.81 188 LEU B C 1
ATOM 3803 O O . LEU B 1 188 ? 0.676 -11.516 4.164 1 94.81 188 LEU B O 1
ATOM 3807 N N . PRO B 1 189 ? 1.051 -9.875 2.656 1 94.75 189 PRO B N 1
ATOM 3808 C CA . PRO B 1 189 ? 1.338 -8.977 3.777 1 94.75 189 PRO B CA 1
ATOM 3809 C C . PRO B 1 189 ? 0.098 -8.648 4.605 1 94.75 189 PRO B C 1
ATOM 3811 O O . PRO B 1 189 ? -1.028 -8.836 4.141 1 94.75 189 PRO B O 1
ATOM 3814 N N . GLU B 1 190 ? 0.328 -8.172 5.797 1 94.94 190 GLU B N 1
ATOM 3815 C CA . GLU B 1 190 ? -0.726 -7.82 6.742 1 94.94 190 GLU B CA 1
ATOM 3816 C C . GLU B 1 190 ? -1.616 -6.711 6.188 1 94.94 190 GLU B C 1
ATOM 3818 O O . GLU B 1 190 ? -2.732 -6.504 6.668 1 94.94 190 GLU B O 1
ATOM 3823 N N . THR B 1 191 ? -1.157 -6.043 5.191 1 95.5 191 THR B N 1
ATOM 3824 C CA . THR B 1 191 ? -1.906 -4.957 4.57 1 95.5 191 THR B CA 1
ATOM 3825 C C . THR B 1 191 ? -3.236 -5.461 4.02 1 95.5 191 THR B C 1
ATOM 3827 O O . THR B 1 191 ? -4.207 -4.703 3.938 1 95.5 191 THR B O 1
ATOM 3830 N N . TYR B 1 192 ? -3.34 -6.785 3.719 1 97.31 192 TYR B N 1
ATOM 3831 C CA . TYR B 1 192 ? -4.543 -7.375 3.146 1 97.31 192 TYR B CA 1
ATOM 3832 C C . TYR B 1 192 ? -5.469 -7.898 4.238 1 97.31 192 TYR B C 1
ATOM 3834 O O . TYR B 1 192 ? -6.566 -8.375 3.955 1 97.31 192 TYR B O 1
ATOM 3842 N N . ALA B 1 193 ? -5.09 -7.836 5.5 1 96.88 193 ALA B N 1
ATOM 3843 C CA . ALA B 1 193 ? -5.852 -8.43 6.594 1 96.88 193 ALA B CA 1
ATOM 3844 C C . ALA B 1 193 ? -7.16 -7.672 6.82 1 96.88 193 ALA B C 1
ATOM 3846 O O . ALA B 1 193 ? -7.293 -6.516 6.418 1 96.88 193 ALA B O 1
ATOM 3847 N N . LEU B 1 194 ? -8.039 -8.344 7.434 1 96.88 194 LEU B N 1
ATOM 3848 C CA . LEU B 1 194 ? -9.312 -7.754 7.844 1 96.88 194 LEU B CA 1
ATOM 3849 C C . LEU B 1 194 ? -9.086 -6.535 8.734 1 96.88 194 LEU B C 1
ATOM 3851 O O . LEU B 1 194 ? -8.25 -6.57 9.641 1 96.88 194 LEU B O 1
ATOM 3855 N N . PRO B 1 195 ? -9.781 -5.43 8.406 1 94.25 195 PRO B N 1
ATOM 3856 C CA . PRO B 1 195 ? -9.656 -4.258 9.273 1 94.25 195 PRO B CA 1
ATOM 3857 C C . PRO B 1 195 ? -10.039 -4.555 10.719 1 94.25 195 PRO B C 1
ATOM 3859 O O . PRO B 1 195 ? -10.984 -5.309 10.969 1 94.25 195 PRO B O 1
ATOM 3862 N N . GLN B 1 196 ? -9.344 -3.885 11.547 1 89.88 196 GLN B N 1
ATOM 3863 C CA . GLN B 1 196 ? -9.562 -4.109 12.969 1 89.88 196 GLN B CA 1
ATOM 3864 C C . GLN B 1 196 ? -10.984 -3.73 13.375 1 89.88 196 GLN B C 1
ATOM 3866 O O . GLN B 1 196 ? -11.57 -4.359 14.258 1 89.88 196 GLN B O 1
ATOM 3871 N N . SER B 1 197 ? -11.5 -2.75 12.742 1 90.5 197 SER B N 1
ATOM 3872 C CA . SER B 1 197 ? -12.836 -2.264 13.07 1 90.5 197 SER B CA 1
ATOM 3873 C C . SER B 1 197 ? -13.891 -3.332 12.805 1 90.5 197 SER B C 1
ATOM 3875 O O . SER B 1 197 ? -14.992 -3.268 13.352 1 90.5 197 SER B O 1
ATOM 3877 N N . GLN B 1 198 ? -13.531 -4.316 12.023 1 91.44 198 GLN B N 1
ATOM 3878 C CA . GLN B 1 198 ? -14.492 -5.352 11.648 1 91.44 198 GLN B CA 1
ATOM 3879 C C . GLN B 1 198 ? -14.164 -6.676 12.336 1 91.44 198 GLN B C 1
ATOM 3881 O O . GLN B 1 198 ? -14.914 -7.648 12.203 1 91.44 198 GLN B O 1
ATOM 3886 N N . SER B 1 199 ? -13.125 -6.73 13.039 1 88.69 199 SER B N 1
ATOM 3887 C CA . SER B 1 199 ? -12.57 -7.984 13.539 1 88.69 199 SER B CA 1
ATOM 3888 C C . SER B 1 199 ? -13.5 -8.633 14.562 1 88.69 199 SER B C 1
ATOM 3890 O O . SER B 1 199 ? -13.672 -9.852 14.562 1 88.69 199 SER B O 1
ATOM 3892 N N . SER B 1 200 ? -14.133 -7.848 15.359 1 89.19 200 SER B N 1
ATOM 3893 C CA . SER B 1 200 ? -14.953 -8.391 16.438 1 89.19 200 SER B CA 1
ATOM 3894 C C . SER B 1 200 ? -16.203 -9.07 15.891 1 89.19 200 SER B C 1
ATOM 3896 O O . SER B 1 200 ? -16.703 -10.031 16.484 1 89.19 200 SER B O 1
ATOM 3898 N N . SER B 1 201 ? -16.656 -8.68 14.766 1 91.69 201 SER B N 1
ATOM 3899 C CA . SER B 1 201 ? -17.922 -9.195 14.227 1 91.69 201 SER B CA 1
ATOM 3900 C C . SER B 1 201 ? -17.672 -10.188 13.094 1 91.69 201 SER B C 1
ATOM 3902 O O . SER B 1 201 ? -18.609 -10.758 12.547 1 91.69 201 SER B O 1
ATOM 3904 N N . SER B 1 202 ? -16.438 -10.477 12.797 1 94.94 202 SER B N 1
ATOM 3905 C CA . SER B 1 202 ? -16.141 -11.32 11.641 1 94.94 202 SER B CA 1
ATOM 3906 C C . SER B 1 202 ? -15.766 -12.734 12.07 1 94.94 202 SER B C 1
ATOM 3908 O O . SER B 1 202 ? -15.195 -12.938 13.148 1 94.94 202 SER B O 1
ATOM 3910 N N . PRO B 1 203 ? -16.109 -13.688 11.297 1 96.88 203 PRO B N 1
ATOM 3911 C CA . PRO B 1 203 ? -15.703 -15.07 11.594 1 96.88 203 PRO B CA 1
ATOM 3912 C C . PRO B 1 203 ? -14.211 -15.305 11.406 1 96.88 203 PRO B C 1
ATOM 3914 O O . PRO B 1 203 ? -13.508 -14.445 10.875 1 96.88 203 PRO B O 1
ATOM 3917 N N . GLN B 1 204 ? -13.82 -16.438 11.914 1 97.19 204 GLN B N 1
ATOM 3918 C CA . GLN B 1 204 ? -12.453 -16.875 11.664 1 97.19 204 GLN B CA 1
ATOM 3919 C C . GLN B 1 204 ? -12.227 -17.172 10.188 1 97.19 204 GLN B C 1
ATOM 3921 O O . GLN B 1 204 ? -13.125 -17.672 9.508 1 97.19 204 GLN B O 1
ATOM 3926 N N . SER B 1 205 ? -11.039 -16.922 9.695 1 97.81 205 SER B N 1
ATOM 3927 C CA . SER B 1 205 ? -10.711 -17.25 8.32 1 97.81 205 SER B CA 1
ATOM 3928 C C . SER B 1 205 ? -10.852 -18.75 8.062 1 97.81 205 SER B C 1
ATOM 3930 O O . SER B 1 205 ? -10.375 -19.562 8.859 1 97.81 205 SER B O 1
ATOM 3932 N N . LYS B 1 206 ? -11.398 -19.062 6.949 1 97.94 206 LYS B N 1
ATOM 3933 C CA . LYS B 1 206 ? -11.609 -20.469 6.617 1 97.94 206 LYS B CA 1
ATOM 3934 C C . LYS B 1 206 ? -10.688 -20.922 5.488 1 97.94 206 LYS B C 1
ATOM 3936 O O . LYS B 1 206 ? -10.602 -22.109 5.191 1 97.94 206 LYS B O 1
ATOM 3941 N N . GLY B 1 207 ? -10.031 -19.953 4.855 1 98 207 GLY B N 1
ATOM 3942 C CA . GLY B 1 207 ? -9.094 -20.391 3.836 1 98 207 GLY B CA 1
ATOM 3943 C C . GLY B 1 207 ? -9.055 -19.469 2.627 1 98 207 GLY B C 1
ATOM 3944 O O . GLY B 1 207 ? -9.594 -18.359 2.664 1 98 207 GLY B O 1
ATOM 3945 N N . LEU B 1 208 ? -8.352 -19.938 1.643 1 98.31 208 LEU B N 1
ATOM 3946 C CA . LEU B 1 208 ? -8.109 -19.188 0.419 1 98.31 208 LEU B CA 1
ATOM 3947 C C . LEU B 1 208 ? -8.352 -20.047 -0.812 1 98.31 208 LEU B C 1
ATOM 3949 O O . LEU B 1 208 ? -7.902 -21.188 -0.869 1 98.31 208 LEU B O 1
ATOM 3953 N N . GLY B 1 209 ? -9.156 -19.562 -1.705 1 98.12 209 GLY B N 1
ATOM 3954 C CA . GLY B 1 209 ? -9.383 -20.172 -3.008 1 98.12 209 GLY B CA 1
ATOM 3955 C C . GLY B 1 209 ? -9.273 -19.172 -4.152 1 98.12 209 GLY B C 1
ATOM 3956 O O . GLY B 1 209 ? -9.125 -17.984 -3.928 1 98.12 209 GLY B O 1
ATOM 3957 N N . GLY B 1 210 ? -9.312 -19.703 -5.383 1 98.12 210 GLY B N 1
ATOM 3958 C CA . GLY B 1 210 ? -9.18 -18.875 -6.562 1 98.12 210 GLY B CA 1
ATOM 3959 C C . GLY B 1 210 ? -8.203 -19.422 -7.582 1 98.12 210 GLY B C 1
ATOM 3960 O O . GLY B 1 210 ? -7.809 -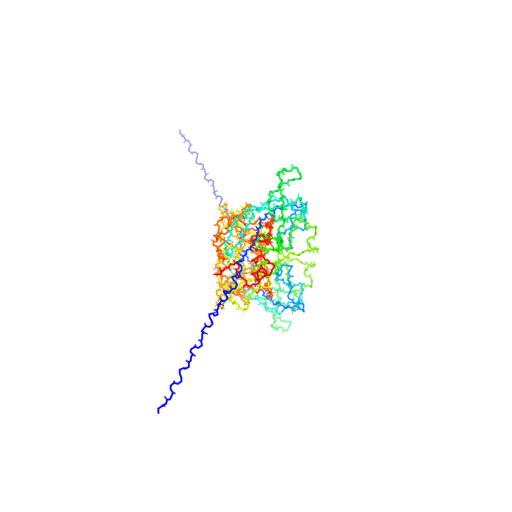20.594 -7.504 1 98.12 210 GLY B O 1
ATOM 3961 N N . PRO B 1 211 ? -7.844 -18.594 -8.508 1 98.5 211 PRO B N 1
ATOM 3962 C CA . PRO B 1 211 ? -6.934 -19.062 -9.547 1 98.5 211 PRO B CA 1
ATOM 3963 C C . PRO B 1 211 ? -5.613 -19.594 -8.984 1 98.5 211 PRO B C 1
ATOM 3965 O O . PRO B 1 211 ? -4.898 -18.859 -8.297 1 98.5 211 PRO B O 1
ATOM 3968 N N . LEU B 1 212 ? -5.309 -20.781 -9.359 1 98.44 212 LEU B N 1
ATOM 3969 C CA . LEU B 1 212 ? -4.152 -21.484 -8.82 1 98.44 212 LEU B CA 1
ATOM 3970 C C . LEU B 1 212 ? -2.859 -20.781 -9.188 1 98.44 212 LEU B C 1
ATOM 3972 O O . LEU B 1 212 ? -1.93 -20.703 -8.375 1 98.44 212 LEU B O 1
ATOM 3976 N N . GLY B 1 213 ? -2.852 -20.219 -10.391 1 98.56 213 GLY B N 1
ATOM 3977 C CA . GLY B 1 213 ? -1.647 -19.531 -10.844 1 98.56 213 GLY B CA 1
ATOM 3978 C C . GLY B 1 213 ? -1.255 -18.375 -9.961 1 98.56 213 GLY B C 1
ATOM 3979 O O . GLY B 1 213 ? -0.068 -18.141 -9.711 1 98.56 213 GLY B O 1
ATOM 3980 N N . ILE B 1 214 ? -2.219 -17.656 -9.453 1 98.62 214 ILE B N 1
ATOM 3981 C CA . ILE B 1 214 ? -1.964 -16.516 -8.594 1 98.62 214 ILE B CA 1
ATOM 3982 C C . ILE B 1 214 ? -1.523 -16.984 -7.211 1 98.62 214 ILE B C 1
ATOM 3984 O O . ILE B 1 214 ? -0.532 -16.5 -6.668 1 98.62 214 ILE B O 1
ATOM 3988 N N . ILE B 1 215 ? -2.223 -17.953 -6.695 1 98.5 215 ILE B N 1
ATOM 3989 C CA . ILE B 1 215 ? -1.929 -18.469 -5.363 1 98.5 215 ILE B CA 1
ATOM 3990 C C . ILE B 1 215 ? -0.52 -19.047 -5.332 1 98.5 215 ILE B C 1
ATOM 3992 O O . ILE B 1 215 ? 0.252 -18.781 -4.41 1 98.5 215 ILE B O 1
ATOM 3996 N N . ILE B 1 216 ? -0.176 -19.781 -6.328 1 98.56 216 ILE B N 1
ATOM 3997 C CA . ILE B 1 216 ? 1.145 -20.406 -6.41 1 98.56 216 ILE B CA 1
ATOM 3998 C C . ILE B 1 216 ? 2.207 -19.312 -6.582 1 98.56 216 ILE B C 1
ATOM 4000 O O . ILE B 1 216 ? 3.297 -19.406 -6.016 1 98.56 216 ILE B O 1
ATOM 4004 N N . GLY B 1 217 ? 1.899 -18.297 -7.352 1 98.44 217 GLY B N 1
ATOM 4005 C CA . GLY B 1 217 ? 2.799 -17.156 -7.445 1 98.44 217 GLY B CA 1
ATOM 4006 C C . GLY B 1 217 ? 3.068 -16.5 -6.105 1 98.44 217 GLY B C 1
ATOM 4007 O O . GLY B 1 217 ? 4.211 -16.156 -5.797 1 98.44 217 GLY B O 1
ATOM 4008 N N . LEU B 1 218 ? 2.031 -16.344 -5.316 1 98 218 LEU B N 1
ATOM 4009 C CA . LEU B 1 218 ? 2.166 -15.766 -3.988 1 98 218 LEU B CA 1
ATOM 4010 C C . LEU B 1 218 ? 3.043 -16.641 -3.098 1 98 218 LEU B C 1
ATOM 4012 O O . LEU B 1 218 ? 3.848 -16.125 -2.316 1 98 218 LEU B O 1
ATOM 4016 N N . MET B 1 219 ? 2.889 -17.969 -3.232 1 97.88 219 MET B N 1
ATOM 4017 C CA . MET B 1 219 ? 3.736 -18.891 -2.477 1 97.88 219 MET B CA 1
ATOM 4018 C C . MET B 1 219 ? 5.203 -18.703 -2.844 1 97.88 219 MET B C 1
ATOM 4020 O O . MET B 1 219 ? 6.07 -18.672 -1.968 1 97.88 219 MET B O 1
ATOM 4024 N N . ALA B 1 220 ? 5.426 -18.516 -4.082 1 97.38 220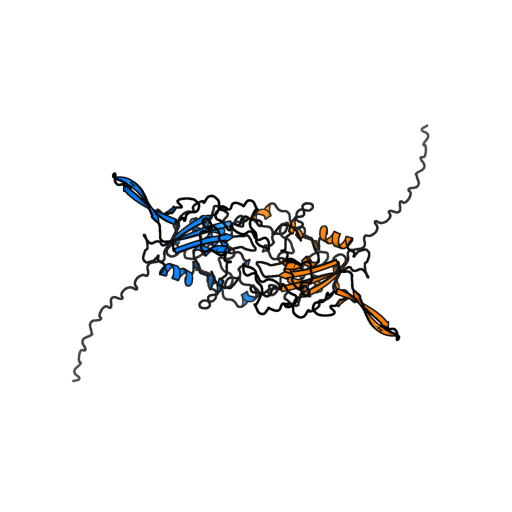 ALA B N 1
ATOM 4025 C CA . ALA B 1 220 ? 6.793 -18.391 -4.586 1 97.38 220 ALA B CA 1
ATOM 4026 C C . ALA B 1 220 ? 7.473 -17.141 -4.031 1 97.38 220 ALA B C 1
ATOM 4028 O O . ALA B 1 220 ? 8.695 -17.125 -3.859 1 97.38 220 ALA B O 1
ATOM 4029 N N . PHE B 1 221 ? 6.727 -16.125 -3.684 1 97.19 221 PHE B N 1
ATOM 4030 C CA . PHE B 1 221 ? 7.258 -14.844 -3.23 1 97.19 221 PHE B CA 1
ATOM 4031 C C . PHE B 1 221 ? 7.688 -14.922 -1.771 1 97.19 221 PHE B C 1
ATOM 4033 O O . PHE B 1 221 ? 8.266 -13.977 -1.237 1 97.19 221 PHE B O 1
ATOM 4040 N N . ASN B 1 222 ? 7.398 -16 -1.107 1 97.19 222 ASN B N 1
ATOM 4041 C CA . ASN B 1 222 ? 7.77 -16.156 0.293 1 97.19 222 ASN B CA 1
ATOM 4042 C C . ASN B 1 222 ? 9.289 -16.172 0.472 1 97.19 222 ASN B C 1
ATOM 4044 O O . ASN B 1 222 ? 9.789 -15.812 1.538 1 97.19 222 ASN B O 1
ATOM 4048 N N . ARG B 1 223 ? 9.977 -16.484 -0.554 1 96.38 223 ARG B N 1
ATOM 4049 C CA . ARG B 1 223 ? 11.43 -16.609 -0.476 1 96.38 223 ARG B CA 1
ATOM 4050 C C . ARG B 1 223 ? 12.117 -15.562 -1.347 1 96.38 223 ARG B C 1
ATOM 4052 O O . ARG B 1 223 ? 11.461 -14.875 -2.133 1 96.38 223 ARG B O 1
ATOM 4059 N N . ARG B 1 224 ? 13.391 -15.5 -1.166 1 95.19 224 ARG B N 1
ATOM 4060 C CA . ARG B 1 224 ? 14.188 -14.547 -1.931 1 95.19 224 ARG B CA 1
ATOM 4061 C C . ARG B 1 224 ? 14.219 -14.922 -3.408 1 95.19 224 ARG B C 1
ATOM 4063 O O . ARG B 1 224 ? 13.891 -16.047 -3.777 1 95.19 224 ARG B O 1
ATOM 4070 N N . PRO B 1 225 ? 14.609 -13.984 -4.246 1 94 225 PRO B N 1
ATOM 4071 C CA . PRO B 1 225 ? 14.711 -14.273 -5.68 1 94 225 PRO B CA 1
ATOM 4072 C C . PRO B 1 225 ? 15.578 -15.492 -5.973 1 94 225 PRO B C 1
ATOM 4074 O O . PRO B 1 225 ? 16.531 -15.781 -5.238 1 94 225 PRO B O 1
ATOM 4077 N N . ARG B 1 226 ? 15.242 -16.203 -7.004 1 93.62 226 ARG B N 1
ATOM 4078 C CA . ARG B 1 226 ? 15.93 -17.391 -7.484 1 93.62 226 ARG B CA 1
ATOM 4079 C C . ARG B 1 226 ? 15.656 -18.594 -6.578 1 93.62 226 ARG B C 1
ATOM 4081 O O . ARG B 1 226 ? 16.328 -19.625 -6.676 1 93.62 226 ARG B O 1
ATOM 4088 N N . HIS B 1 227 ? 14.719 -18.438 -5.684 1 95.06 227 HIS B N 1
ATOM 4089 C CA . HIS B 1 227 ? 14.344 -19.531 -4.789 1 95.06 227 HIS B CA 1
ATOM 4090 C C . HIS B 1 227 ? 12.836 -19.766 -4.797 1 95.06 227 HIS B C 1
ATOM 4092 O O . HIS B 1 227 ? 12.258 -20.109 -3.768 1 95.06 227 HIS B O 1
ATOM 4098 N N . ALA B 1 228 ? 12.227 -19.531 -5.891 1 94 228 ALA B N 1
ATOM 4099 C CA . ALA B 1 228 ? 10.773 -19.609 -6.008 1 94 228 ALA B CA 1
ATOM 4100 C C . ALA B 1 228 ? 10.281 -21.031 -5.75 1 94 228 ALA B C 1
ATOM 4102 O O . ALA B 1 228 ? 9.172 -21.234 -5.254 1 94 228 ALA B O 1
ATOM 4103 N N . ASP B 1 229 ? 11.141 -22.062 -5.977 1 95.06 229 ASP B N 1
ATOM 4104 C CA . ASP B 1 229 ? 10.734 -23.453 -5.852 1 95.06 229 ASP B CA 1
ATOM 4105 C C . ASP B 1 229 ? 10.945 -23.969 -4.426 1 95.06 229 ASP B C 1
ATOM 4107 O O . ASP B 1 229 ? 10.484 -25.047 -4.074 1 95.06 229 ASP B O 1
ATOM 4111 N N . TYR B 1 230 ? 11.633 -23.203 -3.629 1 96 230 TYR B N 1
ATOM 4112 C CA . TYR B 1 230 ? 12.07 -23.641 -2.309 1 96 230 TYR B CA 1
ATOM 4113 C C . TYR B 1 230 ? 10.875 -24.094 -1.467 1 96 230 TYR B C 1
ATOM 4115 O O . TYR B 1 230 ? 10.938 -25.109 -0.778 1 96 230 TYR B O 1
ATOM 4123 N N . VAL B 1 231 ? 9.789 -23.406 -1.568 1 97.19 231 VAL B N 1
ATOM 4124 C CA . VAL B 1 231 ? 8.641 -23.656 -0.712 1 97.19 231 VAL B CA 1
ATOM 4125 C C . VAL B 1 231 ? 8.008 -25 -1.074 1 97.19 231 VAL B C 1
ATOM 4127 O O . VAL B 1 231 ? 7.492 -25.703 -0.204 1 97.19 231 VAL B O 1
ATOM 4130 N N . PHE B 1 232 ? 8.055 -25.359 -2.297 1 97.56 232 PHE B N 1
ATOM 4131 C CA . PHE B 1 232 ? 7.508 -26.641 -2.742 1 97.56 232 PHE B CA 1
ATOM 4132 C C . PHE B 1 232 ? 8.469 -27.781 -2.42 1 97.56 232 PHE B C 1
ATOM 4134 O O . PHE B 1 232 ? 8.031 -28.875 -2.061 1 97.56 232 PHE B O 1
ATOM 4141 N N . GLN B 1 233 ? 9.742 -27.484 -2.527 1 96.44 233 GLN B N 1
ATOM 4142 C CA . GLN B 1 233 ? 10.758 -28.469 -2.15 1 96.44 233 GLN B CA 1
ATOM 4143 C C . GLN B 1 233 ? 10.656 -28.828 -0.67 1 96.44 233 GLN B C 1
ATOM 4145 O O . GLN B 1 233 ? 10.836 -29.984 -0.292 1 96.44 233 GLN B O 1
ATOM 4150 N N . GLN B 1 234 ? 10.32 -27.844 0.139 1 96.25 234 GLN B N 1
ATOM 4151 C CA . GLN B 1 234 ? 10.258 -28.016 1.586 1 96.25 234 GLN B CA 1
ATOM 4152 C C . GLN B 1 234 ? 8.914 -28.594 2.012 1 96.25 234 GLN B C 1
ATOM 4154 O O . GLN B 1 234 ? 8.719 -28.938 3.18 1 96.25 234 GLN B O 1
ATOM 4159 N N . GLY B 1 235 ? 7.973 -28.641 1.077 1 96.5 235 GLY B N 1
ATOM 4160 C CA . GLY B 1 235 ? 6.66 -29.203 1.385 1 96.5 235 GLY B CA 1
ATOM 4161 C C . GLY B 1 235 ? 5.812 -28.266 2.234 1 96.5 235 GLY B C 1
ATOM 4162 O O . GLY B 1 235 ? 5.062 -28.734 3.1 1 96.5 235 GLY B O 1
ATOM 4163 N N . TRP B 1 236 ? 5.934 -27.031 2.016 1 96.5 236 TRP B N 1
ATOM 4164 C CA . TRP B 1 236 ? 5.215 -26.078 2.848 1 96.5 236 TRP B CA 1
ATOM 4165 C C . TRP B 1 236 ? 3.742 -26 2.449 1 96.5 236 TRP B C 1
ATOM 4167 O O . TRP B 1 236 ? 2.91 -25.5 3.211 1 96.5 236 TRP B O 1
ATOM 4177 N N . TRP B 1 237 ? 3.426 -26.375 1.262 1 97.31 237 TRP B N 1
ATOM 4178 C CA . TRP B 1 237 ? 2.047 -26.547 0.817 1 97.31 237 TRP B CA 1
ATOM 4179 C C . TRP B 1 237 ? 1.67 -28.031 0.775 1 97.31 237 TRP B C 1
ATOM 4181 O O . TRP B 1 237 ? 1.984 -28.719 -0.191 1 97.31 237 TRP B O 1
ATOM 4191 N N . ARG B 1 238 ? 0.994 -28.438 1.823 1 96.38 238 ARG B N 1
ATOM 4192 C CA . ARG B 1 238 ? 0.65 -29.844 1.985 1 96.38 238 ARG B CA 1
ATOM 4193 C C . ARG B 1 238 ? -0.738 -30 2.596 1 96.38 238 ARG B C 1
ATOM 4195 O O . ARG B 1 238 ? -1.083 -29.312 3.555 1 96.38 238 ARG B O 1
ATOM 4202 N N . ASN B 1 239 ? -1.491 -30.906 1.952 1 95.94 239 ASN B N 1
ATOM 4203 C CA . ASN B 1 239 ? -2.861 -31.156 2.391 1 95.94 239 ASN B CA 1
ATOM 4204 C C . ASN B 1 239 ? -3.684 -29.859 2.406 1 95.94 239 ASN B C 1
ATOM 4206 O O . ASN B 1 239 ? -4.465 -29.641 3.332 1 95.94 239 ASN B O 1
ATOM 4210 N N . ASN B 1 240 ? -3.35 -28.984 1.439 1 96.19 240 ASN B N 1
ATOM 4211 C CA . ASN B 1 240 ? -4.02 -27.703 1.274 1 96.19 240 ASN B CA 1
ATOM 4212 C C . ASN B 1 240 ? -3.838 -26.812 2.502 1 96.19 240 ASN B C 1
ATOM 4214 O O . ASN B 1 240 ? -4.738 -26.047 2.865 1 96.19 240 ASN B O 1
ATOM 4218 N N . ARG B 1 241 ? -2.756 -27.016 3.131 1 96.62 241 ARG B N 1
ATOM 4219 C CA . ARG B 1 241 ? -2.342 -26.156 4.234 1 96.62 241 ARG B CA 1
ATOM 4220 C C . ARG B 1 241 ? -1.006 -25.484 3.938 1 96.62 241 ARG B C 1
ATOM 4222 O O . ARG B 1 241 ? -0.142 -26.078 3.283 1 96.62 241 ARG B O 1
ATOM 4229 N N . TRP B 1 242 ? -0.946 -24.312 4.344 1 96.31 242 TRP B N 1
ATOM 4230 C CA . TRP B 1 242 ? 0.3 -23.562 4.227 1 96.31 242 TRP B CA 1
ATOM 4231 C C . TRP B 1 242 ? 1.059 -23.547 5.551 1 96.31 242 TRP B C 1
ATOM 4233 O O . TRP B 1 242 ? 0.558 -23.047 6.559 1 96.31 242 TRP B O 1
ATOM 4243 N N . THR B 1 243 ? 2.168 -24.094 5.555 1 93.81 243 THR B N 1
ATOM 4244 C CA . THR B 1 243 ? 2.955 -24.203 6.781 1 93.81 243 THR B CA 1
ATOM 4245 C C . THR B 1 243 ? 4.254 -23.406 6.652 1 93.81 243 THR B C 1
ATOM 4247 O O . THR B 1 243 ? 5.188 -23.609 7.438 1 93.81 243 THR B O 1
ATOM 4250 N N . GLY B 1 244 ? 4.254 -22.672 5.625 1 90.75 244 GLY B N 1
ATOM 4251 C CA . GLY B 1 244 ? 5.457 -21.875 5.414 1 90.75 244 GLY B CA 1
ATOM 4252 C C . GLY B 1 244 ? 5.73 -20.906 6.539 1 90.75 244 GLY B C 1
ATOM 4253 O O . GLY B 1 244 ? 4.805 -20.344 7.117 1 90.75 244 GLY B O 1
ATOM 4254 N N . GLY B 1 245 ? 6.957 -20.734 6.945 1 88 245 GLY B N 1
ATOM 4255 C CA . GLY B 1 245 ? 7.367 -19.75 7.938 1 88 245 GLY B CA 1
ATOM 4256 C C . GLY B 1 245 ? 7.277 -18.328 7.441 1 88 245 GLY B C 1
ATOM 4257 O O . GLY B 1 245 ? 6.652 -18.047 6.414 1 88 245 GLY B O 1
ATOM 4258 N N . PRO B 1 246 ? 7.848 -17.469 8.156 1 90.5 246 PRO B N 1
ATOM 4259 C CA . PRO B 1 246 ? 7.855 -16.062 7.77 1 90.5 246 PRO B CA 1
ATOM 4260 C C . PRO B 1 246 ? 8.555 -15.812 6.43 1 90.5 246 PRO B C 1
ATOM 4262 O O . PRO B 1 246 ? 9.43 -16.578 6.043 1 90.5 246 PRO B O 1
ATOM 4265 N N . ARG B 1 247 ? 8.086 -14.844 5.805 1 93.5 247 ARG B N 1
ATOM 4266 C CA . ARG B 1 247 ? 8.727 -14.445 4.555 1 93.5 247 ARG B CA 1
ATOM 4267 C C . ARG B 1 247 ? 10.195 -14.125 4.777 1 93.5 247 ARG B C 1
ATOM 4269 O O . ARG B 1 247 ? 10.57 -13.547 5.805 1 93.5 247 ARG B O 1
ATOM 4276 N N . SER B 1 248 ? 10.961 -14.492 3.764 1 93.69 248 SER B N 1
ATOM 4277 C CA . SER B 1 248 ? 12.375 -14.133 3.799 1 93.69 248 SER B CA 1
ATOM 4278 C C . SER B 1 248 ? 12.562 -12.625 3.926 1 93.69 248 SER B C 1
ATOM 4280 O O . SER B 1 248 ? 11.828 -11.844 3.311 1 93.69 248 SER B O 1
ATOM 4282 N N . THR B 1 249 ? 13.555 -12.203 4.656 1 89.62 249 THR B N 1
ATOM 4283 C CA . THR B 1 249 ? 13.867 -10.789 4.82 1 89.62 249 THR B CA 1
ATOM 4284 C C . THR B 1 249 ? 14.281 -10.164 3.49 1 89.62 249 THR B C 1
ATOM 4286 O O . THR B 1 249 ? 14.25 -8.945 3.334 1 89.62 249 THR B O 1
ATOM 4289 N N . HIS B 1 250 ? 14.594 -11.047 2.527 1 91.88 250 HIS B N 1
ATOM 4290 C CA . HIS B 1 250 ? 15.047 -10.57 1.224 1 91.88 250 HIS B CA 1
ATOM 4291 C C . HIS B 1 250 ? 14.016 -10.875 0.141 1 91.88 250 HIS B C 1
ATOM 4293 O O . HIS B 1 250 ? 14.328 -10.828 -1.051 1 91.88 250 HIS B O 1
ATOM 4299 N N . ALA B 1 251 ? 12.836 -11.258 0.587 1 94 251 ALA B N 1
ATOM 4300 C CA . ALA B 1 251 ? 11.781 -11.594 -0.373 1 94 251 ALA B CA 1
ATOM 4301 C C . ALA B 1 251 ? 11.227 -10.344 -1.038 1 94 251 ALA B C 1
ATOM 4303 O O . ALA B 1 251 ? 10.805 -10.383 -2.195 1 94 251 ALA B O 1
ATOM 4304 N N . GLU B 1 252 ? 11.289 -9.266 -0.286 1 92.5 252 GLU B N 1
ATOM 4305 C CA . GLU B 1 252 ? 10.727 -8.008 -0.772 1 92.5 252 GLU B CA 1
ATOM 4306 C C . GLU B 1 252 ? 11.625 -7.383 -1.836 1 92.5 252 GLU B C 1
ATOM 4308 O O . GLU B 1 252 ? 12.844 -7.309 -1.662 1 92.5 252 GLU B O 1
ATOM 4313 N N . PRO B 1 253 ? 11 -6.996 -2.953 1 94.69 253 PRO B N 1
ATOM 4314 C CA . PRO B 1 253 ? 11.82 -6.277 -3.934 1 94.69 253 PRO B CA 1
ATOM 4315 C C . PRO B 1 253 ? 12.242 -4.895 -3.449 1 94.69 253 PRO B C 1
ATOM 4317 O O . PRO B 1 253 ? 11.797 -4.441 -2.393 1 94.69 253 PRO B O 1
ATOM 4320 N N . ASP B 1 254 ? 13.133 -4.32 -4.254 1 92.94 254 ASP B N 1
ATOM 4321 C CA . ASP B 1 254 ? 13.547 -2.955 -3.943 1 92.94 254 ASP B CA 1
ATOM 4322 C C . ASP B 1 254 ? 12.383 -1.98 -4.09 1 92.94 254 ASP B C 1
ATOM 4324 O O . ASP B 1 254 ? 11.562 -2.117 -5.004 1 92.94 254 ASP B O 1
ATOM 4328 N N . SER B 1 255 ? 12.367 -0.979 -3.248 1 94.44 255 SER B N 1
ATOM 4329 C CA . SER B 1 255 ? 11.266 -0.022 -3.223 1 94.44 255 SER B CA 1
ATOM 4330 C C . SER B 1 255 ? 11.195 0.778 -4.52 1 94.44 255 SER B C 1
ATOM 4332 O O . SER B 1 255 ? 10.141 1.293 -4.883 1 94.44 255 SER B O 1
ATOM 4334 N N . LYS B 1 256 ? 12.297 0.895 -5.203 1 91.69 256 LYS B N 1
ATOM 4335 C CA . LYS B 1 256 ? 12.328 1.7 -6.418 1 91.69 256 LYS B CA 1
ATOM 4336 C C . LYS B 1 256 ? 12.391 0.816 -7.66 1 91.69 256 LYS B C 1
ATOM 4338 O O . LYS B 1 256 ? 12.516 1.317 -8.781 1 91.69 256 LYS B O 1
ATOM 4343 N N . GLY B 1 257 ? 12.281 -0.486 -7.449 1 89.94 257 GLY B N 1
ATOM 4344 C CA . GLY B 1 257 ? 12.273 -1.417 -8.562 1 89.94 257 GLY B CA 1
ATOM 4345 C C . GLY B 1 257 ? 13.625 -2.051 -8.82 1 89.94 257 GLY B C 1
ATOM 4346 O O . GLY B 1 257 ? 14.625 -1.68 -8.195 1 89.94 257 GLY B O 1
ATOM 4347 N N . PRO B 1 258 ? 13.68 -2.934 -9.766 1 93.5 258 PRO B N 1
ATOM 4348 C CA . PRO B 1 258 ? 12.523 -3.473 -10.484 1 93.5 258 PRO B CA 1
ATOM 4349 C C . PRO B 1 258 ? 11.641 -4.352 -9.602 1 93.5 258 PRO B C 1
ATOM 4351 O O . PRO B 1 258 ? 12.094 -4.852 -8.57 1 93.5 258 PRO B O 1
ATOM 4354 N N . PRO B 1 259 ? 10.328 -4.543 -10.039 1 96.06 259 PRO B N 1
ATOM 4355 C CA . PRO B 1 259 ? 9.469 -5.484 -9.312 1 96.06 259 PRO B CA 1
ATOM 4356 C C . PRO B 1 259 ? 9.93 -6.93 -9.453 1 96.06 259 PRO B C 1
ATOM 4358 O O . PRO B 1 259 ? 10.727 -7.242 -10.344 1 96.06 259 PRO B O 1
ATOM 4361 N N . ARG B 1 260 ? 9.5 -7.699 -8.523 1 96.56 260 ARG B N 1
ATOM 4362 C CA . ARG B 1 260 ? 9.75 -9.133 -8.617 1 96.56 260 ARG B CA 1
ATOM 4363 C C . ARG B 1 260 ? 8.562 -9.859 -9.25 1 96.56 260 ARG B C 1
ATOM 4365 O O . ARG B 1 260 ? 7.418 -9.664 -8.836 1 96.56 260 ARG B O 1
ATOM 4372 N N . GLY B 1 261 ? 8.859 -10.672 -10.258 1 97.19 261 GLY B N 1
ATOM 4373 C CA . GLY B 1 261 ? 7.777 -11.328 -10.969 1 97.19 261 GLY B CA 1
ATOM 4374 C C . GLY B 1 261 ? 8.039 -12.797 -11.242 1 97.19 261 GLY B C 1
ATOM 4375 O O . GLY B 1 261 ? 9.195 -13.211 -11.359 1 97.19 261 GLY B O 1
ATOM 4376 N N . VAL B 1 262 ? 6.957 -13.539 -11.352 1 98.12 262 VAL B N 1
ATOM 4377 C CA . VAL B 1 262 ? 7.0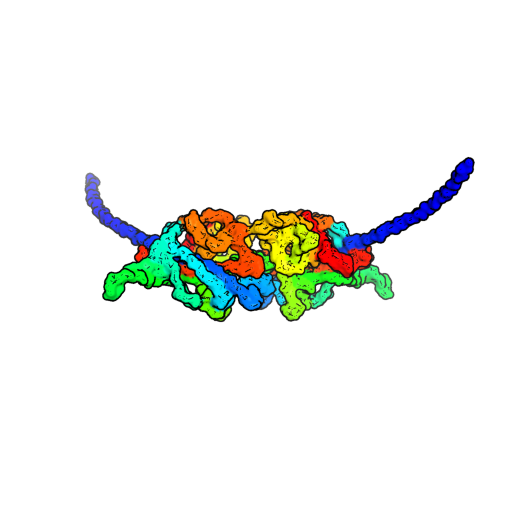55 -14.945 -11.719 1 98.12 262 VAL B CA 1
ATOM 4378 C C . VAL B 1 262 ? 5.988 -15.281 -12.758 1 98.12 262 VAL B C 1
ATOM 4380 O O . VAL B 1 262 ? 4.906 -14.688 -12.766 1 98.12 262 VAL B O 1
ATOM 4383 N N . LEU B 1 263 ? 6.336 -16.172 -13.602 1 98.25 263 LEU B N 1
ATOM 4384 C CA . LEU B 1 263 ? 5.395 -16.844 -14.492 1 98.25 263 LEU B CA 1
ATOM 4385 C C . LEU B 1 263 ? 4.938 -18.172 -13.891 1 98.25 263 LEU B C 1
ATOM 4387 O O . LEU B 1 263 ? 5.762 -19 -13.516 1 98.25 263 LEU B O 1
ATOM 4391 N N . VAL B 1 264 ? 3.672 -18.312 -13.781 1 98.75 264 VAL B N 1
ATOM 4392 C CA . VAL B 1 264 ? 3.129 -19.594 -13.328 1 98.75 264 VAL B CA 1
ATOM 4393 C C . VAL B 1 264 ? 2.244 -20.188 -14.422 1 98.75 264 VAL B C 1
ATOM 4395 O O . VAL B 1 264 ? 1.299 -19.547 -14.883 1 98.75 264 VAL B O 1
ATOM 4398 N N . GLN B 1 265 ? 2.574 -21.344 -14.82 1 98.81 265 GLN B N 1
ATOM 4399 C CA . GLN B 1 265 ? 1.722 -22.078 -15.758 1 98.81 265 GLN B CA 1
ATOM 4400 C C . GLN B 1 265 ? 1.165 -23.344 -15.133 1 98.81 265 GLN B C 1
ATOM 4402 O O . GLN B 1 265 ? 1.902 -24.109 -14.5 1 98.81 265 GLN B O 1
ATOM 4407 N N . ILE B 1 266 ? -0.105 -23.516 -15.211 1 98.88 266 ILE B N 1
ATOM 4408 C CA . ILE B 1 266 ? -0.824 -24.703 -14.766 1 98.88 266 ILE B CA 1
ATOM 4409 C C . ILE B 1 266 ? -1.219 -25.547 -15.977 1 98.88 266 ILE B C 1
ATOM 4411 O O . ILE B 1 266 ? -1.843 -25.047 -16.922 1 98.88 266 ILE B O 1
ATOM 4415 N N . CYS B 1 267 ? -0.883 -26.828 -15.922 1 98.81 267 CYS B N 1
ATOM 4416 C CA . CYS B 1 267 ? -1.242 -27.75 -17 1 98.81 267 CYS B CA 1
ATOM 4417 C C . CYS B 1 267 ? -2.023 -28.938 -16.469 1 98.81 267 CYS B C 1
ATOM 4419 O O . CYS B 1 267 ? -1.926 -29.266 -15.289 1 98.81 267 CYS B O 1
ATOM 4421 N N . TYR B 1 268 ? -2.771 -29.469 -17.422 1 98.44 268 TYR B N 1
ATOM 4422 C CA . TYR B 1 268 ? -3.473 -30.703 -17.094 1 98.44 268 TYR B CA 1
ATOM 4423 C C . TYR B 1 268 ? -2.498 -31.859 -16.969 1 98.44 268 TYR B C 1
ATOM 4425 O O . TYR B 1 268 ? -1.546 -31.969 -17.75 1 98.44 268 TYR B O 1
ATOM 4433 N N . ASP B 1 269 ? -2.703 -32.625 -15.938 1 96.44 269 ASP B N 1
ATOM 4434 C CA . ASP B 1 269 ? -1.98 -33.875 -15.781 1 96.44 269 ASP B CA 1
ATOM 4435 C C . ASP B 1 269 ? -2.609 -34.969 -16.641 1 96.44 269 ASP B C 1
ATOM 4437 O O . ASP B 1 269 ? -2.961 -36.062 -16.125 1 96.44 269 ASP B O 1
ATOM 4441 N N . GLU B 1 270 ? -2.719 -34.719 -17.859 1 92.19 270 GLU B N 1
ATOM 4442 C CA . GLU B 1 270 ? -3.582 -35.5 -18.75 1 92.19 270 GLU B CA 1
ATOM 4443 C C . GLU B 1 270 ? -3.014 -36.906 -18.984 1 92.19 270 GLU B C 1
ATOM 4445 O O . GLU B 1 270 ? -3.76 -37.844 -19.266 1 92.19 270 GLU B O 1
ATOM 4450 N N . TYR B 1 271 ? -1.751 -37.094 -18.906 1 89.62 271 TYR B N 1
ATOM 4451 C CA . TYR B 1 271 ? -1.153 -38.406 -19.109 1 89.62 271 TYR B CA 1
ATOM 4452 C C . TYR B 1 271 ? -1.343 -39.312 -17.891 1 89.62 271 TYR B C 1
ATOM 4454 O O . TYR B 1 271 ? -1.692 -40.469 -18.031 1 89.62 271 TYR B O 1
ATOM 4462 N N . SER B 1 272 ? -1.19 -38.75 -16.734 1 89.88 272 SER B N 1
ATOM 4463 C CA . SER B 1 272 ? -1.188 -39.562 -15.516 1 89.88 272 SER B CA 1
ATOM 4464 C C . SER B 1 272 ? -2.578 -39.625 -14.891 1 89.88 272 SER B C 1
ATOM 4466 O O . SER B 1 272 ? -2.918 -40.594 -14.219 1 89.88 272 SER B O 1
ATOM 4468 N N . ASN B 1 273 ? -3.346 -38.594 -15.094 1 94.06 273 ASN B N 1
ATOM 4469 C CA . ASN B 1 273 ? -4.648 -38.5 -14.445 1 94.06 273 ASN B CA 1
ATOM 4470 C C . ASN B 1 273 ? -5.668 -37.781 -15.32 1 94.06 273 ASN B C 1
ATOM 4472 O O . ASN B 1 273 ? -6.207 -36.75 -14.922 1 94.06 273 ASN B O 1
ATOM 4476 N N . PRO B 1 274 ? -6.043 -38.312 -16.438 1 92.56 274 PRO B N 1
ATOM 4477 C CA . PRO B 1 274 ? -6.938 -37.625 -17.391 1 92.56 274 PRO B CA 1
ATOM 4478 C C . PRO B 1 274 ? -8.328 -37.375 -16.797 1 92.56 274 PRO B C 1
ATOM 4480 O O . PRO B 1 274 ? -9.008 -36.438 -17.203 1 92.56 274 PRO B O 1
ATOM 4483 N N . HIS B 1 275 ? -8.742 -38.156 -15.836 1 93.06 275 HIS B N 1
ATOM 4484 C CA . HIS B 1 275 ? -10.094 -38.031 -15.305 1 93.06 275 HIS B CA 1
ATOM 4485 C C . HIS B 1 275 ? -10.141 -36.969 -14.195 1 93.06 275 HIS B C 1
ATOM 4487 O O . HIS B 1 275 ? -11.172 -36.312 -14.008 1 93.06 275 HIS B O 1
ATOM 4493 N N . GLY B 1 276 ? -9.062 -36.844 -13.516 1 95.38 276 GLY B N 1
ATOM 4494 C CA . GLY B 1 276 ? -9.039 -35.906 -12.398 1 95.38 276 GLY B CA 1
ATOM 4495 C C . GLY B 1 276 ? -8.383 -34.594 -12.734 1 95.38 276 GLY B C 1
ATOM 4496 O O . GLY B 1 276 ? -8.367 -33.656 -11.914 1 95.38 276 GLY B O 1
ATOM 4497 N N . SER B 1 277 ? -7.867 -34.469 -13.93 1 97.44 277 SER B N 1
ATOM 4498 C CA . SER B 1 277 ? -7.141 -33.281 -14.344 1 97.44 277 SER B CA 1
ATOM 4499 C C . SER B 1 277 ? -7.629 -32.781 -15.703 1 97.44 277 SER B C 1
ATOM 4501 O O . SER B 1 277 ? -7.031 -33.094 -16.734 1 97.44 277 SER B O 1
ATOM 4503 N N . ASN B 1 278 ? -8.688 -32.062 -15.672 1 96.69 278 ASN B N 1
ATOM 4504 C CA . ASN B 1 278 ? -9.297 -31.453 -16.844 1 96.69 278 ASN B CA 1
ATOM 4505 C C . ASN B 1 278 ? -9.898 -30.078 -16.531 1 96.69 278 ASN B C 1
ATOM 4507 O O . ASN B 1 278 ? -9.828 -29.625 -15.383 1 96.69 278 ASN B O 1
ATOM 4511 N N . PHE B 1 279 ? -10.453 -29.484 -17.531 1 97.31 279 PHE B N 1
ATOM 4512 C CA . PHE B 1 279 ? -10.961 -28.125 -17.375 1 97.31 279 PHE B CA 1
ATOM 4513 C C . PHE B 1 279 ? -12.016 -28.062 -16.281 1 97.31 279 PHE B C 1
ATOM 4515 O O . PHE B 1 279 ? -11.961 -27.188 -15.422 1 97.31 279 PHE B O 1
ATOM 4522 N N . GLU B 1 280 ? -12.891 -28.953 -16.266 1 96.75 280 GLU B N 1
ATOM 4523 C CA . GLU B 1 280 ? -14.023 -28.938 -15.352 1 96.75 280 GLU B CA 1
ATOM 4524 C C . GLU B 1 280 ? -13.555 -29.109 -13.906 1 96.75 280 GLU B C 1
ATOM 4526 O O . GLU B 1 280 ? -13.961 -28.359 -13.023 1 96.75 280 GLU B O 1
ATOM 4531 N N . THR B 1 281 ? -12.664 -30.078 -13.719 1 96.69 281 THR B N 1
ATOM 4532 C CA . THR B 1 281 ? -12.227 -30.391 -12.359 1 96.69 281 THR B CA 1
ATOM 4533 C C . THR B 1 281 ? -11.383 -29.25 -11.797 1 96.69 281 THR B C 1
ATOM 4535 O O . THR B 1 281 ? -11.562 -28.844 -10.648 1 96.69 281 THR B O 1
ATOM 4538 N N . LEU B 1 282 ? -10.477 -28.703 -12.594 1 98.06 282 LEU B N 1
ATOM 4539 C CA . LEU B 1 282 ? -9.625 -27.625 -12.117 1 98.06 282 LEU B CA 1
ATOM 4540 C C . LEU B 1 282 ? -10.43 -26.344 -11.914 1 98.06 282 LEU B C 1
ATOM 4542 O O . LEU B 1 282 ? -10.219 -25.625 -10.93 1 98.06 282 LEU B O 1
ATOM 4546 N N . ASN B 1 283 ? -11.336 -26.094 -12.805 1 97.75 283 ASN B N 1
ATOM 4547 C CA . ASN B 1 283 ? -12.195 -24.922 -12.664 1 97.75 283 ASN B CA 1
ATOM 4548 C C . ASN B 1 283 ? -13.062 -25.016 -11.406 1 97.75 283 ASN B C 1
ATOM 4550 O O . ASN B 1 283 ? -13.242 -24.016 -10.703 1 97.75 283 ASN B O 1
ATOM 4554 N N . ASP B 1 284 ? -13.57 -26.172 -11.219 1 97.06 284 ASP B N 1
ATOM 4555 C CA . ASP B 1 284 ? -14.367 -26.375 -10.016 1 97.06 284 ASP B CA 1
ATOM 4556 C C . ASP B 1 284 ? -13.539 -26.141 -8.758 1 97.06 284 ASP B C 1
ATOM 4558 O O . ASP B 1 284 ? -14 -25.5 -7.809 1 97.06 284 ASP B O 1
ATOM 4562 N N . PHE B 1 285 ? -12.391 -26.656 -8.711 1 97.25 285 PHE B N 1
ATOM 4563 C CA . PHE B 1 285 ? -11.516 -26.484 -7.555 1 97.25 285 PHE B CA 1
ATOM 4564 C C . PHE B 1 285 ? -11.203 -25 -7.332 1 97.25 285 PHE B C 1
ATOM 4566 O O . PHE B 1 285 ? -11.234 -24.516 -6.199 1 97.25 285 PHE B O 1
ATOM 4573 N N . GLU B 1 286 ? -10.898 -24.266 -8.383 1 97.88 286 GLU B N 1
ATOM 4574 C CA . GLU B 1 286 ? -10.586 -22.828 -8.281 1 97.88 286 GLU B CA 1
ATOM 4575 C C . GLU B 1 286 ? -11.797 -22.031 -7.805 1 97.88 286 GLU B C 1
ATOM 4577 O O . GLU B 1 286 ? -11.656 -21.078 -7.051 1 97.88 286 GLU B O 1
ATOM 4582 N N . GLU B 1 287 ? -12.953 -22.422 -8.195 1 96.12 287 GLU B N 1
ATOM 4583 C CA . GLU B 1 287 ? -14.172 -21.688 -7.887 1 96.12 287 GLU B CA 1
ATOM 4584 C C . GLU B 1 287 ? -14.695 -22.031 -6.496 1 96.12 287 GLU B C 1
ATOM 4586 O O . GLU B 1 287 ? -15.195 -21.172 -5.781 1 96.12 287 GLU B O 1
ATOM 4591 N N . ASN B 1 288 ? -14.484 -23.328 -6.133 1 95.56 288 ASN B N 1
ATOM 4592 C CA . ASN B 1 288 ? -15.203 -23.766 -4.945 1 95.56 288 ASN B CA 1
ATOM 4593 C C . ASN B 1 288 ? -14.258 -24.391 -3.918 1 95.56 288 ASN B C 1
ATOM 4595 O O . ASN B 1 288 ? -14.625 -24.547 -2.752 1 95.56 288 ASN B O 1
ATOM 4599 N N . GLY B 1 289 ? -13.117 -24.797 -4.359 1 95.62 289 GLY B N 1
ATOM 4600 C CA . GLY B 1 289 ? -12.195 -25.5 -3.479 1 95.62 289 GLY B CA 1
ATOM 4601 C C . GLY B 1 289 ? -11.391 -24.562 -2.6 1 95.62 289 GLY B C 1
ATOM 4602 O O . GLY B 1 289 ? -11.492 -23.344 -2.732 1 95.62 289 GLY B O 1
ATOM 4603 N N . LYS B 1 290 ? -10.672 -25.172 -1.686 1 96.69 290 LYS B N 1
ATOM 4604 C CA . LYS B 1 290 ? -9.742 -24.469 -0.81 1 96.69 290 LYS B CA 1
ATOM 4605 C C . LYS B 1 290 ? -8.297 -24.812 -1.139 1 96.69 290 LYS B C 1
ATOM 4607 O O . LYS B 1 290 ? -7.836 -25.922 -0.834 1 96.69 290 LYS B O 1
ATOM 4612 N N . ALA B 1 291 ? -7.68 -23.891 -1.806 1 97.38 291 ALA B N 1
ATOM 4613 C CA . ALA B 1 291 ? -6.258 -24.109 -2.055 1 97.38 291 ALA B CA 1
ATOM 4614 C C . ALA B 1 291 ? -5.469 -24.125 -0.75 1 97.38 291 ALA B C 1
ATOM 4616 O O . ALA B 1 291 ? -4.523 -24.906 -0.597 1 97.38 291 ALA B O 1
ATOM 4617 N N . ILE B 1 292 ? -5.891 -23.234 0.183 1 97.38 292 ILE B N 1
ATOM 4618 C CA . ILE B 1 292 ? -5.336 -23.188 1.53 1 97.38 292 ILE B CA 1
ATOM 4619 C C . ILE B 1 292 ? -6.465 -23.234 2.557 1 97.38 292 ILE B C 1
ATOM 4621 O O . ILE B 1 292 ? -7.355 -22.391 2.547 1 97.38 292 ILE B O 1
ATOM 4625 N N . ILE B 1 293 ? -6.359 -24.109 3.395 1 95.38 293 ILE B N 1
ATOM 4626 C CA . ILE B 1 293 ? -7.348 -24.25 4.457 1 95.38 293 ILE B CA 1
ATOM 4627 C C . ILE B 1 293 ? -6.961 -23.359 5.641 1 95.38 293 ILE B C 1
ATOM 4629 O O . ILE B 1 293 ? -5.785 -23.266 5.992 1 95.38 293 ILE B O 1
ATOM 4633 N N . GLY B 1 294 ? -7.941 -22.672 6.188 1 86.88 294 GLY B N 1
ATOM 4634 C CA . GLY B 1 294 ? -7.742 -21.719 7.258 1 86.88 294 GLY B CA 1
ATOM 4635 C C . GLY B 1 294 ? -7.461 -22.359 8.602 1 86.88 294 GLY B C 1
ATOM 4636 O O . GLY B 1 294 ? -7.727 -23.547 8.789 1 86.88 294 GLY B O 1
#

Nearest PDB structures (foldseek):
  3f02-assembly1_A  TM=1.899E-01  e=4.126E+00  Homo sapiens
  3f02-assembly1_A  TM=1.905E-01  e=5.492E+00  Homo sapiens